Protein AF-A0A966JBK0-F1 (afdb_monomer_lite)

Structure (mmCIF, N/CA/C/O backbone):
data_AF-A0A966JBK0-F1
#
_entry.id   AF-A0A966JBK0-F1
#
loop_
_atom_site.group_PDB
_atom_site.id
_atom_site.type_symbol
_atom_site.label_atom_id
_atom_site.label_alt_id
_atom_site.label_comp_id
_atom_site.label_asym_id
_atom_site.label_entity_id
_atom_site.label_seq_id
_atom_site.pdbx_PDB_ins_code
_atom_site.Cartn_x
_atom_site.Cartn_y
_atom_site.Cartn_z
_atom_site.occupancy
_atom_site.B_iso_or_equiv
_atom_site.auth_seq_id
_atom_site.auth_comp_id
_atom_site.auth_asym_id
_atom_site.auth_atom_id
_atom_site.pdbx_PDB_model_num
ATOM 1 N N . MET A 1 1 ? 17.526 33.186 35.230 1.00 41.75 1 MET A N 1
ATOM 2 C CA . MET A 1 1 ? 16.270 32.432 35.445 1.00 41.75 1 MET A CA 1
ATOM 3 C C . MET A 1 1 ? 15.416 32.559 34.194 1.00 41.75 1 MET A C 1
ATOM 5 O O . MET A 1 1 ? 14.744 33.561 34.007 1.00 41.75 1 MET A O 1
ATOM 9 N N . SER A 1 2 ? 15.544 31.599 33.281 1.00 44.72 2 SER A N 1
ATOM 10 C CA . SER A 1 2 ? 14.798 31.521 32.021 1.00 44.72 2 SER A CA 1
ATOM 11 C C . SER A 1 2 ? 13.400 30.956 32.285 1.00 44.72 2 SER A C 1
ATOM 13 O O . SER A 1 2 ? 13.255 29.952 32.981 1.00 44.72 2 SER A O 1
ATOM 15 N N . ALA A 1 3 ? 12.374 31.630 31.765 1.00 48.06 3 ALA A N 1
ATOM 16 C CA . ALA A 1 3 ? 10.970 31.287 31.968 1.00 48.06 3 ALA A CA 1
ATOM 17 C C . ALA A 1 3 ? 10.647 29.835 31.550 1.00 48.06 3 ALA A C 1
ATOM 19 O O . ALA A 1 3 ? 11.239 29.323 30.592 1.00 48.06 3 ALA A O 1
ATOM 20 N N . PRO A 1 4 ? 9.687 29.165 32.214 1.00 51.56 4 PRO A N 1
ATOM 21 C CA . PRO A 1 4 ? 9.292 27.812 31.851 1.00 51.56 4 PRO A CA 1
ATOM 22 C C . PRO A 1 4 ? 8.707 27.794 30.430 1.00 51.56 4 PRO A C 1
ATOM 24 O O . PRO A 1 4 ? 7.609 28.282 30.179 1.00 51.56 4 PRO A O 1
ATOM 27 N N . MET A 1 5 ? 9.428 27.165 29.494 1.00 55.84 5 MET A N 1
ATOM 28 C CA . MET A 1 5 ? 9.030 26.879 28.101 1.00 55.84 5 MET A CA 1
ATOM 29 C C . MET A 1 5 ? 7.824 25.916 27.978 1.00 55.84 5 MET A C 1
ATOM 31 O O . MET A 1 5 ? 7.614 25.294 26.933 1.00 55.84 5 MET A O 1
ATOM 35 N N . ALA A 1 6 ? 6.993 25.800 29.017 1.00 53.88 6 ALA A N 1
ATOM 36 C CA . ALA A 1 6 ? 5.854 24.887 29.110 1.00 53.88 6 ALA A CA 1
ATOM 37 C C . ALA A 1 6 ? 4.761 25.129 28.041 1.00 53.88 6 ALA A C 1
ATOM 39 O O . ALA A 1 6 ? 3.837 24.328 27.918 1.00 53.88 6 ALA A O 1
ATOM 40 N N . GLY A 1 7 ? 4.875 26.193 27.234 1.00 59.84 7 GLY A N 1
ATOM 41 C CA . GLY A 1 7 ? 3.938 26.550 26.163 1.00 59.84 7 GLY A CA 1
ATOM 42 C C . GLY A 1 7 ? 4.455 26.418 24.724 1.00 59.84 7 GLY A C 1
ATOM 43 O O . GLY A 1 7 ? 3.745 26.836 23.807 1.00 59.84 7 GLY A O 1
ATOM 44 N N . SER A 1 8 ? 5.661 25.884 24.479 1.00 81.06 8 SER A N 1
ATOM 45 C CA . SER A 1 8 ? 6.187 25.809 23.104 1.00 81.06 8 SER A CA 1
ATOM 46 C C . SER A 1 8 ? 5.339 24.879 22.214 1.00 81.06 8 SER A C 1
ATOM 48 O O . SER A 1 8 ? 4.824 23.848 22.661 1.00 81.06 8 SER A O 1
ATOM 50 N N . GLY A 1 9 ? 5.181 25.232 20.930 1.00 86.38 9 GLY A N 1
ATOM 51 C CA . GLY A 1 9 ? 4.441 24.409 19.960 1.00 86.38 9 GLY A CA 1
ATOM 52 C C . GLY A 1 9 ? 4.975 22.974 19.855 1.00 86.38 9 GLY A C 1
ATOM 53 O O . GLY A 1 9 ? 4.195 22.037 19.705 1.00 86.38 9 GLY A O 1
ATOM 54 N N . TRP A 1 10 ? 6.283 22.801 20.048 1.00 88.81 10 TRP A N 1
ATOM 55 C CA . TRP A 1 10 ? 6.975 21.514 20.051 1.00 88.81 10 TRP A CA 1
ATOM 56 C C . TRP A 1 10 ? 6.554 20.613 21.221 1.00 88.81 10 TRP A C 1
ATOM 58 O O . TRP A 1 10 ? 6.202 19.453 21.010 1.00 88.81 10 TRP A O 1
ATOM 68 N N . CYS A 1 11 ? 6.459 21.160 22.439 1.00 89.31 11 CYS A N 1
ATOM 69 C CA . CYS A 1 11 ? 5.956 20.419 23.602 1.00 89.31 11 CYS A CA 1
ATOM 70 C C . CYS A 1 11 ? 4.503 19.967 23.415 1.00 89.31 11 CYS A C 1
ATOM 72 O O . CYS A 1 11 ? 4.150 18.849 23.794 1.00 89.31 11 CYS A O 1
ATOM 74 N N . ARG A 1 12 ? 3.659 20.798 22.785 1.00 89.06 12 ARG A N 1
ATOM 75 C CA . ARG A 1 12 ? 2.277 20.414 22.447 1.00 89.06 12 ARG A CA 1
ATOM 76 C C . ARG A 1 12 ? 2.236 19.266 21.440 1.00 89.06 12 ARG A C 1
ATOM 78 O O . ARG A 1 12 ? 1.463 18.329 21.634 1.00 89.06 12 ARG A O 1
ATOM 85 N N . LEU A 1 13 ? 3.085 19.312 20.413 1.00 83.31 13 LEU A N 1
ATOM 86 C CA . LEU A 1 13 ? 3.185 18.259 19.403 1.00 83.31 13 LEU A CA 1
ATOM 87 C C . LEU A 1 13 ? 3.627 16.923 20.020 1.00 83.31 13 LEU A C 1
ATOM 89 O O . LEU A 1 13 ? 2.992 15.895 19.793 1.00 83.31 13 LEU A O 1
ATOM 93 N N . TYR A 1 14 ? 4.661 16.939 20.865 1.00 90.56 14 TYR A N 1
ATOM 94 C CA . TYR A 1 14 ? 5.128 15.736 21.554 1.00 90.56 14 TYR A CA 1
ATOM 95 C C . TYR A 1 14 ? 4.073 15.176 22.522 1.00 90.56 14 TYR A C 1
ATOM 97 O O . TYR A 1 14 ? 3.800 13.974 22.530 1.00 90.56 14 TYR A O 1
ATOM 105 N N . ARG A 1 15 ? 3.392 16.041 23.286 1.00 91.62 15 ARG A N 1
ATOM 106 C CA . ARG A 1 15 ? 2.301 15.626 24.183 1.00 91.62 15 ARG A CA 1
ATOM 107 C C . ARG A 1 15 ? 1.120 15.023 23.411 1.00 91.62 15 ARG A C 1
ATOM 109 O O . ARG A 1 15 ? 0.498 14.080 23.899 1.00 91.62 15 ARG A O 1
ATOM 116 N N . ALA A 1 16 ? 0.842 15.503 22.198 1.00 82.00 16 ALA A N 1
ATOM 117 C CA . ALA A 1 16 ? -0.124 14.871 21.304 1.00 82.00 16 ALA A CA 1
ATOM 118 C C . ALA A 1 16 ? 0.343 13.475 20.852 1.00 82.00 16 ALA A C 1
ATOM 120 O O . ALA A 1 16 ? -0.449 12.535 20.880 1.00 82.00 16 ALA A O 1
ATOM 121 N N . ALA A 1 17 ? 1.627 13.299 20.522 1.00 79.00 17 ALA A N 1
ATOM 122 C CA . ALA A 1 17 ? 2.184 11.990 20.169 1.00 79.00 17 ALA A CA 1
ATOM 123 C C . ALA A 1 17 ? 2.099 10.975 21.325 1.00 79.00 17 ALA A C 1
ATOM 125 O O . ALA A 1 17 ? 1.760 9.814 21.096 1.00 79.00 17 ALA A O 1
ATOM 126 N N . LEU A 1 18 ? 2.291 11.407 22.579 1.00 89.81 18 LEU A N 1
ATOM 127 C CA . LEU A 1 18 ? 2.096 10.557 23.765 1.00 89.81 18 LEU A CA 1
ATOM 128 C C . LEU A 1 18 ? 0.658 10.034 23.913 1.00 89.81 18 LEU A C 1
ATOM 130 O O . LEU A 1 18 ? 0.432 9.072 24.646 1.00 89.81 18 LEU A O 1
ATOM 134 N N . MET A 1 19 ? -0.330 10.603 23.212 1.00 87.25 19 MET A N 1
ATOM 135 C CA . MET A 1 19 ? -1.678 10.026 23.178 1.00 87.25 19 MET A CA 1
ATOM 136 C C . MET A 1 19 ? -1.756 8.689 22.432 1.00 87.25 19 MET A C 1
ATOM 138 O O . MET A 1 19 ? -2.756 7.988 22.579 1.00 87.25 19 MET A O 1
ATOM 142 N N . ALA A 1 20 ? -0.717 8.312 21.680 1.00 73.81 20 ALA A N 1
ATOM 143 C CA . ALA A 1 20 ? -0.597 6.980 21.094 1.00 73.81 20 ALA A CA 1
ATOM 144 C C . ALA A 1 20 ? -0.269 5.895 22.140 1.00 73.81 20 ALA A C 1
ATOM 146 O O . ALA A 1 20 ? -0.573 4.719 21.914 1.00 73.81 20 ALA A O 1
ATOM 147 N N . LEU A 1 21 ? 0.321 6.270 23.284 1.00 81.19 21 LEU A N 1
ATOM 148 C CA . LEU A 1 21 ? 0.644 5.333 24.360 1.00 81.19 21 LEU A CA 1
ATOM 149 C C . LEU A 1 21 ? -0.602 4.936 25.170 1.00 81.19 21 LEU A C 1
ATOM 151 O O . LEU A 1 21 ? -1.538 5.733 25.312 1.00 81.19 21 LEU A O 1
ATOM 155 N N . PRO A 1 22 ? -0.613 3.725 25.755 1.00 82.06 22 PRO A N 1
ATOM 156 C CA . PRO A 1 22 ? -1.660 3.309 26.679 1.00 82.06 22 PRO A CA 1
ATOM 157 C C . PRO A 1 22 ? -1.823 4.279 27.855 1.00 82.06 22 PRO A C 1
ATOM 159 O O . PRO A 1 22 ? -0.845 4.804 28.392 1.00 82.06 22 PRO A O 1
ATOM 162 N N . ARG A 1 23 ? -3.072 4.478 28.298 1.00 84.81 23 ARG A N 1
ATOM 163 C CA . ARG A 1 23 ? -3.417 5.444 29.355 1.00 84.81 23 ARG A CA 1
ATOM 164 C C . ARG A 1 23 ? -2.632 5.209 30.650 1.00 84.81 23 ARG A C 1
ATOM 166 O O . ARG A 1 23 ? -2.077 6.168 31.167 1.00 84.81 23 ARG A O 1
ATOM 173 N N . ALA A 1 24 ? -2.521 3.961 31.104 1.00 83.88 24 ALA A N 1
ATOM 174 C CA . ALA A 1 24 ? -1.789 3.610 32.324 1.00 83.88 24 ALA A CA 1
ATOM 175 C C . ALA A 1 24 ? -0.300 3.993 32.249 1.00 83.88 24 ALA A C 1
ATOM 177 O O . ALA A 1 24 ? 0.268 4.530 33.196 1.00 83.88 24 ALA A O 1
ATOM 178 N N . LEU A 1 25 ? 0.327 3.776 31.091 1.00 87.19 25 LEU A N 1
ATOM 179 C CA . LEU A 1 25 ? 1.738 4.089 30.877 1.00 87.19 25 LEU A CA 1
ATOM 180 C C . LEU A 1 25 ? 1.959 5.601 30.781 1.00 87.19 25 LEU A C 1
ATOM 182 O O . LEU A 1 25 ? 2.932 6.129 31.315 1.00 87.19 25 LEU A O 1
ATOM 186 N N . ARG A 1 26 ? 1.010 6.316 30.170 1.00 92.75 26 ARG A N 1
ATOM 187 C CA . ARG A 1 26 ? 0.996 7.780 30.148 1.00 92.75 26 ARG A CA 1
ATOM 188 C C . ARG A 1 26 ? 0.775 8.380 31.538 1.00 92.75 26 ARG A C 1
ATOM 190 O O . ARG A 1 26 ? 1.420 9.367 31.857 1.00 92.75 26 ARG A O 1
ATOM 197 N N . GLU A 1 27 ? -0.093 7.803 32.361 1.00 91.31 27 GLU A N 1
ATOM 198 C CA . GLU A 1 27 ? -0.310 8.254 33.743 1.00 91.31 27 GLU A CA 1
ATOM 199 C C . GLU A 1 27 ? 0.931 8.009 34.609 1.00 91.31 27 GLU A C 1
ATOM 201 O O . GLU A 1 27 ? 1.328 8.886 35.369 1.00 91.31 27 GLU A O 1
ATOM 206 N N . LYS A 1 28 ? 1.603 6.865 34.432 1.00 92.31 28 LYS A N 1
ATOM 207 C CA . LYS A 1 28 ? 2.795 6.509 35.210 1.00 92.31 28 LYS A CA 1
ATOM 208 C C . LYS A 1 28 ? 4.068 7.239 34.768 1.00 92.31 28 LYS A C 1
ATOM 210 O O . LYS A 1 28 ? 4.889 7.604 35.603 1.00 92.31 28 LYS A O 1
ATOM 215 N N . HIS A 1 29 ? 4.265 7.421 33.463 1.00 93.44 29 HIS A N 1
ATOM 216 C CA . HIS A 1 29 ? 5.544 7.870 32.896 1.00 93.44 29 HIS A CA 1
ATOM 217 C C . HIS A 1 29 ? 5.434 9.091 31.973 1.00 93.44 29 HIS A C 1
ATOM 219 O O . HIS A 1 29 ? 6.460 9.611 31.536 1.00 93.44 29 HIS A O 1
ATOM 225 N N . GLY A 1 30 ? 4.227 9.569 31.661 1.00 91.38 30 GLY A N 1
ATOM 226 C CA . GLY A 1 30 ? 4.008 10.650 30.695 1.00 91.38 30 GLY A CA 1
ATOM 227 C C . GLY A 1 30 ? 4.708 11.949 31.079 1.00 91.38 30 GLY A C 1
ATOM 228 O O . GLY A 1 30 ? 5.420 12.515 30.254 1.00 91.38 30 GLY A O 1
ATOM 229 N N . GLU A 1 31 ? 4.577 12.388 32.331 1.00 93.25 31 GLU A N 1
ATOM 230 C CA . GLU A 1 31 ? 5.224 13.622 32.800 1.00 93.25 31 GLU A CA 1
ATOM 231 C C . GLU A 1 31 ? 6.755 13.501 32.823 1.00 93.25 31 GLU A C 1
ATOM 233 O O . GLU A 1 31 ? 7.452 14.423 32.402 1.00 93.25 31 GLU A O 1
ATOM 238 N N . ALA A 1 32 ? 7.298 12.336 33.193 1.00 94.00 32 ALA A N 1
ATOM 239 C CA . ALA A 1 32 ? 8.740 12.091 33.135 1.00 94.00 32 ALA A CA 1
ATOM 240 C C . ALA A 1 32 ? 9.278 12.134 31.691 1.00 94.00 32 ALA A C 1
ATOM 242 O O . ALA A 1 32 ? 10.335 12.717 31.444 1.00 94.00 32 ALA A O 1
ATOM 243 N N . MET A 1 33 ? 8.538 11.567 30.730 1.00 94.44 33 MET A N 1
ATOM 244 C CA . MET A 1 33 ? 8.885 11.621 29.305 1.00 94.44 33 MET A CA 1
ATOM 245 C C . MET A 1 33 ? 8.832 13.051 28.754 1.00 94.44 33 MET A C 1
ATOM 247 O O . MET A 1 33 ? 9.753 13.469 28.056 1.00 94.44 33 MET A O 1
ATOM 251 N N . VAL A 1 34 ? 7.795 13.826 29.098 1.00 94.88 34 VAL A N 1
ATOM 252 C CA . VAL A 1 34 ? 7.688 15.240 28.697 1.00 94.88 34 VAL A CA 1
ATOM 253 C C . VAL A 1 34 ? 8.819 16.071 29.307 1.00 94.88 34 VAL A C 1
ATOM 255 O O . VAL A 1 34 ? 9.409 16.889 28.604 1.00 94.88 34 VAL A O 1
ATOM 258 N N . ALA A 1 35 ? 9.165 15.847 30.577 1.00 93.44 35 ALA A N 1
ATOM 259 C CA . ALA A 1 35 ? 10.262 16.547 31.241 1.00 93.44 35 ALA A CA 1
ATOM 260 C C . ALA A 1 35 ? 11.624 16.227 30.605 1.00 93.44 35 ALA A C 1
ATOM 262 O O . ALA A 1 35 ? 12.428 17.133 30.383 1.00 93.44 35 ALA A O 1
ATOM 263 N N . LEU A 1 36 ? 11.879 14.957 30.267 1.00 95.19 36 LEU A N 1
ATOM 264 C CA . LEU A 1 36 ? 13.091 14.552 29.553 1.00 95.19 36 LEU A CA 1
ATOM 265 C C . LEU A 1 36 ? 13.168 15.216 28.173 1.00 95.19 36 LEU A C 1
ATOM 267 O O . LEU A 1 36 ? 14.174 15.846 27.864 1.00 95.19 36 LEU A O 1
ATOM 271 N N . TYR A 1 37 ? 12.088 15.146 27.390 1.00 94.94 37 TYR A N 1
ATOM 272 C CA . TYR A 1 37 ? 12.007 15.799 26.084 1.00 94.94 37 TYR A CA 1
ATOM 273 C C . TYR A 1 37 ? 12.232 17.316 26.180 1.00 94.94 37 TYR A C 1
ATOM 275 O O . TYR A 1 37 ? 12.980 17.883 25.388 1.00 94.94 37 TYR A O 1
ATOM 283 N N . GLY A 1 38 ? 11.645 17.973 27.186 1.00 93.75 38 GLY A N 1
ATOM 284 C CA . GLY A 1 38 ? 11.856 19.396 27.441 1.00 93.75 38 GLY A CA 1
ATOM 285 C C . GLY A 1 38 ? 13.321 19.740 27.719 1.00 93.75 38 GLY A C 1
ATOM 286 O O . GLY A 1 38 ? 13.809 20.747 27.210 1.00 93.75 38 GLY A O 1
ATOM 287 N N . ARG A 1 39 ? 14.046 18.893 28.467 1.00 94.62 39 ARG A N 1
ATOM 288 C CA . ARG A 1 39 ? 15.490 19.069 28.698 1.00 94.62 39 ARG A CA 1
ATOM 289 C C . ARG A 1 39 ? 16.286 18.961 27.400 1.00 94.62 39 ARG A C 1
ATOM 291 O O . ARG A 1 39 ? 17.088 19.850 27.138 1.00 94.62 39 ARG A O 1
ATOM 298 N N . GLU A 1 40 ? 16.039 17.948 26.574 1.00 94.69 40 GLU A N 1
ATOM 299 C CA . GLU A 1 40 ? 16.723 17.789 25.276 1.00 94.69 40 GLU A CA 1
ATOM 300 C C . GLU A 1 40 ? 16.441 18.964 24.325 1.00 94.69 40 GLU A C 1
ATOM 302 O O . GLU A 1 40 ? 17.328 19.467 23.632 1.00 94.69 40 GLU A O 1
ATOM 307 N N . LEU A 1 41 ? 15.207 19.475 24.343 1.00 93.06 41 LEU A N 1
ATOM 308 C CA . LEU A 1 41 ? 14.812 20.610 23.515 1.00 93.06 41 LEU A CA 1
ATOM 309 C C . LEU A 1 41 ? 15.521 21.914 23.925 1.00 93.06 41 LEU A C 1
ATOM 311 O O . LEU A 1 41 ? 15.811 22.740 23.062 1.00 93.06 41 LEU A O 1
ATOM 315 N N . ILE A 1 42 ? 15.815 22.101 25.219 1.00 92.56 42 ILE A N 1
ATOM 316 C CA . ILE A 1 42 ? 16.568 23.261 25.732 1.00 92.56 42 ILE A CA 1
ATOM 317 C C . ILE A 1 42 ? 18.041 23.200 25.308 1.00 92.56 42 ILE A C 1
ATOM 319 O O . ILE A 1 42 ? 18.618 24.240 25.005 1.00 92.56 42 ILE A O 1
ATOM 323 N N . HIS A 1 43 ? 18.631 22.003 25.243 1.00 93.31 43 HIS A N 1
ATOM 324 C CA . HIS A 1 43 ? 20.015 21.818 24.789 1.00 93.31 43 HIS A CA 1
ATOM 325 C C . HIS A 1 43 ? 20.177 21.991 23.270 1.00 93.31 43 HIS A C 1
ATOM 327 O O . HIS A 1 43 ? 21.296 22.127 22.785 1.00 93.31 43 HIS A O 1
ATOM 333 N N . SER A 1 44 ? 19.074 22.023 22.518 1.00 90.44 44 SER A N 1
ATOM 334 C CA . SER A 1 44 ? 19.083 22.242 21.070 1.00 90.44 44 SER A CA 1
ATOM 335 C C . SER A 1 44 ? 19.205 23.738 20.744 1.00 90.44 44 SER A C 1
ATOM 337 O O . SER A 1 44 ? 18.277 24.528 20.985 1.00 90.44 44 SER A O 1
ATOM 339 N N . GLY A 1 45 ? 20.346 24.123 20.172 1.00 86.25 45 GLY A N 1
ATOM 340 C CA . GLY A 1 45 ? 20.708 25.510 19.882 1.00 86.25 45 GLY A CA 1
ATOM 341 C C . GLY A 1 45 ? 19.990 26.082 18.660 1.00 86.25 45 GLY A C 1
ATOM 342 O O . GLY A 1 45 ? 19.662 27.268 18.646 1.00 86.25 45 GLY A O 1
ATOM 343 N N . SER A 1 46 ? 19.677 25.246 17.663 1.00 91.69 46 SER A N 1
ATOM 344 C CA . SER A 1 46 ? 19.020 25.677 16.418 1.00 91.69 46 SER A CA 1
ATOM 345 C C . SER A 1 46 ? 17.598 25.128 16.232 1.00 91.69 46 SER A C 1
ATOM 347 O O . SER A 1 46 ? 17.198 24.114 16.808 1.00 91.69 46 SER A O 1
ATOM 349 N N . THR A 1 47 ? 16.807 25.780 15.371 1.00 86.25 47 THR A N 1
ATOM 350 C CA . THR A 1 47 ? 15.455 25.319 15.000 1.00 86.25 47 THR A CA 1
ATOM 351 C C . THR A 1 47 ? 15.476 23.938 14.332 1.00 86.25 47 THR A C 1
ATOM 353 O O . THR A 1 47 ? 14.580 23.129 14.571 1.00 86.25 47 THR A O 1
ATOM 356 N N . TRP A 1 48 ? 16.511 23.640 13.539 1.00 78.38 48 TRP A N 1
ATOM 357 C CA . TRP A 1 48 ? 16.679 22.345 12.870 1.00 78.38 48 TRP A CA 1
ATOM 358 C C . TRP A 1 48 ? 17.014 21.217 13.846 1.00 78.38 48 TRP A C 1
ATOM 360 O O . TRP A 1 48 ? 16.449 20.127 13.742 1.00 78.38 48 TRP A O 1
ATOM 370 N N . GLU A 1 49 ? 17.863 21.479 14.839 1.00 81.81 49 GLU A N 1
ATOM 371 C CA . GLU A 1 49 ? 18.135 20.524 15.919 1.00 81.81 49 GLU A CA 1
ATOM 372 C C . GLU A 1 49 ? 16.861 20.224 16.709 1.00 81.81 49 GLU A C 1
ATOM 374 O O . GLU A 1 49 ? 16.522 19.060 16.906 1.00 81.81 49 GLU A O 1
ATOM 379 N N . ARG A 1 50 ? 16.075 21.255 17.050 1.00 84.88 50 ARG A N 1
ATOM 380 C CA . ARG A 1 50 ? 14.779 21.085 17.732 1.00 84.88 50 ARG A CA 1
ATOM 381 C C . ARG A 1 50 ? 13.796 20.249 16.919 1.00 84.88 50 ARG A C 1
ATOM 383 O O . ARG A 1 50 ? 13.127 19.378 17.479 1.00 84.88 50 ARG A O 1
ATOM 390 N N . ALA A 1 51 ? 13.710 20.481 15.609 1.00 75.88 51 ALA A N 1
ATOM 391 C CA . ALA A 1 51 ? 12.875 19.680 14.718 1.00 75.88 51 ALA A CA 1
ATOM 392 C C . ALA A 1 51 ? 13.338 18.214 14.688 1.00 75.88 51 ALA A C 1
ATOM 394 O O . ALA A 1 51 ? 12.516 17.306 14.805 1.00 75.88 51 ALA A O 1
ATOM 395 N N . THR A 1 52 ? 14.651 17.982 14.617 1.00 76.81 52 THR A N 1
ATOM 396 C CA . THR A 1 52 ? 15.247 16.639 14.594 1.00 76.81 52 THR A CA 1
ATOM 397 C C . THR A 1 52 ? 14.997 15.895 15.905 1.00 76.81 52 THR A C 1
ATOM 399 O O . THR A 1 52 ? 14.479 14.780 15.882 1.00 76.81 52 THR A O 1
ATOM 402 N N . VAL A 1 53 ? 15.262 16.530 17.052 1.00 87.56 53 VAL A N 1
ATOM 403 C CA . VAL A 1 53 ? 14.977 15.979 18.389 1.00 87.56 53 VAL A CA 1
ATOM 404 C C . VAL A 1 53 ? 13.495 15.644 18.529 1.00 87.56 53 VAL A C 1
ATOM 406 O O . VAL A 1 53 ? 13.141 14.568 19.006 1.00 87.56 53 VAL A O 1
ATOM 409 N N . THR A 1 54 ? 12.611 16.519 18.044 1.00 84.62 54 THR A N 1
ATOM 410 C CA . THR A 1 54 ? 11.165 16.269 18.068 1.00 84.62 54 THR A CA 1
ATOM 411 C C . THR A 1 54 ? 10.769 15.081 17.203 1.00 84.62 54 THR A C 1
ATOM 413 O O . THR A 1 54 ? 10.015 14.224 17.660 1.00 84.62 54 THR A O 1
ATOM 416 N N . MET A 1 55 ? 11.293 14.986 15.983 1.00 75.88 55 MET A N 1
ATOM 417 C CA . MET A 1 55 ? 11.017 13.861 15.093 1.00 75.88 55 MET A CA 1
ATOM 418 C C . MET A 1 55 ? 11.514 12.539 15.677 1.00 75.88 55 MET A C 1
ATOM 420 O O . MET A 1 55 ? 10.774 11.556 15.656 1.00 75.88 55 MET A O 1
ATOM 424 N N . VAL A 1 56 ? 12.719 12.510 16.252 1.00 79.81 56 VAL A N 1
ATOM 425 C CA . VAL A 1 56 ? 13.272 11.319 16.915 1.00 79.81 56 VAL A CA 1
ATOM 426 C C . VAL A 1 56 ? 12.415 10.920 18.115 1.00 79.81 56 VAL A C 1
ATOM 428 O O . VAL A 1 56 ? 12.033 9.756 18.226 1.00 79.81 56 VAL A O 1
ATOM 431 N N . ALA A 1 57 ? 12.041 11.875 18.969 1.00 87.12 57 ALA A N 1
ATOM 432 C CA . ALA A 1 57 ? 11.225 11.614 20.151 1.00 87.12 57 ALA A CA 1
ATOM 433 C C . ALA A 1 57 ? 9.822 11.097 19.786 1.00 87.12 57 ALA A C 1
ATOM 435 O O . ALA A 1 57 ? 9.346 10.123 20.369 1.00 87.12 57 ALA A O 1
ATOM 436 N N . ILE A 1 58 ? 9.167 11.703 18.790 1.00 81.81 58 ILE A N 1
ATOM 437 C CA . ILE A 1 58 ? 7.875 11.227 18.276 1.00 81.81 58 ILE A CA 1
ATOM 438 C C . ILE A 1 58 ? 8.026 9.825 17.678 1.00 81.81 58 ILE A C 1
ATOM 440 O O . ILE A 1 58 ? 7.198 8.955 17.941 1.00 81.81 58 ILE A O 1
ATOM 444 N N . THR A 1 59 ? 9.090 9.579 16.913 1.00 72.25 59 THR A N 1
ATOM 445 C CA . THR A 1 59 ? 9.344 8.272 16.295 1.00 72.25 59 THR A CA 1
ATOM 446 C C . THR A 1 59 ? 9.577 7.185 17.345 1.00 72.25 59 THR A C 1
ATOM 448 O O . THR A 1 59 ? 9.039 6.091 17.193 1.00 72.25 59 THR A O 1
ATOM 451 N N . ASP A 1 60 ? 10.307 7.463 18.431 1.00 82.56 60 ASP A N 1
ATOM 452 C CA . ASP A 1 60 ? 10.490 6.515 19.542 1.00 82.56 60 ASP A CA 1
ATOM 453 C C . ASP A 1 60 ? 9.154 6.182 20.225 1.00 82.56 60 ASP A C 1
ATOM 455 O O . ASP A 1 60 ? 8.821 5.005 20.382 1.00 82.56 60 ASP A O 1
ATOM 459 N N . VAL A 1 61 ? 8.328 7.192 20.523 1.00 83.12 61 VAL A N 1
ATOM 460 C CA . VAL A 1 61 ? 6.981 6.993 21.090 1.00 83.12 61 VAL A CA 1
ATOM 461 C C . VAL A 1 61 ? 6.113 6.140 20.164 1.00 83.12 61 VAL A C 1
ATOM 463 O O . VAL A 1 61 ? 5.498 5.168 20.608 1.00 83.12 61 VAL A O 1
ATOM 466 N N . LEU A 1 62 ? 6.087 6.458 18.868 1.00 68.50 62 LEU A N 1
ATOM 467 C CA . LEU A 1 62 ? 5.315 5.711 17.874 1.00 68.50 62 LEU A CA 1
ATOM 468 C C . LEU A 1 62 ? 5.850 4.291 17.661 1.00 68.50 62 LEU A C 1
ATOM 470 O O . LEU A 1 62 ? 5.067 3.385 17.387 1.00 68.50 62 LEU A O 1
ATOM 474 N N . ARG A 1 63 ? 7.160 4.072 17.811 1.00 72.75 63 ARG A N 1
ATOM 475 C CA . ARG A 1 63 ? 7.783 2.748 17.716 1.00 72.75 63 ARG A CA 1
ATOM 476 C C . ARG A 1 63 ? 7.483 1.887 18.940 1.00 72.75 63 ARG A C 1
ATOM 478 O O . ARG A 1 63 ? 7.282 0.686 18.778 1.00 72.75 63 ARG A O 1
ATOM 485 N N . ARG A 1 64 ? 7.450 2.470 20.142 1.00 74.19 64 ARG A N 1
ATOM 486 C CA . ARG A 1 64 ? 7.178 1.753 21.401 1.00 74.19 64 ARG A CA 1
ATOM 487 C C . ARG A 1 64 ? 5.701 1.498 21.640 1.00 74.19 64 ARG A C 1
ATOM 489 O O . ARG A 1 64 ? 5.359 0.450 22.178 1.00 74.19 64 ARG A O 1
ATOM 496 N N . ALA A 1 65 ? 4.824 2.403 21.206 1.00 72.69 65 ALA A N 1
ATOM 497 C CA . ALA A 1 65 ? 3.388 2.266 21.427 1.00 72.69 65 ALA A CA 1
ATOM 498 C C . ALA A 1 65 ? 2.836 0.885 21.010 1.00 72.69 65 ALA A C 1
ATOM 500 O O . ALA A 1 65 ? 2.170 0.263 21.836 1.00 72.69 65 ALA A O 1
ATOM 501 N N . PRO A 1 66 ? 3.146 0.330 19.821 1.00 59.97 66 PRO A N 1
ATOM 502 C CA . PRO A 1 66 ? 2.709 -1.011 19.441 1.00 59.97 66 PRO A CA 1
ATOM 503 C C . PRO A 1 66 ? 3.183 -2.114 20.395 1.00 59.97 66 PRO A C 1
ATOM 505 O O . PRO A 1 66 ? 2.400 -3.008 20.702 1.00 59.97 66 PRO A O 1
ATOM 508 N N . TYR A 1 67 ? 4.434 -2.056 20.871 1.00 71.50 67 TYR A N 1
ATOM 509 C CA . TYR A 1 67 ? 4.991 -3.060 21.788 1.00 71.50 67 TYR A CA 1
ATOM 510 C C . TYR A 1 67 ? 4.257 -3.053 23.129 1.00 71.50 67 TYR A C 1
ATOM 512 O O . TYR A 1 67 ? 3.818 -4.102 23.596 1.00 71.50 67 TYR A O 1
ATOM 520 N N . GLU A 1 68 ? 4.046 -1.868 23.697 1.00 80.25 68 GLU A N 1
ATOM 521 C CA . GLU A 1 68 ? 3.345 -1.711 24.974 1.00 80.25 68 GLU A CA 1
ATOM 522 C C . GLU A 1 68 ? 1.875 -2.128 24.872 1.00 80.25 68 GLU A C 1
ATOM 524 O O . GLU A 1 68 ? 1.336 -2.795 25.755 1.00 80.25 68 GLU A O 1
ATOM 529 N N . TRP A 1 69 ? 1.222 -1.810 23.751 1.00 71.75 69 TRP A N 1
ATOM 530 C CA . TRP A 1 69 ? -0.137 -2.275 23.482 1.00 71.75 69 TRP A CA 1
ATOM 531 C C . TRP A 1 69 ? -0.225 -3.803 23.380 1.00 71.75 69 TRP A C 1
ATOM 533 O O . TRP A 1 69 ? -1.185 -4.390 23.879 1.00 71.75 69 TRP A O 1
ATOM 543 N N . VAL A 1 70 ? 0.764 -4.466 22.774 1.00 68.44 70 VAL A N 1
ATOM 544 C CA . VAL A 1 70 ? 0.815 -5.936 22.708 1.00 68.44 70 VAL A CA 1
ATOM 545 C C . VAL A 1 70 ? 1.021 -6.548 24.094 1.00 68.44 70 VAL A C 1
ATOM 547 O O . VAL A 1 70 ? 0.369 -7.547 24.407 1.00 68.44 70 VAL A O 1
ATOM 550 N N . HIS A 1 71 ? 1.866 -5.947 24.934 1.00 73.62 71 HIS A N 1
ATOM 551 C CA . HIS A 1 71 ? 2.116 -6.445 26.288 1.00 73.62 71 HIS A CA 1
ATOM 552 C C . HIS A 1 71 ? 0.865 -6.342 27.170 1.00 73.62 71 HIS A C 1
ATOM 554 O O . HIS A 1 71 ? 0.430 -7.338 27.742 1.00 73.62 71 HIS A O 1
ATOM 560 N N . LEU A 1 72 ? 0.194 -5.186 27.163 1.00 70.44 72 LEU A N 1
ATOM 561 C CA . LEU A 1 72 ? -1.064 -4.970 27.892 1.00 70.44 72 LEU A CA 1
ATOM 562 C C . LEU A 1 72 ? -2.182 -5.930 27.469 1.00 70.44 72 LEU A C 1
ATOM 564 O O . LEU A 1 72 ? -2.962 -6.385 28.305 1.00 70.44 72 LEU A O 1
ATOM 568 N N . VAL A 1 73 ? -2.270 -6.247 26.173 1.00 57.41 73 VAL A N 1
ATOM 569 C CA . VAL A 1 73 ? -3.239 -7.224 25.647 1.00 57.41 73 VAL A CA 1
ATOM 570 C C . VAL A 1 73 ? -2.885 -8.653 26.060 1.00 57.41 73 VAL A C 1
ATOM 572 O O . VAL A 1 73 ? -3.775 -9.495 26.157 1.00 57.41 73 VAL A O 1
ATOM 575 N N . SER A 1 74 ? -1.605 -8.948 26.277 1.00 62.41 74 SER A N 1
ATOM 576 C CA . SER A 1 74 ? -1.154 -10.268 26.725 1.00 62.41 74 SER A CA 1
ATOM 577 C C . SER A 1 74 ? -1.507 -10.489 28.196 1.00 62.41 74 SER A C 1
ATOM 579 O O . SER A 1 74 ? -2.054 -11.538 28.522 1.00 62.41 74 SER A O 1
ATOM 581 N N . ASP A 1 75 ? -1.354 -9.463 29.036 1.00 61.06 75 ASP A N 1
ATOM 582 C CA . ASP A 1 75 ? -1.771 -9.517 30.445 1.00 61.06 75 ASP A CA 1
ATOM 583 C C . ASP A 1 75 ? -3.294 -9.663 30.597 1.00 61.06 75 ASP A C 1
ATOM 585 O O . ASP A 1 75 ? -3.770 -10.386 31.468 1.00 61.06 75 ASP A O 1
ATOM 589 N N . THR A 1 76 ? -4.086 -9.067 29.695 1.00 56.53 76 THR A N 1
ATOM 590 C CA . THR A 1 76 ? -5.554 -9.247 29.696 1.00 56.53 76 THR A CA 1
ATOM 591 C C . THR A 1 76 ? -6.022 -10.595 29.143 1.00 56.53 76 THR A C 1
ATOM 593 O O . THR A 1 76 ? -7.189 -10.933 29.304 1.00 56.53 76 THR A O 1
ATOM 596 N N . ARG A 1 77 ? -5.165 -11.378 28.474 1.00 51.53 77 ARG A N 1
ATOM 597 C CA . ARG A 1 77 ? -5.525 -12.724 27.980 1.00 51.53 77 ARG A CA 1
ATOM 598 C C . ARG A 1 77 ? -5.407 -13.810 29.042 1.00 51.53 77 ARG A C 1
ATOM 600 O O . ARG A 1 77 ? -5.907 -14.899 28.811 1.00 51.53 77 ARG A O 1
ATOM 607 N N . LEU A 1 78 ? -4.754 -13.528 30.165 1.00 55.88 78 LEU A N 1
ATOM 608 C CA . LEU A 1 78 ? -4.598 -14.484 31.263 1.00 55.88 78 LEU A CA 1
ATOM 609 C C . LEU A 1 78 ? -5.805 -14.508 32.211 1.00 55.88 78 LEU A C 1
ATOM 611 O O . LEU A 1 78 ? -5.835 -15.311 33.138 1.00 55.88 78 LEU A O 1
ATOM 615 N N . THR A 1 79 ? -6.813 -13.658 31.992 1.00 57.78 79 THR A N 1
ATOM 616 C CA . THR A 1 79 ? -8.058 -13.717 32.759 1.00 57.78 79 THR A CA 1
ATOM 617 C C . THR A 1 79 ? -9.015 -14.725 32.110 1.00 57.78 79 THR A C 1
ATOM 619 O O . THR A 1 79 ? -9.368 -14.507 30.947 1.00 57.78 79 THR A O 1
ATOM 622 N N . PRO A 1 80 ? -9.482 -15.770 32.822 1.00 61.94 80 PRO A N 1
ATOM 623 C CA . PRO A 1 80 ? -10.394 -16.790 32.277 1.00 61.94 80 PRO A CA 1
ATOM 624 C C . PRO A 1 80 ? -11.677 -16.197 31.656 1.00 61.94 80 PRO A C 1
ATOM 626 O O . PRO A 1 80 ? -12.186 -16.697 30.659 1.00 61.94 80 PRO A O 1
ATOM 629 N N . ASP A 1 81 ? -12.104 -15.034 32.149 1.00 64.31 81 ASP A N 1
ATOM 630 C CA . ASP A 1 81 ? -13.254 -14.257 31.667 1.00 64.31 81 ASP A CA 1
ATOM 631 C C . ASP A 1 81 ? -13.116 -13.756 30.203 1.00 64.31 81 ASP A C 1
ATOM 633 O O . ASP A 1 81 ? -14.097 -13.424 29.534 1.00 64.31 81 ASP A O 1
ATOM 637 N N . ALA A 1 82 ? -11.889 -13.664 29.673 1.00 60.19 82 ALA A N 1
ATOM 638 C CA . ALA A 1 82 ? -11.635 -13.183 28.312 1.00 60.19 82 ALA A CA 1
ATOM 639 C C . ALA A 1 82 ? -11.889 -14.253 27.240 1.00 60.19 82 ALA A C 1
ATOM 641 O O . ALA A 1 82 ? -12.256 -13.896 26.114 1.00 60.19 82 ALA A O 1
ATOM 642 N N . ASP A 1 83 ? -11.691 -15.529 27.573 1.00 61.78 83 ASP A N 1
ATOM 643 C CA . ASP A 1 83 ? -11.927 -16.640 26.652 1.00 61.78 83 ASP A CA 1
ATOM 644 C C . ASP A 1 83 ? -13.423 -16.997 26.586 1.00 61.78 83 ASP A C 1
ATOM 646 O O . ASP A 1 83 ? -13.946 -17.137 25.481 1.00 61.78 83 ASP A O 1
ATOM 650 N N . GLU A 1 84 ? -14.168 -16.929 27.697 1.00 65.00 84 GLU A N 1
ATOM 651 C CA . GLU A 1 84 ? -15.644 -17.029 27.681 1.00 65.00 84 GLU A CA 1
ATOM 652 C C . GLU A 1 84 ? -16.294 -15.911 26.835 1.00 65.00 84 GLU A C 1
ATOM 654 O O . GLU A 1 84 ? -17.209 -16.130 26.030 1.00 65.00 84 GLU A O 1
ATOM 659 N N . ARG A 1 85 ? -15.765 -14.681 26.917 1.00 62.59 85 ARG A N 1
ATOM 660 C CA . ARG A 1 85 ? -16.202 -13.571 26.046 1.00 62.59 85 ARG A CA 1
ATOM 661 C C . ARG A 1 85 ? -15.799 -13.740 24.579 1.00 62.59 85 ARG A C 1
ATOM 663 O O . ARG A 1 85 ? -16.373 -13.067 23.723 1.00 62.59 85 ARG A O 1
ATOM 670 N N . ARG A 1 86 ? -14.798 -14.567 24.258 1.00 57.97 86 ARG A N 1
ATOM 671 C CA . ARG A 1 86 ? -14.460 -14.889 22.861 1.00 57.97 86 ARG A CA 1
ATOM 672 C C . ARG A 1 86 ? -15.411 -15.910 22.278 1.00 57.97 86 ARG A C 1
ATOM 674 O O . ARG A 1 86 ? -15.821 -15.720 21.137 1.00 57.97 86 ARG A O 1
ATOM 681 N N . GLU A 1 87 ? -15.747 -16.946 23.038 1.00 64.56 87 GLU A N 1
ATOM 682 C CA . GLU A 1 87 ? -16.647 -18.013 22.587 1.00 64.56 87 GLU A CA 1
ATOM 683 C C . GLU A 1 87 ? -18.061 -17.501 22.295 1.00 64.56 87 GLU A C 1
ATOM 685 O O . GLU A 1 87 ? -18.733 -18.006 21.399 1.00 64.56 87 GLU A O 1
ATOM 690 N N . SER A 1 88 ? -18.486 -16.431 22.968 1.00 71.62 88 SER A N 1
ATOM 691 C CA . SER A 1 88 ? -19.786 -15.794 22.719 1.00 71.62 88 SER A CA 1
ATOM 692 C C . SER A 1 88 ? -19.860 -14.937 21.445 1.00 71.62 88 SER A C 1
ATOM 694 O O . SER A 1 88 ? -20.961 -14.575 21.022 1.00 71.62 88 SER A O 1
ATOM 696 N N . LEU A 1 89 ? -18.735 -14.599 20.796 1.00 75.81 89 LEU A N 1
ATOM 697 C CA . LEU A 1 89 ? -18.745 -13.818 19.553 1.00 75.81 89 LEU A CA 1
ATOM 698 C C . LEU A 1 89 ? -18.780 -14.742 18.326 1.00 75.81 89 LEU A C 1
ATOM 700 O O . LEU A 1 89 ? -17.918 -15.611 18.192 1.00 75.81 89 LEU A O 1
ATOM 704 N N . PRO A 1 90 ? -19.697 -14.524 17.362 1.00 81.50 90 PRO A N 1
ATOM 705 C CA . PRO A 1 90 ? -19.754 -15.355 16.168 1.00 81.50 90 PRO A CA 1
ATOM 706 C C . PRO A 1 90 ? -18.448 -15.245 15.360 1.00 81.50 90 PRO A C 1
ATOM 708 O O . PRO A 1 90 ? -17.897 -14.143 15.215 1.00 81.50 90 PRO A O 1
ATOM 711 N N . PRO A 1 91 ? -17.945 -16.360 14.798 1.00 87.00 91 PRO A N 1
ATOM 712 C CA . PRO A 1 91 ? -16.702 -16.362 14.042 1.00 87.00 91 PRO A CA 1
ATOM 713 C C . PRO A 1 91 ? -16.836 -15.495 12.791 1.00 87.00 91 PRO A C 1
ATOM 715 O O . PRO A 1 91 ? -17.781 -15.628 12.010 1.00 87.00 91 PRO A O 1
ATOM 718 N N . VAL A 1 92 ? -15.859 -14.615 12.572 1.00 90.56 92 VAL A N 1
ATOM 719 C CA . VAL A 1 92 ? -15.868 -13.715 11.416 1.00 90.56 92 VAL A CA 1
ATOM 720 C C . VAL A 1 92 ? -15.313 -14.445 10.198 1.00 90.56 92 VAL A C 1
ATOM 722 O O . VAL A 1 92 ? -14.156 -14.871 10.195 1.00 90.56 92 VAL A O 1
ATOM 725 N N . ARG A 1 93 ? -16.116 -14.554 9.134 1.00 93.50 93 ARG A N 1
ATOM 726 C CA . ARG A 1 93 ? -15.696 -15.167 7.868 1.00 93.50 93 ARG A CA 1
ATOM 727 C C . ARG A 1 93 ? -15.090 -14.128 6.924 1.00 93.50 93 ARG A C 1
ATOM 729 O O . ARG A 1 93 ? -15.419 -12.941 6.963 1.00 93.50 93 ARG A O 1
ATOM 736 N N . ALA A 1 94 ? -14.241 -14.588 6.006 1.00 91.19 94 ALA A N 1
ATOM 737 C CA . ALA A 1 94 ? -13.611 -13.731 4.997 1.00 91.19 94 ALA A CA 1
ATOM 738 C C . ALA A 1 94 ? -14.622 -12.995 4.106 1.00 91.19 94 ALA A C 1
ATOM 740 O O . ALA A 1 94 ? -14.410 -11.834 3.770 1.00 91.19 94 ALA A O 1
ATOM 741 N N . VAL A 1 95 ? -15.749 -13.633 3.783 1.00 92.38 95 VAL A N 1
ATOM 742 C CA . VAL A 1 95 ? -16.828 -13.029 2.984 1.00 92.38 95 VAL A CA 1
ATOM 743 C C . VAL A 1 95 ? -17.462 -11.832 3.703 1.00 92.38 95 VAL A C 1
ATOM 745 O O . VAL A 1 95 ? -17.838 -10.849 3.064 1.00 92.38 95 VAL A O 1
ATOM 748 N N . ASP A 1 96 ? -17.547 -11.868 5.032 1.00 92.19 96 ASP A N 1
ATOM 749 C CA . ASP A 1 96 ? -18.120 -10.770 5.816 1.00 92.19 96 ASP A CA 1
ATOM 750 C C . ASP A 1 96 ? -17.158 -9.590 5.890 1.00 92.19 96 ASP A C 1
ATOM 752 O O . ASP A 1 96 ? -17.573 -8.437 5.759 1.00 92.19 96 ASP A O 1
ATOM 756 N N . VAL A 1 97 ? -15.860 -9.877 6.028 1.00 92.69 97 VAL A N 1
ATOM 757 C CA . VAL A 1 97 ? -14.809 -8.863 5.908 1.00 92.69 97 VAL A CA 1
ATOM 758 C C . VAL A 1 97 ? -14.843 -8.246 4.514 1.00 92.69 97 VAL A C 1
ATOM 760 O O . VAL A 1 97 ? -14.952 -7.030 4.408 1.00 92.69 97 VAL A O 1
ATOM 763 N N . MET A 1 98 ? -14.857 -9.055 3.452 1.00 93.56 98 MET A N 1
ATOM 764 C CA . MET A 1 98 ? -14.916 -8.576 2.069 1.00 93.56 98 MET A CA 1
ATOM 765 C C . MET A 1 98 ? -16.094 -7.618 1.850 1.00 93.56 98 MET A C 1
ATOM 767 O O . MET A 1 98 ? -15.895 -6.486 1.413 1.00 93.56 98 MET A O 1
ATOM 771 N N . ARG A 1 99 ? -17.313 -8.019 2.242 1.00 94.44 99 ARG A N 1
ATOM 772 C CA . ARG A 1 99 ? -18.519 -7.181 2.113 1.00 94.44 99 ARG A CA 1
ATOM 773 C C . ARG A 1 99 ? -18.396 -5.852 2.860 1.00 94.44 99 ARG A C 1
ATOM 775 O O . ARG A 1 99 ? -18.807 -4.817 2.338 1.00 94.44 99 ARG A O 1
ATOM 782 N N . ARG A 1 100 ? -17.795 -5.855 4.054 1.00 94.06 100 ARG A N 1
ATOM 783 C CA . ARG A 1 100 ? -17.549 -4.632 4.840 1.00 94.06 100 ARG A CA 1
ATOM 784 C C . ARG A 1 100 ? -16.488 -3.726 4.212 1.00 94.06 100 ARG A C 1
ATOM 786 O O . ARG A 1 100 ? -16.560 -2.514 4.397 1.00 94.06 100 ARG A O 1
ATOM 793 N N . LEU A 1 101 ? -15.529 -4.289 3.476 1.00 93.81 101 LEU A N 1
ATOM 794 C CA . LEU A 1 101 ? -14.455 -3.536 2.827 1.00 93.81 101 LEU A CA 1
ATOM 795 C C . LEU A 1 101 ? -14.887 -2.877 1.516 1.00 93.81 101 LEU A C 1
ATOM 797 O O . LEU A 1 101 ? -14.365 -1.814 1.200 1.00 93.81 101 LEU A O 1
ATOM 801 N N . MET A 1 102 ? -15.841 -3.453 0.776 1.00 92.62 102 MET A N 1
ATOM 802 C CA . MET A 1 102 ? -16.194 -2.985 -0.574 1.00 92.62 102 MET A CA 1
ATOM 803 C C . MET A 1 102 ? -16.530 -1.491 -0.642 1.00 92.62 102 MET A C 1
ATOM 805 O O . MET A 1 102 ? -15.958 -0.771 -1.455 1.00 92.62 102 MET A O 1
ATOM 809 N N . ARG A 1 103 ? -17.433 -1.009 0.225 1.00 92.94 103 ARG A N 1
ATOM 810 C CA . ARG A 1 103 ? -17.851 0.404 0.234 1.00 92.94 103 ARG A CA 1
ATOM 811 C C . ARG A 1 103 ? -16.698 1.364 0.561 1.00 92.94 103 ARG A C 1
ATOM 813 O O . ARG A 1 103 ? -16.430 2.240 -0.258 1.00 92.94 103 ARG A O 1
ATOM 820 N N . PRO A 1 104 ? -15.996 1.238 1.707 1.00 91.75 104 PRO A N 1
ATOM 821 C CA . PRO A 1 104 ? -14.912 2.163 2.024 1.00 91.75 104 PRO A CA 1
ATOM 822 C C . PRO A 1 104 ? -13.724 2.029 1.062 1.00 91.75 104 PRO A C 1
ATOM 824 O O . PRO A 1 104 ? -13.073 3.032 0.787 1.00 91.75 104 PRO A O 1
ATOM 827 N N . PHE A 1 105 ? -13.474 0.839 0.503 1.00 95.56 105 PHE A N 1
ATOM 828 C CA . PHE A 1 105 ? -12.464 0.648 -0.537 1.00 95.56 105 PHE A CA 1
ATOM 829 C C . PHE A 1 105 ? -12.812 1.417 -1.809 1.00 95.56 105 PHE A C 1
ATOM 831 O O . PHE A 1 105 ? -11.983 2.185 -2.279 1.00 95.56 105 PHE A O 1
ATOM 838 N N . ALA A 1 106 ? -14.032 1.265 -2.334 1.00 93.81 106 ALA A N 1
ATOM 839 C CA . ALA A 1 106 ? -14.457 1.952 -3.552 1.00 93.81 106 ALA A CA 1
ATOM 840 C C . ALA A 1 106 ? -14.372 3.477 -3.403 1.00 93.81 106 ALA A C 1
ATOM 842 O O . ALA A 1 106 ? -13.841 4.153 -4.284 1.00 93.81 106 ALA A O 1
ATOM 843 N N . VAL A 1 107 ? -14.820 4.013 -2.262 1.00 90.06 107 VAL A N 1
ATOM 844 C CA . VAL A 1 107 ? -14.725 5.450 -1.967 1.00 90.06 107 VAL A CA 1
ATOM 845 C C . VAL A 1 107 ? -13.265 5.898 -1.906 1.00 90.06 107 VAL A C 1
ATOM 847 O O . VAL A 1 107 ? -12.888 6.824 -2.620 1.00 90.06 107 VAL A O 1
ATOM 850 N N . ALA A 1 108 ? -12.425 5.233 -1.104 1.00 89.56 108 ALA A N 1
ATOM 851 C CA . ALA A 1 108 ? -11.020 5.610 -0.961 1.00 89.56 108 ALA A CA 1
ATOM 852 C C . ALA A 1 108 ? -10.259 5.498 -2.291 1.00 89.56 108 ALA A C 1
ATOM 854 O O . ALA A 1 108 ? -9.544 6.422 -2.671 1.00 89.56 108 ALA A O 1
ATOM 855 N N . PHE A 1 109 ? -10.449 4.400 -3.025 1.00 94.81 109 PHE A N 1
ATOM 856 C CA . PHE A 1 109 ? -9.824 4.172 -4.324 1.00 94.81 109 PHE A CA 1
ATOM 857 C C . PHE A 1 109 ? -10.211 5.255 -5.330 1.00 94.81 109 PHE A C 1
ATOM 859 O O . PHE A 1 109 ? -9.331 5.798 -5.993 1.00 94.81 109 PHE A O 1
ATOM 866 N N . THR A 1 110 ? -11.494 5.618 -5.398 1.00 93.75 110 THR A N 1
ATOM 867 C CA . THR A 1 110 ? -11.972 6.680 -6.292 1.00 93.75 110 THR A CA 1
ATOM 868 C C . THR A 1 110 ? -11.351 8.022 -5.919 1.00 93.75 110 THR A C 1
ATOM 870 O O . THR A 1 110 ? -10.760 8.674 -6.769 1.00 93.75 110 THR A O 1
ATOM 873 N N . VAL A 1 111 ? -11.400 8.407 -4.639 1.00 88.50 111 VAL A N 1
ATOM 874 C CA . VAL A 1 111 ? -10.850 9.689 -4.168 1.00 88.50 111 VAL A CA 1
ATOM 875 C C . VAL A 1 111 ? -9.354 9.803 -4.464 1.00 88.50 111 VAL A C 1
ATOM 877 O O . VAL A 1 111 ? -8.925 10.786 -5.065 1.00 88.50 111 VAL A O 1
ATOM 880 N N . PHE A 1 112 ? -8.553 8.799 -4.089 1.00 89.38 112 PHE A N 1
ATOM 881 C CA . PHE A 1 112 ? -7.106 8.848 -4.307 1.00 89.38 112 PHE A CA 1
ATOM 882 C C . PHE A 1 112 ? -6.735 8.788 -5.790 1.00 89.38 112 PHE A C 1
ATOM 884 O O . PHE A 1 112 ? -5.814 9.483 -6.214 1.00 89.38 112 PHE A O 1
ATOM 891 N N . THR A 1 113 ? -7.447 7.986 -6.585 1.00 91.88 113 THR A N 1
ATOM 892 C CA . THR A 1 113 ? -7.169 7.851 -8.023 1.00 91.88 113 THR A CA 1
ATOM 893 C C . THR A 1 113 ? -7.527 9.127 -8.769 1.00 91.88 113 THR A C 1
ATOM 895 O O . THR A 1 113 ? -6.704 9.618 -9.535 1.00 91.88 113 THR A O 1
ATOM 898 N N . THR A 1 114 ? -8.689 9.723 -8.491 1.00 88.75 114 THR A N 1
ATOM 899 C CA . THR A 1 114 ? -9.081 11.009 -9.081 1.00 88.75 114 THR A CA 1
ATOM 900 C C . THR A 1 114 ? -8.113 12.121 -8.687 1.00 88.75 114 THR A C 1
ATOM 902 O O . THR A 1 114 ? -7.684 12.875 -9.554 1.00 88.75 114 THR A O 1
ATOM 905 N N . ALA A 1 115 ? -7.700 12.198 -7.416 1.00 88.81 115 ALA A N 1
ATOM 906 C CA . ALA A 1 115 ? -6.734 13.202 -6.967 1.00 88.81 115 ALA A CA 1
ATOM 907 C C . ALA A 1 115 ? -5.371 13.064 -7.671 1.00 88.81 115 ALA A C 1
ATOM 909 O O . ALA A 1 115 ? -4.805 14.051 -8.137 1.00 88.81 115 ALA A O 1
ATOM 910 N N . MET A 1 116 ? -4.855 11.838 -7.797 1.00 89.00 116 MET A N 1
ATOM 911 C CA . MET A 1 116 ? -3.598 11.577 -8.505 1.00 89.00 116 MET A CA 1
ATOM 912 C C . MET A 1 116 ? -3.701 11.840 -10.013 1.00 89.00 116 MET A C 1
ATOM 914 O O . MET A 1 116 ? -2.757 12.369 -10.593 1.00 89.00 116 MET A O 1
ATOM 918 N N . LEU A 1 117 ? -4.825 11.502 -10.654 1.00 88.81 117 LEU A N 1
ATOM 919 C CA . LEU A 1 117 ? -5.051 11.787 -12.076 1.00 88.81 117 LEU A CA 1
ATOM 920 C C . LEU A 1 117 ? -5.190 13.287 -12.348 1.00 88.81 117 LEU A C 1
ATOM 922 O O . LEU A 1 117 ? -4.650 13.766 -13.339 1.00 88.81 117 LEU A O 1
ATOM 926 N N . ALA A 1 118 ? -5.852 14.032 -11.461 1.00 87.31 118 ALA A N 1
ATOM 927 C CA . ALA A 1 118 ? -5.927 15.487 -11.553 1.00 87.31 118 ALA A CA 1
ATOM 928 C C . ALA A 1 118 ? -4.529 16.117 -11.454 1.00 87.31 118 ALA A C 1
ATOM 930 O O . ALA A 1 118 ? -4.159 16.924 -12.300 1.00 87.31 118 ALA A O 1
ATOM 931 N N . ASN A 1 119 ? -3.715 15.672 -10.489 1.00 86.75 119 ASN A N 1
ATOM 932 C CA . ASN A 1 119 ? -2.324 16.112 -10.372 1.00 86.75 119 ASN A CA 1
ATOM 933 C C . ASN A 1 119 ? -1.484 15.733 -11.608 1.00 86.75 119 ASN A C 1
ATOM 935 O O . ASN A 1 119 ? -0.648 16.512 -12.052 1.00 86.75 119 ASN A O 1
ATOM 939 N N . TYR A 1 120 ? -1.705 14.549 -12.185 1.00 87.00 120 TYR A N 1
ATOM 940 C CA . TYR A 1 120 ? -1.039 14.141 -13.424 1.00 87.00 120 TYR A CA 1
ATOM 941 C C . TYR A 1 120 ? -1.425 15.034 -14.614 1.00 87.00 120 TYR A C 1
ATOM 943 O O . TYR A 1 120 ? -0.551 15.422 -15.388 1.00 87.00 120 TYR A O 1
ATOM 951 N N . ALA A 1 121 ? -2.713 15.366 -14.754 1.00 86.94 121 ALA A N 1
ATOM 952 C CA . ALA A 1 121 ? -3.210 16.243 -15.811 1.00 86.94 121 ALA A CA 1
ATOM 953 C C . ALA A 1 121 ? -2.595 17.646 -15.722 1.00 86.94 121 ALA A C 1
ATOM 955 O O . ALA A 1 121 ? -2.149 18.178 -16.737 1.00 86.94 121 ALA A O 1
ATOM 956 N N . ASP A 1 122 ? -2.542 18.201 -14.510 1.00 84.88 122 ASP A N 1
ATOM 957 C CA . ASP A 1 122 ? -2.001 19.533 -14.228 1.00 84.88 122 ASP A CA 1
ATOM 958 C C . ASP A 1 122 ? -0.506 19.624 -14.573 1.00 84.88 122 ASP A C 1
ATOM 960 O O . ASP A 1 122 ? -0.081 20.479 -15.347 1.00 84.88 122 ASP A O 1
ATOM 964 N N . GLN A 1 123 ? 0.290 18.653 -14.114 1.00 83.19 123 GLN A N 1
ATOM 965 C CA . GLN A 1 123 ? 1.738 18.622 -14.360 1.00 83.19 123 GLN A CA 1
ATOM 966 C C . GLN A 1 123 ? 2.123 18.466 -15.835 1.00 83.19 123 GLN A C 1
ATOM 968 O O . GLN A 1 123 ? 3.265 18.742 -16.203 1.00 83.19 123 GLN A O 1
ATOM 973 N N . ARG A 1 124 ? 1.217 17.956 -16.674 1.00 78.94 124 ARG A N 1
ATOM 974 C CA . ARG A 1 124 ? 1.513 17.632 -18.072 1.00 78.94 124 ARG A CA 1
ATOM 975 C C . ARG A 1 124 ? 1.000 18.655 -19.077 1.00 78.94 124 ARG A C 1
ATOM 977 O O . ARG A 1 124 ? 1.323 18.479 -20.247 1.00 78.94 124 ARG A O 1
ATOM 984 N N . ALA A 1 125 ? 0.269 19.690 -18.640 1.00 71.25 125 ALA A N 1
ATOM 985 C CA . ALA A 1 125 ? -0.247 20.774 -19.488 1.00 71.25 125 ALA A CA 1
ATOM 986 C C . ALA A 1 125 ? -0.787 20.264 -20.844 1.00 71.25 125 ALA A C 1
ATOM 988 O O . ALA A 1 125 ? -0.416 20.755 -21.907 1.00 71.25 125 ALA A O 1
ATOM 989 N N . LEU A 1 126 ? -1.583 19.190 -20.794 1.00 67.75 126 LEU A N 1
ATOM 990 C CA . LEU A 1 126 ? -1.960 18.406 -21.971 1.00 67.75 126 LEU A CA 1
ATOM 991 C C . LEU A 1 126 ? -2.905 19.179 -22.893 1.00 67.75 126 LEU A C 1
ATOM 993 O O . LEU A 1 126 ? -3.841 19.820 -22.416 1.00 67.75 126 LEU A O 1
ATOM 997 N N . ASP A 1 127 ? -2.720 19.016 -24.206 1.00 74.06 127 ASP A N 1
ATOM 998 C CA . ASP A 1 127 ? -3.711 19.444 -25.194 1.00 74.06 127 ASP A CA 1
ATOM 999 C C . ASP A 1 127 ? -5.070 18.778 -24.896 1.00 74.06 127 ASP A C 1
ATOM 1001 O O . ASP A 1 127 ? -5.114 17.553 -24.714 1.00 74.06 127 ASP A O 1
ATOM 1005 N N . PRO A 1 128 ? -6.194 19.526 -24.883 1.00 75.75 128 PRO A N 1
ATOM 1006 C CA . PRO A 1 128 ? -7.502 19.013 -24.453 1.00 75.75 128 PRO A CA 1
ATOM 1007 C C . PRO A 1 128 ? -7.984 17.770 -25.217 1.00 75.75 128 PRO A C 1
ATOM 1009 O O . PRO A 1 128 ? -8.713 16.944 -24.671 1.00 75.75 128 PRO A O 1
ATOM 1012 N N . SER A 1 129 ? -7.567 17.612 -26.477 1.00 72.25 129 SER A N 1
ATOM 1013 C CA . SER A 1 129 ? -7.917 16.474 -27.336 1.00 72.25 129 SER A CA 1
ATOM 1014 C C . SER A 1 129 ? -7.103 15.209 -27.031 1.00 72.25 129 SER A C 1
ATOM 1016 O O . SER A 1 129 ? -7.650 14.109 -27.072 1.00 72.25 129 SER A O 1
ATOM 1018 N N . ALA A 1 130 ? -5.823 15.345 -26.670 1.00 75.12 130 ALA A N 1
ATOM 1019 C CA . ALA A 1 130 ? -4.944 14.232 -26.291 1.00 75.12 130 ALA A CA 1
ATOM 1020 C C . ALA A 1 130 ? -5.063 13.863 -24.798 1.00 75.12 130 ALA A C 1
ATOM 1022 O O . ALA A 1 130 ? -4.644 12.781 -24.372 1.00 75.12 130 ALA A O 1
ATOM 1023 N N . GLN A 1 131 ? -5.657 14.754 -23.999 1.00 81.38 131 GLN A N 1
ATOM 1024 C CA . GLN A 1 131 ? -5.775 14.627 -22.551 1.00 81.38 131 GLN A CA 1
ATOM 1025 C C . GLN A 1 131 ? -6.533 13.362 -22.132 1.00 81.38 131 GLN A C 1
ATOM 1027 O O . GLN A 1 131 ? -6.103 12.669 -21.211 1.00 81.38 131 GLN A O 1
ATOM 1032 N N . PHE A 1 132 ? -7.626 13.018 -22.820 1.00 86.56 132 PHE A N 1
ATOM 1033 C CA . PHE A 1 132 ? -8.464 11.881 -22.435 1.00 86.56 132 PHE A CA 1
ATOM 1034 C C . PHE A 1 132 ? -7.770 10.526 -22.644 1.00 86.56 132 PHE A C 1
ATOM 1036 O O . PHE A 1 132 ? -7.762 9.695 -21.736 1.00 86.56 132 PHE A O 1
ATOM 1043 N N . GLU A 1 133 ? -7.140 10.308 -23.802 1.00 89.19 133 GLU A N 1
ATOM 1044 C CA . GLU A 1 133 ? -6.434 9.053 -24.094 1.00 89.19 133 GLU A CA 1
ATOM 1045 C C . GLU A 1 133 ? -5.250 8.847 -23.142 1.00 89.19 133 GLU A C 1
ATOM 1047 O O . GLU A 1 133 ? -5.102 7.779 -22.542 1.00 89.19 133 GLU A O 1
ATOM 1052 N N . GLN A 1 134 ? -4.437 9.887 -22.937 1.00 89.94 134 GLN A N 1
ATOM 1053 C CA . GLN A 1 134 ? -3.291 9.805 -22.035 1.00 89.94 134 GLN A CA 1
ATOM 1054 C C . GLN A 1 134 ? -3.713 9.619 -20.573 1.00 89.94 134 GLN A C 1
ATOM 1056 O O . GLN A 1 134 ? -3.058 8.872 -19.845 1.00 89.94 134 GLN A O 1
ATOM 1061 N N . LEU A 1 135 ? -4.819 10.237 -20.142 1.00 90.75 135 LEU A N 1
ATOM 1062 C CA . LEU A 1 135 ? -5.383 10.010 -18.810 1.00 90.75 135 LEU A CA 1
ATOM 1063 C C . LEU A 1 135 ? -5.841 8.565 -18.630 1.00 90.75 135 LEU A C 1
ATOM 1065 O O . LEU A 1 135 ? -5.483 7.945 -17.630 1.00 90.75 135 LEU A O 1
ATOM 1069 N N . LEU A 1 136 ? -6.575 8.005 -19.598 1.00 92.31 136 LEU A N 1
ATOM 1070 C CA . LEU A 1 136 ? -7.009 6.606 -19.554 1.00 92.31 136 LEU A CA 1
ATOM 1071 C C . LEU A 1 136 ? -5.822 5.638 -19.497 1.00 92.31 136 LEU A C 1
ATOM 1073 O O . LEU A 1 136 ? -5.850 4.666 -18.741 1.00 92.31 136 LEU A O 1
ATOM 1077 N N . LEU A 1 137 ? -4.759 5.919 -20.252 1.00 93.00 137 LEU A N 1
ATOM 1078 C CA . LEU A 1 137 ? -3.532 5.124 -20.242 1.00 93.00 137 LEU A CA 1
ATOM 1079 C C . LEU A 1 137 ? -2.724 5.278 -18.942 1.00 93.00 137 LEU A C 1
ATOM 1081 O O . LEU A 1 137 ? -2.001 4.352 -18.573 1.00 93.00 137 LEU A O 1
ATOM 1085 N N . ALA A 1 138 ? -2.868 6.392 -18.220 1.00 92.62 138 ALA A N 1
ATOM 1086 C CA . ALA A 1 138 ? -2.253 6.596 -16.909 1.00 92.62 138 ALA A CA 1
ATOM 1087 C C . ALA A 1 138 ? -2.999 5.871 -15.771 1.00 92.62 138 ALA A C 1
ATOM 1089 O O . ALA A 1 138 ? -2.382 5.551 -14.753 1.00 92.62 138 ALA A O 1
ATOM 1090 N N . VAL A 1 139 ? -4.292 5.544 -15.940 1.00 95.12 139 VAL A N 1
ATOM 1091 C CA . VAL A 1 139 ? -5.121 4.902 -14.897 1.00 95.12 139 VAL A CA 1
ATOM 1092 C C . VAL A 1 139 ? -4.459 3.667 -14.278 1.00 95.12 139 VAL A C 1
ATOM 1094 O O . VAL A 1 139 ? -4.431 3.590 -13.050 1.00 95.12 139 VAL A O 1
ATOM 1097 N N . PRO A 1 140 ? -3.894 2.701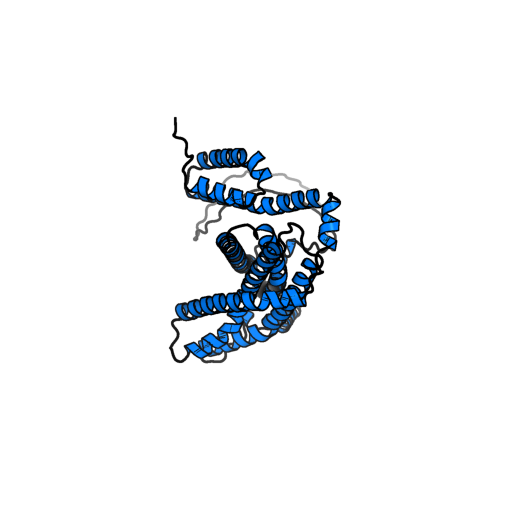 -15.033 1.00 95.81 140 PRO A N 1
ATOM 1098 C CA . PRO A 1 140 ? -3.288 1.521 -14.423 1.00 95.81 140 PRO A CA 1
ATOM 1099 C C . PRO A 1 140 ? -2.074 1.855 -13.556 1.00 95.81 140 PRO A C 1
ATOM 1101 O O . PRO A 1 140 ? -1.917 1.308 -12.464 1.00 95.81 140 PRO A O 1
ATOM 1104 N N . PHE A 1 141 ? -1.231 2.785 -14.001 1.00 92.31 141 PHE A N 1
ATOM 1105 C CA . PHE A 1 141 ? -0.103 3.249 -13.200 1.00 92.31 141 PHE A CA 1
ATOM 1106 C C . PHE A 1 141 ? -0.586 3.949 -11.923 1.00 92.31 141 PHE A C 1
ATOM 1108 O O . PHE A 1 141 ? -0.107 3.646 -10.833 1.00 92.31 141 PHE A O 1
ATOM 1115 N N . THR A 1 142 ? -1.601 4.805 -12.017 1.00 92.50 142 THR A N 1
ATOM 1116 C CA . THR A 1 142 ? -2.163 5.472 -10.840 1.00 92.50 142 THR A CA 1
ATOM 1117 C C . THR A 1 142 ? -2.810 4.481 -9.874 1.00 92.50 142 THR A C 1
ATOM 1119 O O . THR A 1 142 ? -2.533 4.515 -8.677 1.00 92.50 142 THR A O 1
ATOM 1122 N N . ALA A 1 143 ? -3.605 3.538 -10.386 1.00 94.44 143 ALA A N 1
ATOM 1123 C CA . ALA A 1 143 ? -4.248 2.491 -9.596 1.00 94.44 143 ALA A CA 1
ATOM 1124 C C . ALA A 1 143 ? -3.226 1.661 -8.805 1.00 94.44 143 ALA A C 1
ATOM 1126 O O . ALA A 1 143 ? -3.471 1.260 -7.670 1.00 94.44 143 ALA A O 1
ATOM 1127 N N . THR A 1 144 ? -2.043 1.457 -9.382 1.00 93.62 144 THR A N 1
ATOM 1128 C CA . THR A 1 144 ? -0.934 0.742 -8.746 1.00 93.62 144 THR A CA 1
ATOM 1129 C C . THR A 1 144 ? -0.504 1.399 -7.433 1.00 93.62 144 THR A C 1
ATOM 1131 O O . THR A 1 144 ? -0.269 0.707 -6.443 1.00 93.62 144 THR A O 1
ATOM 1134 N N . LEU A 1 145 ? -0.475 2.731 -7.389 1.00 90.94 145 LEU A N 1
ATOM 1135 C CA . LEU A 1 145 ? -0.114 3.494 -6.195 1.00 90.94 145 LEU A CA 1
ATOM 1136 C C . LEU A 1 145 ? -1.288 3.647 -5.218 1.00 90.94 145 LEU A C 1
ATOM 1138 O O . LEU A 1 145 ? -1.077 3.721 -4.007 1.00 90.94 145 LEU A O 1
ATOM 1142 N N . THR A 1 146 ? -2.527 3.676 -5.715 1.00 93.50 146 THR A N 1
ATOM 1143 C CA . THR A 1 146 ? -3.704 3.969 -4.886 1.00 93.50 146 THR A CA 1
ATOM 1144 C C . THR A 1 146 ? -4.356 2.733 -4.273 1.00 93.50 146 THR A C 1
ATOM 1146 O O . THR A 1 146 ? -4.928 2.848 -3.189 1.00 93.50 146 THR A O 1
ATOM 1149 N N . VAL A 1 147 ? -4.246 1.542 -4.878 1.00 95.75 147 VAL A N 1
ATOM 1150 C CA . VAL A 1 147 ? -4.848 0.304 -4.337 1.00 95.75 147 VAL A CA 1
ATOM 1151 C C . VAL A 1 147 ? -4.349 -0.042 -2.925 1.00 95.75 147 VAL A C 1
ATOM 1153 O O . VAL A 1 147 ? -5.200 -0.269 -2.060 1.00 95.75 147 VAL A O 1
ATOM 1156 N N . PRO A 1 148 ? -3.032 -0.064 -2.621 1.00 94.44 148 PRO A N 1
ATOM 1157 C CA . PRO A 1 148 ? -2.561 -0.408 -1.276 1.00 94.44 148 PRO A CA 1
ATOM 1158 C C . PRO A 1 148 ? -3.055 0.583 -0.211 1.00 94.44 148 PRO A C 1
ATOM 1160 O O . PRO A 1 148 ? -3.459 0.184 0.882 1.00 94.44 148 PRO A O 1
ATOM 1163 N N . VAL A 1 149 ? -3.091 1.872 -0.557 1.00 92.69 149 VAL A N 1
ATOM 1164 C CA . VAL A 1 149 ? -3.583 2.960 0.302 1.00 92.69 149 VAL A CA 1
ATOM 1165 C C . VAL A 1 149 ? -5.095 2.849 0.524 1.00 92.69 149 VAL A C 1
ATOM 1167 O O . VAL A 1 149 ? -5.571 2.932 1.657 1.00 92.69 149 VAL A O 1
ATOM 1170 N N . ALA A 1 150 ? -5.867 2.600 -0.534 1.00 94.38 150 ALA A N 1
ATOM 1171 C CA . ALA A 1 150 ? -7.309 2.406 -0.443 1.00 94.38 150 ALA A CA 1
ATOM 1172 C C . ALA A 1 150 ? -7.664 1.168 0.393 1.00 94.38 150 ALA A C 1
ATOM 1174 O O . ALA A 1 150 ? -8.563 1.230 1.233 1.00 94.38 150 ALA A O 1
ATOM 1175 N N . LEU A 1 151 ? -6.926 0.064 0.220 1.00 96.31 151 LEU A N 1
ATOM 1176 C CA . LEU A 1 151 ? -7.069 -1.142 1.037 1.00 96.31 151 LEU A CA 1
ATOM 1177 C C . LEU A 1 151 ? -6.771 -0.853 2.511 1.00 96.31 151 LEU A C 1
ATOM 1179 O O . LEU A 1 151 ? -7.548 -1.256 3.377 1.00 96.31 151 LEU A O 1
ATOM 1183 N N . PHE A 1 152 ? -5.690 -0.124 2.800 1.00 94.81 152 PHE A N 1
ATOM 1184 C CA . PHE A 1 152 ? -5.338 0.291 4.157 1.00 94.81 152 PHE A CA 1
ATOM 1185 C C . PHE A 1 152 ? -6.489 1.058 4.823 1.00 94.81 152 PHE A C 1
ATOM 1187 O O . PHE A 1 152 ? -6.954 0.683 5.901 1.00 94.81 152 PHE A O 1
ATOM 1194 N N . VAL A 1 153 ? -6.994 2.105 4.163 1.00 91.94 153 VAL A N 1
ATOM 1195 C CA . VAL A 1 153 ? -8.091 2.933 4.687 1.00 91.94 153 VAL A CA 1
ATOM 1196 C C . VAL A 1 153 ? -9.362 2.103 4.877 1.00 91.94 153 VAL A C 1
ATOM 1198 O O . VAL A 1 153 ? -10.004 2.190 5.926 1.00 91.94 153 VAL A O 1
ATOM 1201 N N . ALA A 1 154 ? -9.702 1.252 3.906 1.00 94.62 154 ALA A N 1
ATOM 1202 C CA . ALA A 1 154 ? -10.877 0.393 3.971 1.00 94.62 154 ALA A CA 1
ATOM 1203 C C . ALA A 1 154 ? -10.837 -0.556 5.171 1.00 94.62 154 ALA A C 1
ATOM 1205 O O . ALA A 1 154 ? -11.810 -0.636 5.926 1.00 94.62 154 ALA A O 1
ATOM 1206 N N . VAL A 1 155 ? -9.703 -1.229 5.384 1.00 95.88 155 VAL A N 1
ATOM 1207 C CA . VAL A 1 155 ? -9.510 -2.130 6.525 1.00 95.88 155 VAL A CA 1
ATOM 1208 C C . VAL A 1 155 ? -9.570 -1.348 7.831 1.00 95.88 155 VAL A C 1
ATOM 1210 O O . VAL A 1 155 ? -10.327 -1.725 8.724 1.00 95.88 155 VAL A O 1
ATOM 1213 N N . ALA A 1 156 ? -8.865 -0.224 7.945 1.00 92.94 156 ALA A N 1
ATOM 1214 C CA . ALA A 1 156 ? -8.855 0.568 9.171 1.00 92.94 156 ALA A CA 1
ATOM 1215 C C . ALA A 1 156 ? -10.270 1.022 9.578 1.00 92.94 156 ALA A C 1
ATOM 1217 O O . ALA A 1 156 ? -10.657 0.895 10.745 1.00 92.94 156 ALA A O 1
ATOM 1218 N N . LEU A 1 157 ? -11.072 1.498 8.618 1.00 91.44 157 LEU A N 1
ATOM 1219 C CA . LEU A 1 157 ? -12.450 1.931 8.856 1.00 91.44 157 LEU A CA 1
ATOM 1220 C C . LEU A 1 157 ? -13.389 0.761 9.177 1.00 91.44 157 LEU A C 1
ATOM 1222 O O . LEU A 1 157 ? -14.165 0.859 10.130 1.00 91.44 157 LEU A O 1
ATOM 1226 N N . ALA A 1 158 ? -13.309 -0.347 8.437 1.00 92.94 158 ALA A N 1
ATOM 1227 C CA . ALA A 1 158 ? -14.163 -1.514 8.659 1.00 92.94 158 ALA A CA 1
ATOM 1228 C C . ALA A 1 158 ? -13.916 -2.151 10.034 1.00 92.94 158 ALA A C 1
ATOM 1230 O O . ALA A 1 158 ? -14.862 -2.466 10.760 1.00 92.94 158 ALA A O 1
ATOM 1231 N N . ILE A 1 159 ? -12.649 -2.284 10.430 1.00 93.94 159 ILE A N 1
ATOM 1232 C CA . ILE A 1 159 ? -12.266 -2.845 11.730 1.00 93.94 159 ILE A CA 1
ATOM 1233 C C . ILE A 1 159 ? -12.681 -1.915 12.868 1.00 93.94 159 ILE A C 1
ATOM 1235 O O . ILE A 1 159 ? -13.196 -2.373 13.888 1.00 93.94 159 ILE A O 1
ATOM 1239 N N . ARG A 1 160 ? -12.534 -0.601 12.684 1.00 91.50 160 ARG A N 1
ATOM 1240 C CA . ARG A 1 160 ? -13.027 0.393 13.640 1.00 91.50 160 ARG A CA 1
ATOM 1241 C C . ARG A 1 160 ? -14.537 0.291 13.844 1.00 91.50 160 ARG A C 1
ATOM 1243 O O . ARG A 1 160 ? -14.995 0.338 14.984 1.00 91.50 160 ARG A O 1
ATOM 1250 N N . GLN A 1 161 ? -15.306 0.182 12.762 1.00 89.94 161 GLN A N 1
ATOM 1251 C CA . GLN A 1 161 ? -16.760 0.016 12.838 1.00 89.94 161 GLN A CA 1
ATOM 1252 C C . GLN A 1 161 ? -17.126 -1.289 13.547 1.00 89.94 161 GLN A C 1
ATOM 1254 O O . GLN A 1 161 ? -17.993 -1.280 14.417 1.00 89.94 161 GLN A O 1
ATOM 1259 N N . LEU A 1 162 ? -16.419 -2.382 13.243 1.00 91.31 162 LEU A N 1
ATOM 1260 C CA . LEU A 1 162 ? -16.617 -3.668 13.905 1.00 91.31 162 LEU A CA 1
ATOM 1261 C C . LEU A 1 162 ? -16.347 -3.577 15.413 1.00 91.31 162 LEU A C 1
ATOM 1263 O O . LEU A 1 162 ? -17.215 -3.945 16.195 1.00 91.31 162 LEU A O 1
ATOM 1267 N N . ARG A 1 163 ? -15.203 -3.017 15.831 1.00 91.06 163 ARG A N 1
ATOM 1268 C CA . ARG A 1 163 ? -14.852 -2.875 17.257 1.00 91.06 163 ARG A CA 1
ATOM 1269 C C . ARG A 1 163 ? -15.836 -1.983 18.018 1.00 91.06 163 ARG A C 1
ATOM 1271 O O . ARG A 1 163 ? -16.078 -2.207 19.201 1.00 91.06 163 ARG A O 1
ATOM 1278 N N . ARG A 1 164 ? -16.404 -0.970 17.357 1.00 88.56 164 ARG A N 1
ATOM 1279 C CA . ARG A 1 164 ? -17.462 -0.125 17.934 1.00 88.56 164 ARG A CA 1
ATOM 1280 C C . ARG A 1 164 ? -18.770 -0.884 18.103 1.00 88.56 164 ARG A C 1
ATOM 1282 O O . ARG A 1 164 ? -19.383 -0.758 19.152 1.00 88.56 164 ARG A O 1
ATOM 1289 N N . ALA A 1 165 ? -19.158 -1.668 17.101 1.00 88.44 165 ALA A N 1
ATOM 1290 C CA . ALA A 1 165 ? -20.379 -2.462 17.142 1.00 88.44 165 ALA A CA 1
ATOM 1291 C C . ALA A 1 165 ? -20.311 -3.568 18.205 1.00 88.44 165 ALA A C 1
ATOM 1293 O O . ALA A 1 165 ? -21.295 -3.811 18.890 1.00 88.44 165 ALA A O 1
ATOM 1294 N N . THR A 1 166 ? -19.154 -4.215 18.372 1.00 87.19 166 THR A N 1
ATOM 1295 C CA . THR A 1 166 ? -18.995 -5.285 19.366 1.00 87.19 166 THR A CA 1
ATOM 1296 C C . THR A 1 166 ? -18.813 -4.764 20.788 1.00 87.19 166 THR A C 1
ATOM 1298 O O . THR A 1 166 ? -19.041 -5.514 21.729 1.00 87.19 166 THR A O 1
ATOM 1301 N N . GLY A 1 167 ? -18.296 -3.543 20.979 1.00 85.00 167 GLY A N 1
ATOM 1302 C CA . GLY A 1 167 ? -17.953 -2.971 22.295 1.00 85.00 167 GLY A CA 1
ATOM 1303 C C . GLY A 1 167 ? -16.791 -3.666 23.032 1.00 85.00 167 GLY A C 1
ATOM 1304 O O . GLY A 1 167 ? -16.100 -3.042 23.843 1.00 85.00 167 GLY A O 1
ATOM 1305 N N . SER A 1 168 ? -16.521 -4.933 22.708 1.00 83.12 168 SER A N 1
ATOM 1306 C CA . SER A 1 168 ? -15.491 -5.771 23.312 1.00 83.12 168 SER A CA 1
ATOM 1307 C C . SER A 1 168 ? -14.068 -5.292 22.979 1.00 83.12 168 SER A C 1
ATOM 1309 O O . SER A 1 168 ? -13.770 -4.931 21.833 1.00 83.12 168 SER A O 1
ATOM 1311 N N . PRO A 1 169 ? -13.142 -5.301 23.959 1.00 82.38 169 PRO A N 1
ATOM 1312 C CA . PRO A 1 169 ? -11.722 -5.091 23.695 1.00 82.38 169 PRO A CA 1
ATOM 1313 C C . PRO A 1 169 ? -11.080 -6.293 22.985 1.00 82.38 169 PRO A C 1
ATOM 1315 O O . PRO A 1 169 ? -9.992 -6.149 22.419 1.00 82.38 169 PRO A O 1
ATOM 1318 N N . VAL A 1 170 ? -11.748 -7.451 22.997 1.00 86.00 170 VAL A N 1
ATOM 1319 C CA . VAL A 1 170 ? -11.230 -8.711 22.479 1.00 86.00 170 VAL A CA 1
ATOM 1320 C C . VAL A 1 170 ? -11.569 -8.877 21.003 1.00 86.00 170 VAL A C 1
ATOM 1322 O O . VAL A 1 170 ? -12.697 -8.649 20.572 1.00 86.00 170 VAL A O 1
ATOM 1325 N N . MET A 1 171 ? -10.562 -9.256 20.216 1.00 87.25 171 MET A N 1
ATOM 1326 C CA . MET A 1 171 ? -10.717 -9.406 18.775 1.00 87.25 171 MET A CA 1
ATOM 1327 C C . MET A 1 171 ? -11.462 -10.699 18.425 1.00 87.25 171 MET A C 1
ATOM 1329 O O . MET A 1 171 ? -11.039 -11.748 18.917 1.00 87.25 171 MET A O 1
ATOM 1333 N N . PRO A 1 172 ? -12.508 -10.646 17.571 1.00 90.25 172 PRO A N 1
ATOM 1334 C CA . PRO A 1 172 ? -13.252 -11.827 17.157 1.00 90.25 172 PRO A CA 1
ATOM 1335 C C . PRO A 1 172 ? -12.347 -12.900 16.559 1.00 90.25 172 PRO A C 1
ATOM 1337 O O . PRO A 1 172 ? -11.409 -12.600 15.802 1.00 90.25 172 PRO A O 1
ATOM 1340 N N . GLN A 1 173 ? -12.659 -14.157 16.862 1.00 89.94 173 GLN A N 1
ATOM 1341 C CA . GLN A 1 173 ? -11.991 -15.294 16.249 1.00 89.94 173 GLN A CA 1
ATOM 1342 C C . GLN A 1 173 ? -12.200 -15.264 14.727 1.00 89.94 173 GLN A C 1
ATOM 1344 O O . GLN A 1 173 ? -13.249 -14.864 14.219 1.00 89.94 173 GLN A O 1
ATOM 1349 N N . GLY A 1 174 ? -11.159 -15.629 13.978 1.00 91.25 174 GLY A N 1
ATOM 1350 C CA . GLY A 1 174 ? -11.187 -15.627 12.513 1.00 91.25 174 GLY A CA 1
ATOM 1351 C C . GLY A 1 174 ? -10.965 -14.261 11.854 1.00 91.25 174 GLY A C 1
ATOM 1352 O O . GLY A 1 174 ? -10.618 -14.217 10.680 1.00 91.25 174 GLY A O 1
ATOM 1353 N N . LEU A 1 175 ? -11.040 -13.134 12.578 1.00 93.69 175 LEU A N 1
ATOM 1354 C CA . LEU A 1 175 ? -10.870 -11.812 11.956 1.00 93.69 175 LEU A CA 1
ATOM 1355 C C . LEU A 1 175 ? -9.482 -11.625 11.319 1.00 93.69 175 LEU A C 1
ATOM 1357 O O . LEU A 1 175 ? -9.368 -11.087 10.220 1.00 93.69 175 LEU A O 1
ATOM 1361 N N . ARG A 1 176 ? -8.418 -12.096 11.987 1.00 95.06 176 ARG A N 1
ATOM 1362 C CA . ARG A 1 176 ? -7.039 -12.013 11.463 1.00 95.06 176 ARG A CA 1
ATOM 1363 C C . ARG A 1 176 ? -6.869 -12.826 10.183 1.00 95.06 176 ARG A C 1
ATOM 1365 O O . ARG A 1 176 ? -6.328 -12.311 9.210 1.00 95.06 176 ARG A O 1
ATOM 1372 N N . SER A 1 177 ? -7.331 -14.076 10.186 1.00 94.56 177 SER A N 1
ATOM 1373 C CA . SER A 1 177 ? -7.232 -14.964 9.026 1.00 94.56 177 SER A CA 1
ATOM 1374 C C . SER A 1 177 ? -8.113 -14.481 7.876 1.00 94.56 177 SER A C 1
ATOM 1376 O O . SER A 1 177 ? -7.676 -14.511 6.732 1.00 94.56 177 SER A O 1
ATOM 1378 N N . ALA A 1 178 ? -9.299 -13.947 8.168 1.00 95.69 178 ALA A N 1
ATOM 1379 C CA . ALA A 1 178 ? -10.172 -13.319 7.185 1.00 95.69 178 ALA A CA 1
ATOM 1380 C C . ALA A 1 178 ? -9.503 -12.116 6.499 1.00 95.69 178 ALA A C 1
ATOM 1382 O O . ALA A 1 178 ? -9.496 -12.043 5.271 1.00 95.69 178 ALA A O 1
ATOM 1383 N N . VAL A 1 179 ? -8.893 -11.204 7.267 1.00 96.56 179 VAL A N 1
ATOM 1384 C CA . VAL A 1 179 ? -8.155 -10.056 6.708 1.00 96.56 179 VAL A CA 1
ATOM 1385 C C . VAL A 1 179 ? -6.955 -10.515 5.882 1.00 96.56 179 VAL A C 1
ATOM 1387 O O . VAL A 1 179 ? -6.752 -9.989 4.793 1.00 96.56 179 VAL A O 1
ATOM 1390 N N . LEU A 1 180 ? -6.197 -11.508 6.360 1.00 97.06 180 LEU A N 1
ATOM 1391 C CA . LEU A 1 180 ? -5.076 -12.091 5.618 1.00 97.06 180 LEU A CA 1
ATOM 1392 C C . LEU A 1 180 ? -5.515 -12.727 4.300 1.00 97.06 180 LEU A C 1
ATOM 1394 O O . LEU A 1 180 ? -4.845 -12.543 3.289 1.00 97.06 180 LEU A O 1
ATOM 1398 N N . LEU A 1 181 ? -6.631 -13.457 4.288 1.00 96.62 181 LEU A N 1
ATOM 1399 C CA . LEU A 1 181 ? -7.138 -14.095 3.077 1.00 96.62 181 LEU A CA 1
ATOM 1400 C C . LEU A 1 181 ? -7.562 -13.045 2.044 1.00 96.62 181 LEU A C 1
ATOM 1402 O O . LEU A 1 181 ? -7.175 -13.133 0.880 1.00 96.62 181 LEU A O 1
ATOM 1406 N N . VAL A 1 182 ? -8.303 -12.020 2.478 1.00 96.94 182 VAL A N 1
ATOM 1407 C CA . VAL A 1 182 ? -8.731 -10.925 1.597 1.00 96.94 182 VAL A CA 1
ATOM 1408 C C . VAL A 1 182 ? -7.527 -10.146 1.064 1.00 96.94 182 VAL A C 1
ATOM 1410 O O . VAL A 1 182 ? -7.432 -9.926 -0.142 1.00 96.94 182 VAL A O 1
ATOM 1413 N N . SER A 1 183 ? -6.578 -9.761 1.925 1.00 97.06 183 SER A N 1
ATOM 1414 C CA . SER A 1 183 ? -5.399 -8.999 1.497 1.00 97.06 183 SER A CA 1
ATOM 1415 C C . SER A 1 183 ? -4.452 -9.818 0.622 1.00 97.06 183 SER A C 1
ATOM 1417 O O . SER A 1 183 ? -3.856 -9.259 -0.294 1.00 97.06 183 SER A O 1
ATOM 1419 N N . SER A 1 184 ? -4.366 -11.135 0.828 1.00 97.25 184 SER A N 1
ATOM 1420 C CA . SER A 1 184 ? -3.634 -12.042 -0.064 1.00 97.25 184 SER A CA 1
ATOM 1421 C C . SER A 1 184 ? -4.282 -12.114 -1.447 1.00 97.25 184 SER A C 1
ATOM 1423 O O . SER A 1 184 ? -3.573 -12.080 -2.449 1.00 97.25 184 SER A O 1
ATOM 1425 N N . GLY A 1 185 ? -5.618 -12.139 -1.520 1.00 97.19 185 GLY A N 1
ATOM 1426 C CA . GLY A 1 185 ? -6.349 -12.054 -2.788 1.00 97.19 185 GLY A CA 1
ATOM 1427 C C . GLY A 1 185 ? -6.069 -10.747 -3.537 1.00 97.19 185 GLY A C 1
ATOM 1428 O O . GLY A 1 185 ? -5.748 -10.772 -4.725 1.00 97.19 185 GLY A O 1
ATOM 1429 N N . VAL A 1 186 ? -6.098 -9.609 -2.833 1.00 97.38 186 VAL A N 1
ATOM 1430 C CA . VAL A 1 186 ? -5.746 -8.300 -3.417 1.00 97.38 186 VAL A CA 1
ATOM 1431 C C . VAL A 1 186 ? -4.276 -8.255 -3.843 1.00 97.38 186 VAL A C 1
ATOM 1433 O O . VAL A 1 186 ? -3.974 -7.755 -4.922 1.00 97.38 186 VAL A O 1
ATOM 1436 N N . ALA A 1 187 ? -3.355 -8.812 -3.053 1.00 96.94 187 ALA A N 1
ATOM 1437 C CA . ALA A 1 187 ? -1.936 -8.881 -3.397 1.00 96.94 187 ALA A CA 1
ATOM 1438 C C . ALA A 1 187 ? -1.681 -9.731 -4.651 1.00 96.94 187 ALA A C 1
ATOM 1440 O O . ALA A 1 187 ? -0.915 -9.322 -5.522 1.00 96.94 187 ALA A O 1
ATOM 1441 N N . ALA A 1 188 ? -2.346 -10.884 -4.776 1.00 96.62 188 ALA A N 1
ATOM 1442 C CA . ALA A 1 188 ? -2.265 -11.731 -5.963 1.00 96.62 188 ALA A CA 1
ATOM 1443 C C . ALA A 1 188 ? -2.800 -11.005 -7.206 1.00 96.62 188 ALA A C 1
ATOM 1445 O O . ALA A 1 188 ? -2.137 -10.992 -8.244 1.00 96.62 188 ALA A O 1
ATOM 1446 N N . PHE A 1 189 ? -3.948 -10.330 -7.080 1.00 96.25 189 PHE A N 1
ATOM 1447 C CA . PHE A 1 189 ? -4.479 -9.468 -8.136 1.00 96.25 189 PHE A CA 1
ATOM 1448 C C . PHE A 1 189 ? -3.476 -8.374 -8.526 1.00 96.25 189 PHE A C 1
ATOM 1450 O O . PHE A 1 189 ? -3.166 -8.222 -9.705 1.00 96.25 189 PHE A O 1
ATOM 1457 N N . MET A 1 190 ? -2.908 -7.662 -7.549 1.00 96.19 190 MET A N 1
ATOM 1458 C CA . MET A 1 190 ? -1.927 -6.599 -7.784 1.00 96.19 190 MET A CA 1
ATOM 1459 C C . MET A 1 190 ? -0.646 -7.102 -8.451 1.00 96.19 190 MET A C 1
ATOM 1461 O O . MET A 1 190 ? -0.067 -6.399 -9.280 1.00 96.19 190 MET A O 1
ATOM 1465 N N . LEU A 1 191 ? -0.206 -8.321 -8.145 1.00 94.94 191 LEU A N 1
ATOM 1466 C CA . LEU A 1 191 ? 0.944 -8.933 -8.805 1.00 94.94 191 LEU A CA 1
ATOM 1467 C C . LEU A 1 191 ? 0.655 -9.188 -10.288 1.00 94.94 191 LEU A C 1
ATOM 1469 O O . LEU A 1 191 ? 1.469 -8.836 -11.138 1.00 94.94 191 LEU A O 1
ATOM 1473 N N . VAL A 1 192 ? -0.517 -9.734 -10.621 1.00 95.25 192 VAL A N 1
ATOM 1474 C CA . VAL A 1 192 ? -0.927 -9.939 -12.022 1.00 95.25 192 VAL A CA 1
ATOM 1475 C C . VAL A 1 192 ? -1.099 -8.598 -12.738 1.00 95.25 192 VAL A C 1
ATOM 1477 O O . VAL A 1 192 ? -0.611 -8.415 -13.855 1.00 95.25 192 VAL A O 1
ATOM 1480 N N . PHE A 1 193 ? -1.741 -7.635 -12.076 1.00 95.38 193 PHE A N 1
ATOM 1481 C CA . PHE A 1 193 ? -1.989 -6.300 -12.606 1.00 95.38 193 PHE A CA 1
ATOM 1482 C C . PHE A 1 193 ? -0.683 -5.578 -12.966 1.00 95.38 193 PHE A C 1
ATOM 1484 O O . PHE A 1 193 ? -0.528 -5.093 -14.089 1.00 95.38 193 PHE A O 1
ATOM 1491 N N . THR A 1 194 ? 0.300 -5.586 -12.061 1.00 94.00 194 THR A N 1
ATOM 1492 C CA . THR A 1 194 ? 1.615 -4.961 -12.287 1.00 94.00 194 THR A CA 1
ATOM 1493 C C . THR A 1 194 ? 2.510 -5.743 -13.243 1.00 94.00 194 THR A C 1
ATOM 1495 O O . THR A 1 194 ? 3.345 -5.146 -13.921 1.00 94.00 194 THR A O 1
ATOM 1498 N N . ALA A 1 195 ? 2.343 -7.063 -13.341 1.00 92.69 195 ALA A N 1
ATOM 1499 C CA . ALA A 1 195 ? 3.116 -7.887 -14.262 1.00 92.69 195 ALA A CA 1
ATOM 1500 C C . ALA A 1 195 ? 2.629 -7.794 -15.714 1.00 92.69 195 ALA A C 1
ATOM 1502 O O . ALA A 1 195 ? 3.435 -7.997 -16.621 1.00 92.69 195 ALA A O 1
ATOM 1503 N N . VAL A 1 196 ? 1.337 -7.520 -15.940 1.00 93.00 196 VAL A N 1
ATOM 1504 C CA . VAL A 1 196 ? 0.703 -7.656 -17.263 1.00 93.00 196 VAL A CA 1
ATOM 1505 C C . VAL A 1 196 ? 0.074 -6.361 -17.767 1.00 93.00 196 VAL A C 1
ATOM 1507 O O . VAL A 1 196 ? 0.306 -5.978 -18.913 1.00 93.00 196 VAL A O 1
ATOM 1510 N N . ILE A 1 197 ? -0.739 -5.695 -16.947 1.00 94.81 197 ILE A N 1
ATOM 1511 C CA . ILE A 1 197 ? -1.565 -4.565 -17.396 1.00 94.81 197 ILE A CA 1
ATOM 1512 C C . ILE A 1 197 ? -0.737 -3.281 -17.410 1.00 94.81 197 ILE A C 1
ATOM 1514 O O . ILE A 1 197 ? -0.681 -2.598 -18.433 1.00 94.81 197 ILE A O 1
ATOM 1518 N N . VAL A 1 198 ? -0.040 -2.993 -16.310 1.00 94.56 198 VAL A N 1
ATOM 1519 C CA . VAL A 1 198 ? 0.770 -1.773 -16.160 1.00 94.56 198 VAL A CA 1
ATOM 1520 C C . VAL A 1 198 ? 1.843 -1.631 -17.250 1.00 94.56 198 VAL A C 1
ATOM 1522 O O . VAL A 1 198 ? 1.906 -0.566 -17.860 1.00 94.56 198 VAL A O 1
ATOM 1525 N N . PRO A 1 199 ? 2.642 -2.664 -17.591 1.00 94.12 199 PRO A N 1
ATOM 1526 C CA . PRO A 1 199 ? 3.703 -2.507 -18.587 1.00 94.12 199 PRO A CA 1
ATOM 1527 C C . PRO A 1 199 ? 3.155 -2.197 -19.989 1.00 94.12 199 PRO A C 1
ATOM 1529 O O . PRO A 1 199 ? 3.707 -1.366 -20.710 1.00 94.12 199 PRO A O 1
ATOM 1532 N N . ARG A 1 200 ? 2.012 -2.797 -20.354 1.00 92.81 200 ARG A N 1
ATOM 1533 C CA . ARG A 1 200 ? 1.335 -2.541 -21.636 1.00 92.81 200 ARG A CA 1
ATOM 1534 C C . ARG A 1 200 ? 0.756 -1.132 -21.708 1.00 92.81 200 ARG A C 1
ATOM 1536 O O . ARG A 1 200 ? 0.873 -0.484 -22.745 1.00 92.81 200 ARG A O 1
ATOM 1543 N N . ALA A 1 201 ? 0.149 -0.665 -20.618 1.00 93.56 201 ALA A N 1
ATOM 1544 C CA . ALA A 1 201 ? -0.362 0.698 -20.519 1.00 93.56 201 ALA A CA 1
ATOM 1545 C C . ALA A 1 201 ? 0.778 1.721 -20.629 1.00 93.56 201 ALA A C 1
ATOM 1547 O O . ALA A 1 201 ? 0.683 2.652 -21.422 1.00 93.56 201 ALA A O 1
ATOM 1548 N N . ASN A 1 202 ? 1.898 1.475 -19.941 1.00 92.25 202 ASN A N 1
ATOM 1549 C CA . ASN A 1 202 ? 3.089 2.320 -20.008 1.00 92.25 202 ASN A CA 1
ATOM 1550 C C . ASN A 1 202 ? 3.683 2.390 -21.420 1.00 92.25 202 ASN A C 1
ATOM 1552 O O . ASN A 1 202 ? 4.059 3.472 -21.860 1.00 92.25 202 ASN A O 1
ATOM 1556 N N . GLN A 1 203 ? 3.749 1.264 -22.142 1.00 91.81 203 GLN A N 1
ATOM 1557 C CA . GLN A 1 203 ? 4.237 1.256 -23.525 1.00 91.81 203 GLN A CA 1
ATOM 1558 C C . GLN A 1 203 ? 3.359 2.135 -24.429 1.00 91.81 203 GLN A C 1
ATOM 1560 O O . GLN A 1 203 ? 3.876 2.950 -25.188 1.00 91.81 203 GLN A O 1
ATOM 1565 N N . ARG A 1 204 ? 2.031 1.993 -24.318 1.00 91.12 204 ARG A N 1
ATOM 1566 C CA . ARG A 1 204 ? 1.067 2.781 -25.102 1.00 91.12 204 ARG A CA 1
ATOM 1567 C C . ARG A 1 204 ? 1.105 4.261 -24.742 1.00 91.12 204 ARG A C 1
ATOM 1569 O O . ARG A 1 204 ? 1.065 5.100 -25.636 1.00 91.12 204 ARG A O 1
ATOM 1576 N N . LEU A 1 205 ? 1.231 4.572 -23.452 1.00 89.50 205 LEU A N 1
ATOM 1577 C CA . LEU A 1 205 ? 1.343 5.943 -22.966 1.00 89.50 205 LEU A CA 1
ATOM 1578 C C . LEU A 1 205 ? 2.589 6.627 -23.534 1.00 89.50 205 LEU A C 1
ATOM 1580 O O . LEU A 1 205 ? 2.497 7.751 -24.010 1.00 89.50 205 LEU A O 1
ATOM 1584 N N . GLN A 1 206 ? 3.733 5.938 -23.549 1.00 88.94 206 GLN A N 1
ATOM 1585 C CA . GLN A 1 206 ? 4.964 6.471 -24.138 1.00 88.94 206 GLN A CA 1
ATOM 1586 C C . GLN A 1 206 ? 4.806 6.722 -25.640 1.00 88.94 206 GLN A C 1
ATOM 1588 O O . GLN A 1 206 ? 5.144 7.803 -26.110 1.00 88.94 206 GLN A O 1
ATOM 1593 N N . SER A 1 207 ? 4.235 5.777 -26.395 1.00 88.25 207 SER A N 1
ATOM 1594 C CA . SER A 1 207 ? 3.987 6.005 -27.825 1.00 88.25 207 SER A CA 1
ATOM 1595 C C . SER A 1 207 ? 3.010 7.156 -28.085 1.00 88.25 207 SER A C 1
ATOM 1597 O O . SER A 1 207 ? 3.225 7.928 -29.013 1.00 88.25 207 SER A O 1
ATOM 1599 N N . ALA A 1 208 ? 1.981 7.315 -27.245 1.00 86.75 208 ALA A N 1
ATOM 1600 C CA . ALA A 1 208 ? 1.019 8.411 -27.352 1.00 86.75 208 ALA A CA 1
ATOM 1601 C C . ALA A 1 208 ? 1.641 9.775 -27.005 1.00 86.75 208 ALA A C 1
ATOM 1603 O O . ALA A 1 208 ? 1.241 10.792 -27.559 1.00 86.75 208 ALA A O 1
ATOM 1604 N N . GLN A 1 209 ? 2.632 9.806 -26.110 1.00 85.25 209 GLN A N 1
ATOM 1605 C CA . GLN A 1 209 ? 3.331 11.034 -25.722 1.00 85.25 209 GLN A CA 1
ATOM 1606 C C . GLN A 1 209 ? 4.334 11.514 -26.773 1.00 85.25 209 GLN A C 1
ATOM 1608 O O . GLN A 1 209 ? 4.483 12.716 -26.958 1.00 85.25 209 GLN A O 1
ATOM 1613 N N . VAL A 1 210 ? 5.043 10.597 -27.439 1.00 85.50 210 VAL A N 1
ATOM 1614 C CA . VAL A 1 210 ? 6.093 10.953 -28.414 1.00 85.50 210 VAL A CA 1
ATOM 1615 C C . VAL A 1 210 ? 5.562 10.954 -29.863 1.00 85.50 210 VAL A C 1
ATOM 1617 O O . VAL A 1 210 ? 6.237 11.409 -30.784 1.00 85.50 210 VAL A O 1
ATOM 1620 N N . GLY A 1 211 ? 4.346 10.450 -30.096 1.00 81.88 211 GLY A N 1
ATOM 1621 C CA . GLY A 1 211 ? 3.706 10.423 -31.418 1.00 81.88 211 GLY A CA 1
ATOM 1622 C C . GLY A 1 211 ? 4.277 9.378 -32.386 1.00 81.88 211 GLY A C 1
ATOM 1623 O O . GLY A 1 211 ? 3.912 9.361 -33.558 1.00 81.88 211 GLY A O 1
ATOM 1624 N N . HIS A 1 212 ? 5.170 8.499 -31.923 1.00 81.31 212 HIS A N 1
ATOM 1625 C CA . HIS A 1 212 ? 5.742 7.403 -32.707 1.00 81.31 212 HIS A CA 1
ATOM 1626 C C . HIS A 1 212 ? 6.123 6.211 -31.818 1.00 81.31 212 HIS A C 1
ATOM 1628 O O . HIS A 1 212 ? 6.015 6.260 -30.590 1.00 81.31 212 HIS A O 1
ATOM 1634 N N . HIS A 1 213 ? 6.542 5.100 -32.433 1.00 80.75 213 HIS A N 1
ATOM 1635 C CA . HIS A 1 213 ? 6.885 3.888 -31.693 1.00 80.75 213 HIS A CA 1
ATOM 1636 C C . HIS A 1 213 ? 8.191 4.067 -30.909 1.00 80.75 213 HIS A C 1
ATOM 1638 O O . HIS A 1 213 ? 9.268 4.164 -31.494 1.00 80.75 213 HIS A O 1
ATOM 1644 N N . VAL A 1 214 ? 8.089 4.087 -29.578 1.00 83.56 214 VAL A N 1
ATOM 1645 C CA . VAL A 1 214 ? 9.242 4.176 -28.674 1.00 83.56 214 VAL A CA 1
ATOM 1646 C C . VAL A 1 214 ? 9.743 2.761 -28.350 1.00 83.56 214 VAL A C 1
ATOM 1648 O O . VAL A 1 214 ? 8.927 1.899 -27.996 1.00 83.56 214 VAL A O 1
ATOM 1651 N N . PRO A 1 215 ? 11.060 2.488 -28.448 1.00 83.44 215 PRO A N 1
ATOM 1652 C CA . PRO A 1 215 ? 11.636 1.216 -28.025 1.00 83.44 215 PRO A CA 1
ATOM 1653 C C . PRO A 1 215 ? 11.272 0.890 -26.573 1.00 83.44 215 PRO A C 1
ATOM 1655 O O . PRO A 1 215 ? 11.226 1.773 -25.717 1.00 83.44 215 PRO A O 1
ATOM 1658 N N . ARG A 1 216 ? 11.033 -0.390 -26.274 1.00 83.00 216 ARG A N 1
ATOM 1659 C CA . ARG A 1 216 ? 10.652 -0.811 -24.920 1.00 83.00 216 ARG A CA 1
ATOM 1660 C C . ARG A 1 216 ? 11.738 -0.474 -23.901 1.00 83.00 216 ARG A C 1
ATOM 1662 O O . ARG A 1 216 ? 12.866 -0.947 -24.015 1.00 83.00 216 ARG A O 1
ATOM 1669 N N . ASN A 1 217 ? 11.348 0.256 -22.860 1.00 86.00 217 ASN A N 1
ATOM 1670 C CA . ASN A 1 217 ? 12.140 0.432 -21.647 1.00 86.00 217 ASN A CA 1
ATOM 1671 C C . ASN A 1 217 ? 11.790 -0.619 -20.580 1.00 86.00 217 ASN A C 1
ATOM 1673 O O . ASN A 1 217 ? 10.769 -1.306 -20.665 1.00 86.00 217 ASN A O 1
ATOM 1677 N N . ASP A 1 218 ? 12.626 -0.713 -19.554 1.00 83.19 218 ASP A N 1
ATOM 1678 C CA . ASP A 1 218 ? 12.443 -1.537 -18.351 1.00 83.19 218 ASP A CA 1
ATOM 1679 C C . ASP A 1 218 ? 11.040 -1.411 -17.714 1.00 83.19 218 ASP A C 1
ATOM 1681 O O . ASP A 1 218 ? 10.417 -2.417 -17.356 1.00 83.19 218 ASP A O 1
ATOM 1685 N N . ARG A 1 219 ? 10.485 -0.193 -17.664 1.00 83.94 219 ARG A N 1
ATOM 1686 C CA . ARG A 1 219 ? 9.143 0.110 -17.124 1.00 83.94 219 ARG A CA 1
ATOM 1687 C C . ARG A 1 219 ? 7.987 -0.446 -17.965 1.00 83.94 219 ARG A C 1
ATOM 1689 O O . ARG A 1 219 ? 6.876 -0.614 -17.454 1.00 83.94 219 ARG A O 1
ATOM 1696 N N . SER A 1 220 ? 8.230 -0.728 -19.243 1.00 88.56 220 SER A N 1
ATOM 1697 C CA . SER A 1 220 ? 7.264 -1.314 -20.185 1.00 88.56 220 SER A CA 1
ATOM 1698 C C . SER A 1 220 ? 7.376 -2.838 -20.317 1.00 88.56 220 SER A C 1
ATOM 1700 O O . SER A 1 220 ? 6.520 -3.469 -20.937 1.00 88.56 220 SER A O 1
ATOM 1702 N N . MET A 1 221 ? 8.396 -3.445 -19.702 1.00 88.75 221 MET A N 1
ATOM 1703 C CA . MET A 1 221 ? 8.606 -4.892 -19.721 1.00 88.75 221 MET A CA 1
ATOM 1704 C C . MET A 1 221 ? 7.830 -5.607 -18.607 1.00 88.75 221 MET A C 1
ATOM 1706 O O . MET A 1 221 ? 7.670 -5.118 -17.484 1.00 88.75 221 MET A O 1
ATOM 1710 N N . THR A 1 222 ? 7.365 -6.816 -18.902 1.00 92.25 222 THR A N 1
ATOM 1711 C CA . THR A 1 222 ? 6.797 -7.741 -17.911 1.00 92.25 222 THR A CA 1
ATOM 1712 C C . THR A 1 222 ? 7.889 -8.325 -17.006 1.00 92.25 222 THR A C 1
ATOM 1714 O O . THR A 1 222 ? 9.077 -8.273 -17.320 1.00 92.25 222 THR A O 1
ATOM 1717 N N . ILE A 1 223 ? 7.506 -8.936 -15.878 1.00 89.56 223 ILE A N 1
ATOM 1718 C CA . ILE A 1 223 ? 8.468 -9.585 -14.962 1.00 89.56 223 ILE A CA 1
ATOM 1719 C C . ILE A 1 223 ? 9.272 -10.677 -15.684 1.00 89.56 223 ILE A C 1
ATOM 1721 O O . ILE A 1 223 ? 10.482 -10.779 -15.501 1.00 89.56 223 ILE A O 1
ATOM 1725 N N . VAL A 1 224 ? 8.609 -11.473 -16.527 1.00 91.62 224 VAL A N 1
ATOM 1726 C CA . VAL A 1 224 ? 9.255 -12.556 -17.282 1.00 91.62 224 VAL A CA 1
ATOM 1727 C C . VAL A 1 224 ? 10.225 -11.995 -18.323 1.00 91.62 224 VAL A C 1
ATOM 1729 O O . VAL A 1 224 ? 11.327 -12.516 -18.474 1.00 91.62 224 VAL A O 1
ATOM 1732 N N . GLU A 1 225 ? 9.853 -10.918 -19.016 1.00 91.56 225 GLU A N 1
ATOM 1733 C CA . GLU A 1 225 ? 10.744 -10.241 -19.966 1.00 91.56 225 GLU A CA 1
ATOM 1734 C C . GLU A 1 225 ? 11.974 -9.656 -19.262 1.00 91.56 225 GLU A C 1
ATOM 1736 O O . GLU A 1 225 ? 13.087 -9.884 -19.724 1.00 91.56 225 GLU A O 1
ATOM 1741 N N . LEU A 1 226 ? 11.804 -9.009 -18.103 1.00 90.81 226 LEU A N 1
ATOM 1742 C CA . LEU A 1 226 ? 12.918 -8.499 -17.292 1.00 90.81 226 LEU A CA 1
ATOM 1743 C C . LEU A 1 226 ? 13.854 -9.620 -16.826 1.00 90.81 226 LEU A C 1
ATOM 1745 O O . LEU A 1 226 ? 15.074 -9.472 -16.858 1.00 90.81 226 LEU A O 1
ATOM 1749 N N . GLN A 1 227 ? 13.303 -10.766 -16.417 1.00 92.06 227 GLN A N 1
ATOM 1750 C CA . GLN A 1 227 ? 14.100 -11.930 -16.025 1.00 92.06 227 GLN A CA 1
ATOM 1751 C C . GLN A 1 227 ? 14.894 -12.502 -17.201 1.00 92.06 227 GLN A C 1
ATOM 1753 O O . GLN A 1 227 ? 16.069 -12.827 -17.037 1.00 92.06 227 GLN A O 1
ATOM 1758 N N . ARG A 1 228 ? 14.277 -12.597 -18.385 1.00 91.19 228 ARG A N 1
ATOM 1759 C CA . ARG A 1 228 ? 14.954 -13.042 -19.610 1.00 91.19 228 ARG A CA 1
ATOM 1760 C C . ARG A 1 228 ? 16.039 -12.059 -20.037 1.00 91.19 228 ARG A C 1
ATOM 1762 O O . ARG A 1 228 ? 17.139 -12.503 -20.335 1.00 91.19 228 ARG A O 1
ATOM 1769 N N . ALA A 1 229 ? 15.764 -10.756 -19.990 1.00 88.50 229 ALA A N 1
ATOM 1770 C CA . ALA A 1 229 ? 16.733 -9.711 -20.312 1.00 88.50 229 ALA A CA 1
ATOM 1771 C C . ALA A 1 229 ? 17.928 -9.723 -19.342 1.00 88.50 229 ALA A C 1
ATOM 1773 O O . ALA A 1 229 ? 19.080 -9.631 -19.756 1.00 88.50 229 ALA A O 1
ATOM 1774 N N . ALA A 1 230 ? 17.684 -9.917 -18.043 1.00 88.12 230 ALA A N 1
ATOM 1775 C CA . ALA A 1 230 ? 18.758 -10.088 -17.067 1.00 88.12 230 ALA A CA 1
ATOM 1776 C C . ALA A 1 230 ? 19.555 -11.385 -17.302 1.00 88.12 230 ALA A C 1
ATOM 1778 O O . ALA A 1 230 ? 20.775 -11.393 -17.156 1.00 88.12 230 ALA A O 1
ATOM 1779 N N . ALA A 1 231 ? 18.890 -12.482 -17.677 1.00 88.19 231 ALA A N 1
ATOM 1780 C CA . ALA A 1 231 ? 19.555 -13.746 -17.986 1.00 88.19 231 ALA A CA 1
ATOM 1781 C C . ALA A 1 231 ? 20.411 -13.655 -19.260 1.00 88.19 231 ALA A C 1
ATOM 1783 O O . ALA A 1 231 ? 21.534 -14.154 -19.259 1.00 88.19 231 ALA A O 1
ATOM 1784 N N . SER A 1 232 ? 19.936 -12.973 -20.308 1.00 87.62 232 SER A N 1
ATOM 1785 C CA . SER A 1 232 ? 20.706 -12.764 -21.538 1.00 87.62 232 SER A CA 1
ATOM 1786 C C . SER A 1 232 ? 21.937 -11.893 -21.302 1.00 87.62 232 SER A C 1
ATOM 1788 O O . SER A 1 232 ? 22.984 -12.188 -21.862 1.00 87.62 232 SER A O 1
ATOM 1790 N N . LEU A 1 233 ? 21.856 -10.882 -20.428 1.00 86.62 233 LEU A N 1
ATOM 1791 C CA . LEU A 1 233 ? 23.024 -10.080 -20.038 1.00 86.62 233 LEU A CA 1
ATOM 1792 C C . LEU A 1 233 ? 24.074 -10.895 -19.270 1.00 86.62 233 LEU A C 1
ATOM 1794 O O . LEU A 1 233 ? 25.261 -10.628 -19.401 1.00 86.62 233 LEU A O 1
ATOM 1798 N N . ARG A 1 234 ? 23.656 -11.899 -18.487 1.00 83.75 234 ARG A N 1
ATOM 1799 C CA . ARG A 1 234 ? 24.589 -12.815 -17.804 1.00 83.75 234 ARG A CA 1
ATOM 1800 C C . ARG A 1 234 ? 25.200 -13.850 -18.741 1.00 83.75 234 ARG A C 1
ATOM 1802 O O . ARG A 1 234 ? 26.339 -14.250 -18.531 1.00 83.75 234 ARG A O 1
ATOM 1809 N N . ALA A 1 235 ? 24.420 -14.326 -19.711 1.00 82.69 235 ALA A N 1
ATOM 1810 C CA . ALA A 1 235 ? 24.858 -15.306 -20.702 1.00 82.69 235 ALA A CA 1
ATOM 1811 C C . ALA A 1 235 ? 25.740 -14.672 -21.789 1.00 82.69 235 ALA A C 1
ATOM 1813 O O . ALA A 1 235 ? 26.607 -15.344 -22.343 1.00 82.69 235 ALA A O 1
ATOM 1814 N N . GLY A 1 236 ? 25.537 -13.381 -22.069 1.00 72.69 236 GLY A N 1
ATOM 1815 C CA . GLY A 1 236 ? 26.424 -12.555 -22.874 1.00 72.69 236 GLY A CA 1
ATOM 1816 C C . GLY A 1 236 ? 27.778 -12.431 -22.187 1.00 72.69 236 GLY A C 1
ATOM 1817 O O . GLY A 1 236 ? 27.969 -11.607 -21.298 1.00 72.69 236 GLY A O 1
ATOM 1818 N N . VAL A 1 237 ? 28.701 -13.302 -22.583 1.00 60.38 237 VAL A N 1
ATOM 1819 C CA . VAL A 1 237 ? 30.101 -13.328 -22.161 1.00 60.38 237 VAL A CA 1
ATOM 1820 C C . VAL A 1 237 ? 30.680 -11.911 -22.193 1.00 60.38 237 VAL A C 1
ATOM 1822 O O . VAL A 1 237 ? 30.621 -11.225 -23.212 1.00 60.38 237 VAL A O 1
ATOM 1825 N N . ILE A 1 238 ? 31.232 -11.473 -21.058 1.00 58.41 238 ILE A N 1
ATOM 1826 C CA . ILE A 1 238 ? 31.907 -10.180 -20.911 1.00 58.41 238 ILE A CA 1
ATOM 1827 C C . ILE A 1 238 ? 33.012 -10.107 -21.977 1.00 58.41 238 ILE A C 1
ATOM 1829 O O . ILE A 1 238 ? 33.885 -10.978 -21.963 1.00 58.41 238 ILE A O 1
ATOM 1833 N N . PRO A 1 239 ? 33.026 -9.107 -22.878 1.00 57.50 239 PRO A N 1
ATOM 1834 C CA . PRO A 1 239 ? 34.135 -8.949 -23.807 1.00 57.50 239 PRO A CA 1
ATOM 1835 C C . PRO A 1 239 ? 35.427 -8.766 -23.001 1.00 57.50 239 PRO A C 1
ATOM 1837 O O . PRO A 1 239 ? 35.590 -7.789 -22.263 1.00 57.50 239 PRO A O 1
ATOM 1840 N N . VAL A 1 240 ? 36.323 -9.752 -23.101 1.00 60.22 240 VAL A N 1
ATOM 1841 C CA . VAL A 1 240 ? 37.635 -9.753 -22.446 1.00 60.22 240 VAL A CA 1
ATOM 1842 C C . VAL A 1 240 ? 38.433 -8.592 -23.040 1.00 60.22 240 VAL A C 1
ATOM 1844 O O . VAL A 1 240 ? 38.928 -8.690 -24.156 1.00 60.22 240 VAL A O 1
ATOM 1847 N N . GLY A 1 241 ? 38.492 -7.462 -22.329 1.00 63.34 241 GLY A N 1
ATOM 1848 C CA . GLY A 1 241 ? 39.302 -6.306 -22.733 1.00 63.34 241 GLY A CA 1
ATOM 1849 C C . GLY A 1 241 ? 38.745 -4.919 -22.400 1.00 63.34 241 GLY A C 1
ATOM 1850 O O . GLY A 1 241 ? 39.521 -3.972 -22.373 1.00 63.34 241 GLY A O 1
ATOM 1851 N N . SER A 1 242 ? 37.450 -4.758 -22.092 1.00 71.25 242 SER A N 1
ATOM 1852 C CA . SER A 1 242 ? 36.882 -3.438 -21.749 1.00 71.25 242 SER A CA 1
ATOM 1853 C C . SER A 1 242 ? 36.177 -3.439 -20.388 1.00 71.25 242 SER A C 1
ATOM 1855 O O . SER A 1 242 ? 35.015 -3.821 -20.238 1.00 71.25 242 SER A O 1
ATOM 1857 N N . THR A 1 243 ? 36.884 -2.956 -19.363 1.00 74.88 243 THR A N 1
ATOM 1858 C CA . THR A 1 243 ? 36.360 -2.774 -17.993 1.00 74.88 243 THR A CA 1
ATOM 1859 C C . THR A 1 243 ? 35.076 -1.935 -17.965 1.00 74.88 243 THR A C 1
ATOM 1861 O O . THR A 1 243 ? 34.183 -2.186 -17.156 1.00 74.88 243 THR A O 1
ATOM 1864 N N . GLN A 1 244 ? 34.936 -0.995 -18.902 1.00 79.50 244 GLN A N 1
ATOM 1865 C CA . GLN A 1 244 ? 33.773 -0.119 -19.035 1.00 79.50 244 GLN A CA 1
ATOM 1866 C C . GLN A 1 244 ? 32.533 -0.826 -19.616 1.00 79.50 244 GLN A C 1
ATOM 1868 O O . GLN A 1 244 ? 31.416 -0.579 -19.154 1.00 79.50 244 GLN A O 1
ATOM 1873 N N . ALA A 1 245 ? 32.703 -1.768 -20.553 1.00 76.38 245 ALA A N 1
ATOM 1874 C CA . ALA A 1 245 ? 31.594 -2.585 -21.059 1.00 76.38 245 ALA A CA 1
ATOM 1875 C C . ALA A 1 245 ? 31.102 -3.569 -19.986 1.00 76.38 245 ALA A C 1
ATOM 1877 O O . ALA A 1 245 ? 29.905 -3.723 -19.764 1.00 76.38 245 ALA A O 1
ATOM 1878 N N . ALA A 1 246 ? 32.026 -4.168 -19.230 1.00 78.56 246 ALA A N 1
ATOM 1879 C CA . ALA A 1 246 ? 31.669 -5.024 -18.101 1.00 78.56 246 ALA A CA 1
ATOM 1880 C C . ALA A 1 246 ? 30.878 -4.262 -17.018 1.00 78.56 246 ALA A C 1
ATOM 1882 O O . ALA A 1 246 ? 29.941 -4.802 -16.429 1.00 78.56 246 ALA A O 1
ATOM 1883 N N . HIS A 1 247 ? 31.242 -3.004 -16.752 1.00 82.00 247 HIS A N 1
ATOM 1884 C CA . HIS A 1 247 ? 30.564 -2.164 -15.766 1.00 82.00 247 HIS A CA 1
ATOM 1885 C C . HIS A 1 247 ? 29.142 -1.772 -16.200 1.00 82.00 247 HIS A C 1
ATOM 1887 O O . HIS A 1 247 ? 28.205 -1.887 -15.411 1.00 82.00 247 HIS A O 1
ATOM 1893 N N . THR A 1 248 ? 28.955 -1.371 -17.459 1.00 84.19 248 THR A N 1
ATOM 1894 C CA . THR A 1 248 ? 27.635 -0.986 -17.995 1.00 84.19 248 THR A CA 1
ATOM 1895 C C . THR A 1 248 ? 26.649 -2.155 -18.018 1.00 84.19 248 THR A C 1
ATOM 1897 O O . THR A 1 248 ? 25.509 -1.992 -17.585 1.00 84.19 248 THR A O 1
ATOM 1900 N N . LEU A 1 249 ? 27.096 -3.359 -18.394 1.00 83.69 249 LEU A N 1
ATOM 1901 C CA . LEU A 1 249 ? 26.269 -4.573 -18.338 1.00 83.69 249 LEU A CA 1
ATOM 1902 C C . LEU A 1 249 ? 25.804 -4.894 -16.909 1.00 83.69 249 LEU A C 1
ATOM 1904 O O . LEU A 1 249 ? 24.645 -5.250 -16.694 1.00 83.69 249 LEU A O 1
ATOM 1908 N N . ARG A 1 250 ? 26.686 -4.722 -15.912 1.00 82.88 250 ARG A N 1
ATOM 1909 C CA . ARG A 1 250 ? 26.341 -4.917 -14.493 1.00 82.88 250 ARG A CA 1
ATOM 1910 C C . ARG A 1 250 ? 25.327 -3.891 -13.996 1.00 82.88 250 ARG A C 1
ATOM 1912 O O . ARG A 1 250 ? 24.406 -4.273 -13.277 1.00 82.88 250 ARG A O 1
ATOM 1919 N N . ILE A 1 251 ? 25.471 -2.620 -14.382 1.00 84.75 251 ILE A N 1
ATOM 1920 C CA . ILE A 1 251 ? 24.487 -1.574 -14.058 1.00 84.75 251 ILE A CA 1
ATOM 1921 C C . ILE A 1 251 ? 23.122 -1.934 -14.651 1.00 84.75 251 ILE A C 1
ATOM 1923 O O . ILE A 1 251 ? 22.111 -1.874 -13.953 1.00 84.75 251 ILE A O 1
ATOM 1927 N N . GLN A 1 252 ? 23.088 -2.362 -15.913 1.00 86.44 252 GLN A N 1
ATOM 1928 C CA . GLN A 1 252 ? 21.840 -2.707 -16.590 1.00 86.44 252 GLN A CA 1
ATOM 1929 C C . GLN A 1 252 ? 21.164 -3.935 -15.962 1.00 86.44 252 GLN A C 1
ATOM 1931 O O . GLN A 1 252 ? 19.955 -3.937 -15.730 1.00 86.44 252 GLN A O 1
ATOM 1936 N N . GLU A 1 253 ? 21.940 -4.958 -15.595 1.00 87.12 253 GLU A N 1
ATOM 1937 C CA . GLU A 1 253 ? 21.412 -6.110 -14.863 1.00 87.12 253 GLU A CA 1
ATOM 1938 C C . GLU A 1 253 ? 20.852 -5.709 -13.486 1.00 87.12 253 GLU A C 1
ATOM 1940 O O . GLU A 1 253 ? 19.795 -6.197 -13.069 1.00 87.12 253 GLU A O 1
ATOM 1945 N N . ALA A 1 254 ? 21.547 -4.818 -12.771 1.00 84.75 254 ALA A N 1
ATOM 1946 C CA . ALA A 1 254 ? 21.098 -4.307 -11.481 1.00 84.75 254 ALA A CA 1
ATOM 1947 C C . ALA A 1 254 ? 19.778 -3.532 -11.613 1.00 84.75 254 ALA A C 1
ATOM 1949 O O . ALA A 1 254 ? 18.858 -3.787 -10.833 1.00 84.75 254 ALA A O 1
ATOM 1950 N N . SER A 1 255 ? 19.647 -2.682 -12.635 1.00 86.06 255 SER A N 1
ATOM 1951 C CA . SER A 1 255 ? 18.411 -1.956 -12.952 1.00 86.06 255 SER A CA 1
ATOM 1952 C C . SER A 1 255 ? 17.228 -2.914 -13.164 1.00 86.06 255 SER A C 1
ATOM 1954 O O . SER A 1 255 ? 16.199 -2.777 -12.497 1.00 86.06 255 SER A O 1
ATOM 1956 N N . TYR A 1 256 ? 17.394 -3.985 -13.953 1.00 88.81 256 TYR A N 1
ATOM 1957 C CA . TYR A 1 256 ? 16.330 -4.983 -14.139 1.00 88.81 256 TYR A CA 1
ATOM 1958 C C . TYR A 1 256 ? 15.934 -5.695 -12.842 1.00 88.81 256 TYR A C 1
ATOM 1960 O O . TYR A 1 256 ? 14.752 -5.962 -12.610 1.00 88.81 256 TYR A O 1
ATOM 1968 N N . ARG A 1 257 ? 16.896 -6.000 -11.962 1.00 87.38 257 ARG A N 1
ATOM 1969 C CA . ARG A 1 257 ? 16.593 -6.611 -10.658 1.00 87.38 257 ARG A CA 1
ATOM 1970 C C . ARG A 1 257 ? 15.815 -5.663 -9.747 1.00 87.38 257 ARG A C 1
ATOM 1972 O O . ARG A 1 257 ? 14.901 -6.123 -9.063 1.00 87.38 257 ARG A O 1
ATOM 1979 N N . VAL A 1 258 ? 16.171 -4.379 -9.733 1.00 87.00 258 VAL A N 1
ATOM 1980 C CA . VAL A 1 258 ? 15.460 -3.344 -8.970 1.00 87.00 258 VAL A CA 1
ATOM 1981 C C . VAL A 1 258 ? 14.024 -3.218 -9.474 1.00 87.00 258 VAL A C 1
ATOM 1983 O O . VAL A 1 258 ? 13.093 -3.253 -8.671 1.00 87.00 258 VAL A O 1
ATOM 1986 N N . GLU A 1 259 ? 13.820 -3.190 -10.790 1.00 88.31 259 GLU A N 1
ATOM 1987 C CA . GLU A 1 259 ? 12.487 -3.093 -11.391 1.00 88.31 259 GLU A CA 1
ATOM 1988 C C . GLU A 1 259 ? 11.600 -4.310 -11.066 1.00 88.31 259 GLU A C 1
ATOM 1990 O O . GLU A 1 259 ? 10.430 -4.162 -10.701 1.00 88.31 259 GLU A O 1
ATOM 1995 N N . ILE A 1 260 ? 12.156 -5.529 -11.099 1.00 90.25 260 ILE A N 1
ATOM 1996 C CA . ILE A 1 260 ? 11.441 -6.737 -10.646 1.00 90.25 260 ILE A CA 1
ATOM 1997 C C . ILE A 1 260 ? 11.043 -6.608 -9.169 1.00 90.25 260 ILE A C 1
ATOM 1999 O O . ILE A 1 260 ? 9.919 -6.948 -8.792 1.00 90.25 260 ILE A O 1
ATOM 2003 N N . GLN A 1 261 ? 11.952 -6.127 -8.318 1.00 88.62 261 GLN A N 1
ATOM 2004 C CA . GLN A 1 261 ? 11.680 -5.971 -6.891 1.00 88.62 261 GLN A CA 1
ATOM 2005 C C . GLN A 1 261 ? 10.599 -4.928 -6.619 1.00 88.62 261 GLN A C 1
ATOM 2007 O O . GLN A 1 261 ? 9.722 -5.207 -5.806 1.00 88.62 261 GLN A O 1
ATOM 2012 N N . LYS A 1 262 ? 10.592 -3.791 -7.324 1.00 86.81 262 LYS A N 1
ATOM 2013 C CA . LYS A 1 262 ? 9.534 -2.771 -7.209 1.00 86.81 262 LYS A CA 1
ATOM 2014 C C . LYS A 1 262 ? 8.147 -3.378 -7.437 1.00 86.81 262 LYS A C 1
ATOM 2016 O O . LYS A 1 262 ? 7.251 -3.208 -6.608 1.00 86.81 262 LYS A O 1
ATOM 2021 N N . LYS A 1 263 ? 7.994 -4.167 -8.507 1.00 90.50 263 LYS A N 1
ATOM 2022 C CA . LYS A 1 263 ? 6.722 -4.828 -8.856 1.00 90.50 263 LYS A CA 1
ATOM 2023 C C . LYS A 1 263 ? 6.263 -5.813 -7.772 1.00 90.50 263 LYS A C 1
ATOM 2025 O O . LYS A 1 263 ? 5.081 -5.864 -7.443 1.00 90.50 263 LYS A O 1
ATOM 2030 N N . LEU A 1 264 ? 7.193 -6.549 -7.155 1.00 91.38 264 LEU A N 1
ATOM 2031 C CA . LEU A 1 264 ? 6.883 -7.489 -6.069 1.00 91.38 264 LEU A CA 1
AT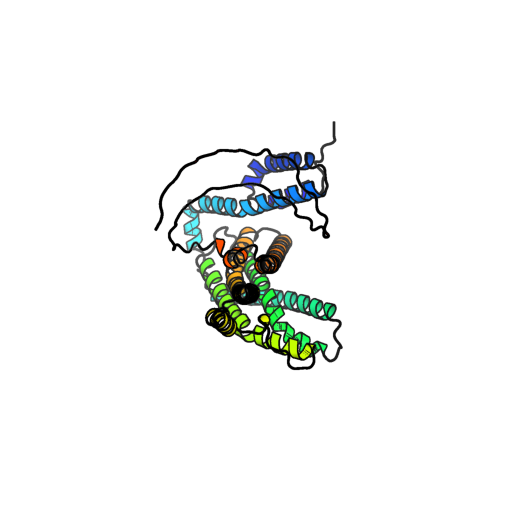OM 2032 C C . LEU A 1 264 ? 6.581 -6.798 -4.731 1.00 91.38 264 LEU A C 1
ATOM 2034 O O . LEU A 1 264 ? 5.650 -7.201 -4.033 1.00 91.38 264 LEU A O 1
ATOM 2038 N N . VAL A 1 265 ? 7.348 -5.767 -4.368 1.00 90.00 265 VAL A N 1
ATOM 2039 C CA . VAL A 1 265 ? 7.175 -5.010 -3.114 1.00 90.00 265 VAL A CA 1
ATOM 2040 C C . VAL A 1 265 ? 5.776 -4.420 -3.036 1.00 90.00 265 VAL A C 1
ATOM 2042 O O . VAL A 1 265 ? 5.150 -4.461 -1.979 1.00 90.00 265 VAL A O 1
ATOM 2045 N N . LEU A 1 266 ? 5.246 -3.942 -4.158 1.00 89.88 266 LEU A N 1
ATOM 2046 C CA . LEU A 1 266 ? 3.904 -3.390 -4.204 1.00 89.88 266 LEU A CA 1
ATOM 2047 C C . LEU A 1 266 ? 2.815 -4.430 -3.867 1.00 89.88 266 LEU A C 1
ATOM 2049 O O . LEU A 1 266 ? 1.919 -4.146 -3.073 1.00 89.88 266 LEU A O 1
ATOM 2053 N N . ALA A 1 267 ? 2.912 -5.656 -4.387 1.00 93.25 267 ALA A N 1
ATOM 2054 C CA . ALA A 1 267 ? 1.991 -6.735 -4.021 1.00 93.25 267 ALA A CA 1
ATOM 2055 C C . ALA A 1 267 ? 2.111 -7.091 -2.527 1.00 93.25 267 ALA A C 1
ATOM 2057 O O . ALA A 1 267 ? 1.109 -7.152 -1.814 1.00 93.25 267 ALA A O 1
ATOM 2058 N N . VAL A 1 268 ? 3.342 -7.243 -2.021 1.00 92.56 268 VAL A N 1
ATOM 2059 C CA . VAL A 1 268 ? 3.607 -7.552 -0.601 1.00 92.56 268 VAL A CA 1
ATOM 2060 C C . VAL A 1 268 ? 3.083 -6.449 0.322 1.00 92.56 268 VAL A C 1
ATOM 2062 O O . VAL A 1 268 ? 2.545 -6.735 1.396 1.00 92.56 268 VAL A O 1
ATOM 2065 N N . SER A 1 269 ? 3.175 -5.191 -0.109 1.00 92.69 269 SER A N 1
ATOM 2066 C CA . SER A 1 269 ? 2.691 -4.051 0.659 1.00 92.69 269 SER A CA 1
ATOM 2067 C C . SER A 1 269 ? 1.196 -4.114 0.949 1.00 92.69 269 SER A C 1
ATOM 2069 O O . SER A 1 269 ? 0.787 -3.687 2.022 1.00 92.69 269 SER A O 1
ATOM 2071 N N . CYS A 1 270 ? 0.383 -4.714 0.071 1.00 95.44 270 CYS A N 1
ATOM 2072 C CA . CYS A 1 270 ? -1.056 -4.851 0.302 1.00 95.44 270 CYS A CA 1
ATOM 2073 C C . CYS A 1 270 ? -1.339 -5.676 1.566 1.00 95.44 270 CYS A C 1
ATOM 2075 O O . CYS A 1 270 ? -2.208 -5.323 2.362 1.00 95.44 270 CYS A O 1
ATOM 2077 N N . ILE A 1 271 ? -0.563 -6.740 1.792 1.00 96.50 271 ILE A N 1
ATOM 2078 C CA . ILE A 1 271 ? -0.674 -7.583 2.988 1.00 96.50 271 ILE A CA 1
ATOM 2079 C C . ILE A 1 271 ? -0.164 -6.821 4.214 1.00 96.50 271 ILE A C 1
ATOM 2081 O O . ILE A 1 271 ? -0.858 -6.755 5.230 1.00 96.50 271 ILE A O 1
ATOM 2085 N N . ALA A 1 272 ? 1.024 -6.215 4.116 1.00 93.00 272 ALA A N 1
ATOM 2086 C CA . ALA A 1 272 ? 1.639 -5.484 5.224 1.00 93.00 272 ALA A CA 1
ATOM 2087 C C . ALA A 1 272 ? 0.764 -4.310 5.697 1.00 93.00 272 ALA A C 1
ATOM 2089 O O . ALA A 1 272 ? 0.497 -4.167 6.892 1.00 93.00 272 ALA A O 1
ATOM 2090 N N . LEU A 1 273 ? 0.256 -3.512 4.756 1.00 93.44 273 LEU A N 1
ATOM 2091 C CA . LEU A 1 273 ? -0.637 -2.393 5.024 1.00 93.44 273 LEU A CA 1
ATOM 2092 C C . LEU A 1 273 ? -1.991 -2.864 5.559 1.00 93.44 273 LEU A C 1
ATOM 2094 O O . LEU A 1 273 ? -2.481 -2.276 6.517 1.00 93.44 273 LEU A O 1
ATOM 2098 N N . ALA A 1 274 ? -2.576 -3.947 5.040 1.00 96.06 274 ALA A N 1
ATOM 2099 C CA . ALA A 1 274 ? -3.820 -4.486 5.596 1.00 96.06 274 ALA A CA 1
ATOM 2100 C C . ALA A 1 274 ? -3.659 -4.944 7.058 1.00 96.06 274 ALA A C 1
ATOM 2102 O O . ALA A 1 274 ? -4.543 -4.709 7.882 1.00 96.06 274 ALA A O 1
ATOM 2103 N N . LEU A 1 275 ? -2.526 -5.555 7.414 1.00 94.94 275 LEU A N 1
ATOM 2104 C CA . LEU A 1 275 ? -2.236 -5.946 8.797 1.00 94.94 275 LEU A CA 1
ATOM 2105 C C . LEU A 1 275 ? -1.990 -4.739 9.707 1.00 94.94 275 LEU A C 1
ATOM 2107 O O . LEU A 1 275 ? -2.500 -4.701 10.829 1.00 94.94 275 LEU A O 1
ATOM 2111 N N . ALA A 1 276 ? -1.257 -3.736 9.221 1.00 91.38 276 ALA A N 1
ATOM 2112 C CA . ALA A 1 276 ? -1.075 -2.480 9.937 1.00 91.38 276 ALA A CA 1
ATOM 2113 C C . ALA A 1 276 ? -2.422 -1.771 10.155 1.00 91.38 276 ALA A C 1
ATOM 2115 O O . ALA A 1 276 ? -2.723 -1.344 11.267 1.00 91.38 276 ALA A O 1
ATOM 2116 N N . ALA A 1 277 ? -3.279 -1.729 9.136 1.00 93.31 277 ALA A N 1
ATOM 2117 C CA . ALA A 1 277 ? -4.627 -1.180 9.213 1.00 93.31 277 ALA A CA 1
ATOM 2118 C C . ALA A 1 277 ? -5.530 -1.963 10.172 1.00 93.31 277 ALA A C 1
ATOM 2120 O O . ALA A 1 277 ? -6.303 -1.355 10.908 1.00 93.31 277 ALA A O 1
ATOM 2121 N N . LEU A 1 278 ? -5.419 -3.294 10.217 1.00 94.94 278 LEU A N 1
ATOM 2122 C CA . LEU A 1 278 ? -6.112 -4.123 11.204 1.00 94.94 278 LEU A CA 1
ATOM 2123 C C . LEU A 1 278 ? -5.685 -3.739 12.622 1.00 94.94 278 LEU A C 1
ATOM 2125 O O . LEU A 1 278 ? -6.539 -3.528 13.482 1.00 94.94 278 LEU A O 1
ATOM 2129 N N . ALA A 1 279 ? -4.379 -3.601 12.859 1.00 91.44 279 ALA A N 1
ATOM 2130 C CA . ALA A 1 279 ? -3.865 -3.168 14.149 1.00 91.44 279 ALA A CA 1
ATOM 2131 C C . ALA A 1 279 ? -4.356 -1.754 14.496 1.00 91.44 279 ALA A C 1
ATOM 2133 O O . ALA A 1 279 ? -4.940 -1.569 15.561 1.00 91.44 279 ALA A O 1
ATOM 2134 N N . LEU A 1 280 ? -4.191 -0.767 13.613 1.00 89.88 280 LEU A N 1
ATOM 2135 C CA . LEU A 1 280 ? -4.610 0.613 13.875 1.00 89.88 280 LEU A CA 1
ATOM 2136 C C . LEU A 1 280 ? -6.128 0.736 14.044 1.00 89.88 280 LEU A C 1
ATOM 2138 O O . LEU A 1 280 ? -6.596 1.328 15.015 1.00 89.88 280 LEU A O 1
ATOM 2142 N N . GLY A 1 281 ? -6.905 0.159 13.129 1.00 90.25 281 GLY A N 1
ATOM 2143 C CA . GLY A 1 281 ? -8.365 0.169 13.169 1.00 90.25 281 GLY A CA 1
ATOM 2144 C C . GLY A 1 281 ? -8.901 -0.479 14.439 1.00 90.25 281 GLY A C 1
ATOM 2145 O O . GLY A 1 281 ? -9.852 0.038 15.028 1.00 90.25 281 GLY A O 1
ATOM 2146 N N . TRP A 1 282 ? -8.241 -1.547 14.911 1.00 92.12 282 TRP A N 1
ATOM 2147 C CA . TRP A 1 282 ? -8.522 -2.111 16.222 1.00 92.12 282 TRP A CA 1
ATOM 2148 C C . TRP A 1 282 ? -8.179 -1.080 17.291 1.00 92.12 282 TRP A C 1
ATOM 2150 O O . TRP A 1 282 ? -9.098 -0.516 17.864 1.00 92.12 282 TRP A O 1
ATOM 2160 N N . HIS A 1 283 ? -6.910 -0.738 17.523 1.00 87.06 283 HIS A N 1
ATOM 2161 C CA . HIS A 1 283 ? -6.470 0.094 18.657 1.00 87.06 283 HIS A CA 1
ATOM 2162 C C . HIS A 1 283 ? -7.177 1.454 18.755 1.00 87.06 283 HIS A C 1
ATOM 2164 O O . HIS A 1 283 ? -7.640 1.831 19.835 1.00 87.06 283 HIS A O 1
ATOM 2170 N N . PHE A 1 284 ? -7.358 2.142 17.631 1.00 84.94 284 PHE A N 1
ATOM 2171 C CA . PHE A 1 284 ? -7.915 3.492 17.575 1.00 84.94 284 PHE A CA 1
ATOM 2172 C C . PHE A 1 284 ? -9.437 3.535 17.398 1.00 84.94 284 PHE A C 1
ATOM 2174 O O . PHE A 1 284 ? -9.989 4.614 17.177 1.00 84.94 284 PHE A O 1
ATOM 2181 N N . ALA A 1 285 ? -10.163 2.417 17.525 1.00 84.62 285 ALA A N 1
ATOM 2182 C CA . ALA A 1 285 ? -11.616 2.435 17.325 1.00 84.62 285 ALA A CA 1
ATOM 2183 C C . ALA A 1 285 ? -12.371 3.388 18.270 1.00 84.62 285 ALA A C 1
ATOM 2185 O O . ALA A 1 285 ? -13.427 3.914 17.909 1.00 84.62 285 ALA A O 1
ATOM 2186 N N . ARG A 1 286 ? -11.821 3.633 19.466 1.00 81.00 286 ARG A N 1
ATOM 2187 C CA . ARG A 1 286 ? -12.395 4.543 20.470 1.00 81.00 286 ARG A CA 1
ATOM 2188 C C . ARG A 1 286 ? -12.017 6.012 20.253 1.00 81.00 286 ARG A C 1
ATOM 2190 O O . ARG A 1 286 ? -12.686 6.886 20.783 1.00 81.00 286 ARG A O 1
ATOM 2197 N N . VAL A 1 287 ? -10.980 6.291 19.464 1.00 79.88 287 VAL A N 1
ATOM 2198 C CA . VAL A 1 287 ? -10.470 7.653 19.227 1.00 79.88 287 VAL A CA 1
ATOM 2199 C C . VAL A 1 287 ? -11.304 8.355 18.147 1.00 79.88 287 VAL A C 1
ATOM 2201 O O . VAL A 1 287 ? -12.026 7.700 17.394 1.00 79.88 287 VAL A O 1
ATOM 2204 N N . ASN A 1 288 ? -11.233 9.682 18.036 1.00 81.44 288 ASN A N 1
ATOM 2205 C CA . ASN A 1 288 ? -11.884 10.448 16.967 1.00 81.44 288 ASN A CA 1
ATOM 2206 C C . ASN A 1 288 ? -11.489 9.940 15.571 1.00 81.44 288 ASN A C 1
ATOM 2208 O O . ASN A 1 288 ? -10.347 9.548 15.339 1.00 81.44 288 ASN A O 1
ATOM 2212 N N . ALA A 1 289 ? -12.445 9.933 14.634 1.00 77.44 289 ALA A N 1
ATOM 2213 C CA . ALA A 1 289 ? -12.223 9.390 13.287 1.00 77.44 289 ALA A CA 1
ATOM 2214 C C . ALA A 1 289 ? -11.142 10.176 12.539 1.00 77.44 289 ALA A C 1
ATOM 2216 O O . ALA A 1 289 ? -10.317 9.576 11.858 1.00 77.44 289 ALA A O 1
ATOM 2217 N N . ALA A 1 290 ? -11.094 11.492 12.762 1.00 76.56 290 ALA A N 1
ATOM 2218 C CA . ALA A 1 290 ? -10.082 12.380 12.206 1.00 76.56 290 ALA A CA 1
ATOM 2219 C C . ALA A 1 290 ? -8.649 11.952 12.564 1.00 76.56 290 ALA A C 1
ATOM 2221 O O . ALA A 1 290 ? -7.780 11.968 11.702 1.00 76.56 290 ALA A O 1
ATOM 2222 N N . VAL A 1 291 ? -8.405 11.494 13.799 1.00 77.94 291 VAL A N 1
ATOM 2223 C CA . VAL A 1 291 ? -7.068 11.043 14.230 1.00 77.94 291 VAL A CA 1
ATOM 2224 C C . VAL A 1 291 ? -6.658 9.775 13.490 1.00 77.94 291 VAL A C 1
ATOM 2226 O O . VAL A 1 291 ? -5.519 9.664 13.047 1.00 77.94 291 VAL A O 1
ATOM 2229 N N . LEU A 1 292 ? -7.590 8.831 13.313 1.00 80.38 292 LEU A N 1
ATOM 2230 C CA . LEU A 1 292 ? -7.317 7.624 12.538 1.00 80.38 292 LEU A CA 1
ATOM 2231 C C . LEU A 1 292 ? -7.020 7.973 11.078 1.00 80.38 292 LEU A C 1
ATOM 2233 O O . LEU A 1 292 ? -6.061 7.446 10.529 1.00 80.38 292 LEU A O 1
ATOM 2237 N N . VAL A 1 293 ? -7.808 8.859 10.463 1.00 77.25 293 VAL A N 1
ATOM 2238 C CA . VAL A 1 293 ? -7.589 9.299 9.076 1.00 77.25 293 VAL A CA 1
ATOM 2239 C C . VAL A 1 293 ? -6.231 9.985 8.933 1.00 77.25 293 VAL A C 1
ATOM 2241 O O . VAL A 1 293 ? -5.477 9.626 8.035 1.00 77.25 293 VAL A O 1
ATOM 2244 N N . ALA A 1 294 ? -5.873 10.892 9.845 1.00 77.00 294 ALA A N 1
ATOM 2245 C CA . ALA A 1 294 ? -4.576 11.564 9.833 1.00 77.00 294 ALA A CA 1
ATOM 2246 C C . ALA A 1 294 ? -3.414 10.570 9.989 1.00 77.00 294 ALA A C 1
ATOM 2248 O O . ALA A 1 294 ? -2.499 10.568 9.175 1.00 77.00 294 ALA A O 1
ATOM 2249 N N . ALA A 1 295 ? -3.479 9.663 10.970 1.00 77.25 295 ALA A N 1
ATOM 2250 C CA . ALA A 1 295 ? -2.461 8.627 11.157 1.00 77.25 295 ALA A CA 1
ATOM 2251 C C . ALA A 1 295 ? -2.348 7.696 9.937 1.00 77.25 295 ALA A C 1
ATOM 2253 O O . ALA A 1 295 ? -1.246 7.318 9.540 1.00 77.25 295 ALA A O 1
ATOM 2254 N N . SER A 1 296 ? -3.487 7.362 9.323 1.00 79.19 296 SER A N 1
ATOM 2255 C CA . SER A 1 296 ? -3.556 6.563 8.097 1.00 79.19 296 SER A CA 1
ATOM 2256 C C . SER A 1 296 ? -2.861 7.270 6.941 1.00 79.19 296 SER A C 1
ATOM 2258 O O . SER A 1 296 ? -2.037 6.665 6.262 1.00 79.19 296 SER A O 1
ATOM 2260 N N . LEU A 1 297 ? -3.153 8.558 6.750 1.00 79.12 297 LEU A N 1
ATOM 2261 C CA . LEU A 1 297 ? -2.552 9.373 5.703 1.00 79.12 297 LEU A CA 1
ATOM 2262 C C . LEU A 1 297 ? -1.041 9.511 5.912 1.00 79.12 297 LEU A C 1
ATOM 2264 O O . LEU A 1 297 ? -0.288 9.288 4.972 1.00 79.12 297 LEU A O 1
ATOM 2268 N N . THR A 1 298 ? -0.588 9.779 7.140 1.00 79.56 298 THR A N 1
ATOM 2269 C CA . THR A 1 298 ? 0.843 9.854 7.470 1.00 79.56 298 THR A CA 1
ATOM 2270 C C . THR A 1 298 ? 1.563 8.546 7.154 1.00 79.56 298 THR A C 1
ATOM 2272 O O . THR A 1 298 ? 2.615 8.568 6.521 1.00 79.56 298 THR A O 1
ATOM 2275 N N . LEU A 1 299 ? 0.999 7.397 7.541 1.00 82.69 299 LEU A N 1
ATOM 2276 C CA . LEU A 1 299 ? 1.578 6.091 7.212 1.00 82.69 299 LEU A CA 1
ATOM 2277 C C . LEU A 1 299 ? 1.598 5.832 5.704 1.00 82.69 299 LEU A C 1
ATOM 2279 O O . LEU A 1 299 ? 2.586 5.304 5.202 1.00 82.69 299 LEU A O 1
ATOM 2283 N N . CYS A 1 300 ? 0.549 6.223 4.980 1.00 77.94 300 CYS A N 1
ATOM 2284 C CA . CYS A 1 300 ? 0.492 6.073 3.527 1.00 77.94 300 CYS A CA 1
ATOM 2285 C C . CYS A 1 300 ? 1.532 6.953 2.825 1.00 77.94 300 CYS A C 1
ATOM 2287 O O . CYS A 1 300 ? 2.227 6.472 1.935 1.00 77.94 300 CYS A O 1
ATOM 2289 N N . VAL A 1 301 ? 1.701 8.205 3.258 1.00 80.56 301 VAL A N 1
ATOM 2290 C CA . VAL A 1 301 ? 2.751 9.098 2.748 1.00 80.56 301 VAL A CA 1
ATOM 2291 C C . VAL A 1 301 ? 4.129 8.522 3.054 1.00 80.56 301 VAL A C 1
ATOM 2293 O O . VAL A 1 301 ? 4.942 8.398 2.144 1.00 80.56 301 VAL A O 1
ATOM 2296 N N . MET A 1 302 ? 4.386 8.093 4.295 1.00 81.00 302 MET A N 1
ATOM 2297 C CA . MET A 1 302 ? 5.658 7.452 4.647 1.00 81.00 302 MET A CA 1
ATOM 2298 C C . MET A 1 302 ? 5.918 6.199 3.813 1.00 81.00 302 MET A C 1
ATOM 2300 O O . MET A 1 302 ? 7.051 5.970 3.400 1.00 81.00 302 MET A O 1
ATOM 2304 N N . PHE A 1 303 ? 4.888 5.404 3.535 1.00 83.38 303 PHE A N 1
ATOM 2305 C CA . PHE A 1 303 ? 4.983 4.223 2.687 1.00 83.38 303 PHE A CA 1
ATOM 2306 C C . PHE A 1 303 ? 5.355 4.580 1.240 1.00 83.38 303 PHE A C 1
ATOM 2308 O O . PHE A 1 303 ? 6.319 4.027 0.712 1.00 83.38 303 PHE A O 1
ATOM 2315 N N . VAL A 1 304 ? 4.654 5.536 0.621 1.00 77.56 304 VAL A N 1
ATOM 2316 C CA . VAL A 1 304 ? 4.952 5.988 -0.749 1.00 77.56 304 VAL A CA 1
ATOM 2317 C C . VAL A 1 304 ? 6.355 6.591 -0.828 1.00 77.56 304 VAL A C 1
ATOM 2319 O O . VAL A 1 304 ? 7.127 6.229 -1.712 1.00 77.56 304 VAL A O 1
ATOM 2322 N N . VAL A 1 305 ? 6.728 7.441 0.131 1.00 78.94 305 VAL A N 1
ATOM 2323 C CA . VAL A 1 305 ? 8.074 8.027 0.212 1.00 78.94 305 VAL A CA 1
ATOM 2324 C C . VAL A 1 305 ? 9.133 6.944 0.401 1.00 78.94 305 VAL A C 1
ATOM 2326 O O . VAL A 1 305 ? 10.175 7.012 -0.237 1.00 78.94 305 VAL A O 1
ATOM 2329 N N . SER A 1 306 ? 8.875 5.917 1.214 1.00 76.56 306 SER A N 1
ATOM 2330 C CA . SER A 1 306 ? 9.817 4.807 1.406 1.00 76.56 306 SER A CA 1
ATOM 2331 C C . SER A 1 306 ? 10.033 4.005 0.123 1.00 76.56 306 SER A C 1
ATOM 2333 O O . SER A 1 306 ? 11.158 3.590 -0.145 1.00 76.56 306 SER A O 1
ATOM 2335 N N . ILE A 1 307 ? 8.990 3.818 -0.696 1.00 77.62 307 ILE A N 1
ATOM 2336 C CA 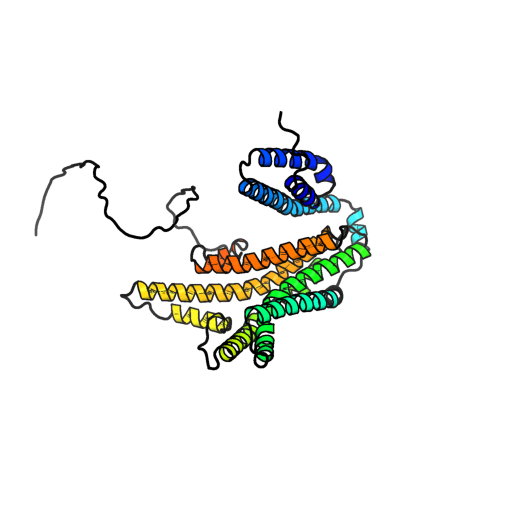. ILE A 1 307 ? 9.127 3.183 -2.015 1.00 77.62 307 ILE A CA 1
ATOM 2337 C C . ILE A 1 307 ? 9.992 4.044 -2.940 1.00 77.62 307 ILE A C 1
ATOM 2339 O O . ILE A 1 307 ? 10.947 3.531 -3.521 1.00 77.62 307 ILE A O 1
ATOM 2343 N N . MET A 1 308 ? 9.704 5.345 -3.032 1.00 75.06 308 MET A N 1
ATOM 2344 C CA . MET A 1 308 ? 10.451 6.267 -3.900 1.00 75.06 308 MET A CA 1
ATOM 2345 C C . MET A 1 308 ? 11.911 6.439 -3.449 1.00 75.06 308 MET A C 1
ATOM 2347 O O . MET A 1 308 ? 12.830 6.433 -4.263 1.00 75.06 308 MET A O 1
ATOM 2351 N N . ALA A 1 309 ? 12.154 6.541 -2.142 1.00 71.19 309 ALA A N 1
ATOM 2352 C CA . ALA A 1 309 ? 13.501 6.629 -1.583 1.00 71.19 309 ALA A CA 1
ATOM 2353 C C . ALA A 1 309 ? 14.285 5.320 -1.779 1.00 71.19 309 ALA A C 1
ATOM 2355 O O . ALA A 1 309 ? 15.484 5.351 -2.053 1.00 71.19 309 ALA A O 1
ATOM 2356 N N . GLY A 1 310 ? 13.613 4.167 -1.682 1.00 66.50 310 GLY A N 1
ATOM 2357 C CA . GLY A 1 310 ? 14.218 2.861 -1.938 1.00 66.50 310 GLY A CA 1
ATOM 2358 C C . GLY A 1 310 ? 14.729 2.701 -3.374 1.00 66.50 310 GLY A C 1
ATOM 2359 O O . GLY A 1 310 ? 15.757 2.055 -3.578 1.00 66.50 310 GLY A O 1
ATOM 2360 N N . GLU A 1 311 ? 14.057 3.319 -4.350 1.00 68.94 311 GLU A N 1
ATOM 2361 C CA . GLU A 1 311 ? 14.490 3.391 -5.752 1.00 68.94 311 GLU A CA 1
ATOM 2362 C C . GLU A 1 311 ? 15.780 4.200 -5.900 1.00 68.94 311 GLU A C 1
ATOM 2364 O O . GLU A 1 311 ? 16.780 3.665 -6.378 1.00 68.94 311 GLU A O 1
ATOM 2369 N N . ALA A 1 312 ? 15.797 5.431 -5.384 1.00 63.38 312 ALA A N 1
ATOM 2370 C CA . ALA A 1 312 ? 16.961 6.313 -5.474 1.00 63.38 312 ALA A CA 1
ATOM 2371 C C . ALA A 1 312 ? 18.219 5.710 -4.815 1.00 63.38 312 ALA A C 1
ATOM 2373 O O . ALA A 1 312 ? 19.324 5.816 -5.344 1.00 63.38 312 ALA A O 1
ATOM 2374 N N . VAL A 1 313 ? 18.060 5.027 -3.674 1.00 60.62 313 VAL A N 1
ATOM 2375 C CA . VAL A 1 313 ? 19.178 4.377 -2.965 1.00 60.62 313 VAL A CA 1
ATOM 2376 C C . VAL A 1 313 ? 19.673 3.119 -3.691 1.00 60.62 313 VAL A C 1
ATOM 2378 O O . VAL A 1 313 ? 20.869 2.824 -3.658 1.00 60.62 313 VAL A O 1
ATOM 2381 N N . ALA A 1 314 ? 18.780 2.371 -4.348 1.00 59.19 314 ALA A N 1
ATOM 2382 C CA . ALA A 1 314 ? 19.154 1.177 -5.105 1.00 59.19 314 ALA A CA 1
ATOM 2383 C C . ALA A 1 314 ? 19.880 1.522 -6.414 1.00 59.19 314 ALA A C 1
ATOM 2385 O O . ALA A 1 314 ? 20.840 0.842 -6.779 1.00 59.19 314 ALA A O 1
ATOM 2386 N N . GLU A 1 315 ? 19.450 2.584 -7.096 1.00 58.38 315 GLU A N 1
ATOM 2387 C CA . GLU A 1 315 ? 20.071 3.070 -8.335 1.00 58.38 315 GLU A CA 1
ATOM 2388 C C . GLU A 1 315 ? 21.476 3.633 -8.100 1.00 58.38 315 GLU A C 1
ATOM 2390 O O . GLU A 1 315 ? 22.358 3.461 -8.938 1.00 58.38 315 GLU A O 1
ATOM 2395 N N . ALA A 1 316 ? 21.731 4.197 -6.918 1.00 58.78 316 ALA A N 1
ATOM 2396 C CA . ALA A 1 316 ? 23.053 4.673 -6.526 1.00 58.78 316 ALA A CA 1
ATOM 2397 C C . ALA A 1 316 ? 24.065 3.546 -6.203 1.00 58.78 316 ALA A C 1
ATOM 2399 O O . ALA A 1 316 ? 25.201 3.847 -5.841 1.00 58.78 316 ALA A O 1
ATOM 2400 N N . LEU A 1 317 ? 23.680 2.258 -6.289 1.00 56.59 317 LEU A N 1
ATOM 2401 C CA . LEU A 1 317 ? 24.512 1.085 -5.939 1.00 56.59 317 LEU A CA 1
ATOM 2402 C C . LEU A 1 317 ? 25.053 1.082 -4.492 1.00 56.59 317 LEU A C 1
ATOM 2404 O O . LEU A 1 317 ? 25.889 0.249 -4.143 1.00 56.59 317 LEU A O 1
ATOM 2408 N N . VAL A 1 318 ? 24.548 1.966 -3.626 1.00 56.56 318 VAL A N 1
ATOM 2409 C CA . VAL A 1 318 ? 25.006 2.112 -2.233 1.00 56.56 318 VAL A CA 1
ATOM 2410 C C . VAL A 1 318 ? 24.594 0.907 -1.382 1.00 56.56 318 VAL A C 1
ATOM 2412 O O . VAL A 1 318 ? 25.280 0.548 -0.426 1.00 56.56 318 VAL A O 1
ATOM 2415 N N . VAL A 1 319 ? 23.481 0.251 -1.725 1.00 50.81 319 VAL A N 1
ATOM 2416 C CA . VAL A 1 319 ? 22.919 -0.873 -0.968 1.00 50.81 319 VAL A CA 1
ATOM 2417 C C . VAL A 1 319 ? 22.455 -1.972 -1.933 1.00 50.81 319 VAL A C 1
ATOM 2419 O O . VAL A 1 319 ? 21.814 -1.661 -2.938 1.00 50.81 319 VAL A O 1
ATOM 2422 N N . PRO A 1 320 ? 22.707 -3.267 -1.646 1.00 47.16 320 PRO A N 1
ATOM 2423 C CA . PRO A 1 320 ? 22.139 -4.360 -2.425 1.00 47.16 320 PRO A CA 1
ATOM 2424 C C . PRO A 1 320 ? 20.613 -4.206 -2.543 1.00 47.16 320 PRO A C 1
ATOM 2426 O O . PRO A 1 320 ? 19.961 -4.006 -1.515 1.00 47.16 320 PRO A O 1
ATOM 2429 N N . PRO A 1 321 ? 20.011 -4.383 -3.734 1.00 49.00 321 PRO A N 1
ATOM 2430 C CA . PRO A 1 321 ? 18.577 -4.162 -3.952 1.00 49.00 321 PRO A CA 1
ATOM 2431 C C . PRO A 1 321 ? 17.674 -4.911 -2.957 1.00 49.00 321 PRO A C 1
ATOM 2433 O O . PRO A 1 321 ? 16.638 -4.419 -2.523 1.00 49.00 321 PRO A O 1
ATOM 2436 N N . ALA A 1 322 ? 18.103 -6.095 -2.504 1.00 52.34 322 ALA A N 1
ATOM 2437 C CA . ALA A 1 322 ? 17.396 -6.871 -1.485 1.00 52.34 322 ALA A CA 1
ATOM 2438 C C . ALA A 1 322 ? 17.302 -6.171 -0.111 1.00 52.34 322 ALA A C 1
ATOM 2440 O O . ALA A 1 322 ? 16.340 -6.388 0.618 1.00 52.34 322 ALA A O 1
ATOM 2441 N N . ILE A 1 323 ? 18.278 -5.349 0.267 1.00 52.81 323 ILE A N 1
ATOM 2442 C CA . ILE A 1 323 ? 18.281 -4.638 1.551 1.00 52.81 323 ILE A CA 1
ATOM 2443 C C . ILE A 1 323 ? 17.489 -3.327 1.433 1.00 52.81 323 ILE A C 1
ATOM 2445 O O . ILE A 1 323 ? 16.718 -3.025 2.342 1.00 52.81 323 ILE A O 1
ATOM 2449 N N . SER A 1 324 ? 17.582 -2.605 0.307 1.00 47.53 324 SER A N 1
ATOM 2450 C CA . SER A 1 324 ? 16.818 -1.360 0.098 1.00 47.53 324 SER A CA 1
ATOM 2451 C C . SER A 1 324 ? 15.308 -1.599 -0.044 1.00 47.53 324 SER A C 1
ATOM 2453 O O . SER A 1 324 ? 14.510 -0.792 0.420 1.00 47.53 324 SER A O 1
ATOM 2455 N N . SER A 1 325 ? 14.9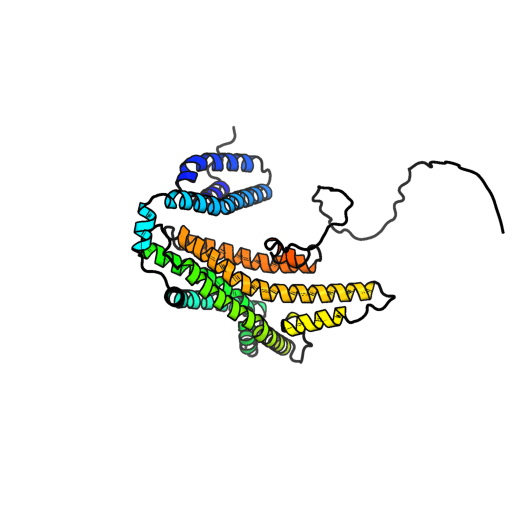02 -2.746 -0.598 1.00 50.62 325 SER A N 1
ATOM 2456 C CA . SER A 1 325 ? 13.495 -3.151 -0.755 1.00 50.62 325 SER A CA 1
ATOM 2457 C C . SER A 1 325 ? 12.872 -3.813 0.490 1.00 50.62 325 SER A C 1
ATOM 2459 O O . SER A 1 325 ? 11.778 -4.372 0.415 1.00 50.62 325 SER A O 1
ATOM 2461 N N . GLY A 1 326 ? 13.543 -3.774 1.650 1.00 44.97 326 GLY A N 1
ATOM 2462 C CA . GLY A 1 326 ? 12.999 -4.275 2.922 1.00 44.97 326 GLY A CA 1
ATOM 2463 C C . GLY A 1 326 ? 13.127 -5.788 3.147 1.00 44.97 326 GLY A C 1
ATOM 2464 O O . GLY A 1 326 ? 12.600 -6.321 4.125 1.00 44.97 326 GLY A O 1
ATOM 2465 N N . ARG A 1 327 ? 13.880 -6.509 2.306 1.00 42.50 327 ARG A N 1
ATOM 2466 C CA . ARG A 1 327 ? 14.122 -7.955 2.470 1.00 42.50 327 ARG A CA 1
ATOM 2467 C C . ARG A 1 327 ? 15.136 -8.293 3.572 1.00 42.50 327 ARG A C 1
ATOM 2469 O O . ARG A 1 327 ? 15.321 -9.469 3.876 1.00 42.50 327 ARG A O 1
ATOM 2476 N N . GLY A 1 328 ? 15.716 -7.290 4.238 1.00 42.97 328 GLY A N 1
ATOM 2477 C CA . GLY A 1 328 ? 16.530 -7.463 5.450 1.00 42.97 328 GLY A CA 1
ATOM 2478 C C . GLY A 1 328 ? 15.800 -8.146 6.622 1.00 42.97 328 GLY A C 1
ATOM 2479 O O . GLY A 1 328 ? 16.447 -8.557 7.580 1.00 42.97 328 GLY A O 1
ATOM 2480 N N . LEU A 1 329 ? 14.474 -8.318 6.537 1.00 39.91 329 LEU A N 1
ATOM 2481 C CA . LEU A 1 329 ? 13.652 -9.014 7.535 1.00 39.91 329 LEU A CA 1
ATOM 2482 C C . LEU A 1 329 ? 13.449 -10.518 7.263 1.00 39.91 329 LEU A C 1
ATOM 2484 O O . LEU A 1 329 ? 12.919 -11.220 8.120 1.00 39.91 329 LEU A O 1
ATOM 2488 N N . LEU A 1 330 ? 13.880 -11.045 6.110 1.00 34.25 330 LEU A N 1
ATOM 2489 C CA . LEU A 1 330 ? 13.775 -12.471 5.777 1.00 34.25 330 LEU A CA 1
ATOM 2490 C C . LEU A 1 330 ? 15.173 -13.076 5.646 1.00 34.25 330 LEU A C 1
ATOM 2492 O O . LEU A 1 330 ? 15.794 -13.099 4.584 1.00 34.25 330 LEU A O 1
ATOM 2496 N N . LYS A 1 331 ? 15.663 -13.565 6.784 1.00 34.94 331 LYS A N 1
ATOM 2497 C CA . LYS A 1 331 ? 16.939 -14.259 6.955 1.00 34.94 331 LYS A CA 1
ATOM 2498 C C . LYS A 1 331 ? 16.919 -15.586 6.183 1.00 34.94 331 LYS A C 1
ATOM 2500 O O . LYS A 1 331 ? 16.501 -16.612 6.707 1.00 34.94 331 LYS A O 1
ATOM 2505 N N . SER A 1 332 ? 17.383 -15.576 4.934 1.00 31.20 332 SER A N 1
ATOM 2506 C CA . SER A 1 332 ? 17.718 -16.805 4.209 1.00 31.20 332 SER A CA 1
ATOM 2507 C C . SER A 1 332 ? 19.080 -17.301 4.685 1.00 31.20 332 SER A C 1
ATOM 2509 O O . SER A 1 332 ? 20.128 -16.844 4.234 1.00 31.20 332 SER A O 1
ATOM 2511 N N . SER A 1 333 ? 19.049 -18.239 5.627 1.00 42.31 333 SER A N 1
ATOM 2512 C CA . SER A 1 333 ? 20.172 -19.113 5.953 1.00 42.31 333 SER A CA 1
ATOM 2513 C C . SER A 1 333 ? 20.601 -19.882 4.701 1.00 42.31 333 SER A C 1
ATOM 2515 O O . SER A 1 333 ? 19.854 -20.735 4.228 1.00 42.31 333 SER A O 1
ATOM 2517 N N . ARG A 1 334 ? 21.774 -19.532 4.157 1.00 38.12 334 ARG A N 1
ATOM 2518 C CA . ARG A 1 334 ? 22.779 -20.409 3.517 1.00 38.12 334 ARG A CA 1
ATOM 2519 C C . ARG A 1 334 ? 23.771 -19.546 2.733 1.00 38.12 334 ARG A C 1
ATOM 2521 O O . ARG A 1 334 ? 23.486 -19.189 1.602 1.00 38.12 334 ARG A O 1
ATOM 2528 N N . THR A 1 335 ? 24.918 -19.240 3.342 1.00 28.02 335 THR A N 1
ATOM 2529 C CA . THR A 1 335 ? 26.243 -19.672 2.852 1.00 28.02 335 THR A CA 1
ATOM 2530 C C . THR A 1 335 ? 27.348 -19.281 3.835 1.00 28.02 335 THR A C 1
ATOM 2532 O O . THR A 1 335 ? 27.284 -18.269 4.526 1.00 28.02 335 THR A O 1
ATOM 2535 N N . ARG A 1 336 ? 28.317 -20.188 3.903 1.00 28.17 336 ARG A N 1
ATOM 2536 C CA . ARG A 1 336 ? 29.421 -20.381 4.845 1.00 28.17 336 ARG A CA 1
ATOM 2537 C C . ARG A 1 336 ? 30.465 -19.244 4.807 1.00 28.17 336 ARG A C 1
ATOM 2539 O O . ARG A 1 336 ? 30.729 -18.729 3.725 1.00 28.17 336 ARG A O 1
ATOM 2546 N N . PRO A 1 337 ? 31.095 -18.892 5.944 1.00 31.28 337 PRO A N 1
ATOM 2547 C CA . PRO A 1 337 ? 32.114 -17.852 6.013 1.00 31.28 337 PRO A CA 1
ATOM 2548 C C . PRO A 1 337 ? 33.498 -18.414 5.651 1.00 31.28 337 PRO A C 1
ATOM 2550 O O . PRO A 1 337 ? 33.902 -19.457 6.164 1.00 31.28 337 PRO A O 1
ATOM 2553 N N . SER A 1 338 ? 34.258 -17.694 4.830 1.00 29.70 338 SER A N 1
ATOM 2554 C CA . SER A 1 338 ? 35.724 -17.766 4.820 1.00 29.70 338 SER A CA 1
ATOM 2555 C C . SER A 1 338 ? 36.249 -16.405 5.259 1.00 29.70 338 SER A C 1
ATOM 2557 O O . SER A 1 338 ? 35.893 -15.380 4.684 1.00 29.70 338 SER A O 1
ATOM 2559 N N . GLY A 1 339 ? 36.980 -16.415 6.370 1.00 30.94 339 GLY A N 1
ATOM 2560 C CA . GLY A 1 339 ? 37.226 -15.243 7.194 1.00 30.94 339 GLY A CA 1
ATOM 2561 C C . GLY A 1 339 ? 38.381 -14.331 6.783 1.00 30.94 339 GLY A C 1
ATOM 2562 O O . GLY A 1 339 ? 39.060 -14.545 5.783 1.00 30.94 339 GLY A O 1
ATOM 2563 N N . ARG A 1 340 ? 38.613 -13.389 7.716 1.00 27.22 340 ARG A N 1
ATOM 2564 C CA . ARG A 1 340 ? 39.610 -12.299 7.797 1.00 27.22 340 ARG A CA 1
ATOM 2565 C C . ARG A 1 340 ? 39.171 -11.009 7.082 1.00 27.22 340 ARG A C 1
ATOM 2567 O O . ARG A 1 340 ? 38.986 -11.029 5.882 1.00 27.22 340 ARG A O 1
ATOM 2574 N N . ARG A 1 341 ? 39.025 -9.840 7.720 1.00 28.94 341 ARG A N 1
ATOM 2575 C CA . ARG A 1 341 ? 39.248 -9.362 9.100 1.00 28.94 341 ARG A CA 1
ATOM 2576 C C . ARG A 1 341 ? 38.494 -8.024 9.297 1.00 28.94 341 ARG A C 1
ATOM 2578 O O . ARG A 1 341 ? 38.407 -7.246 8.360 1.00 28.94 341 ARG A O 1
ATOM 2585 N N . LEU A 1 342 ? 38.050 -7.805 10.541 1.00 30.44 342 LEU A N 1
ATOM 2586 C CA . LEU A 1 342 ? 37.987 -6.556 11.327 1.00 30.44 342 LEU A CA 1
ATOM 2587 C C . LEU A 1 342 ? 37.328 -5.290 10.742 1.00 30.44 342 LEU A C 1
ATOM 2589 O O . LEU A 1 342 ? 37.929 -4.512 10.016 1.00 30.44 342 LEU A O 1
ATOM 2593 N N . THR A 1 343 ? 36.109 -5.054 11.232 1.00 30.78 343 THR A N 1
ATOM 2594 C CA . THR A 1 343 ? 35.735 -3.908 12.080 1.00 30.78 343 THR A CA 1
ATOM 2595 C C . THR A 1 343 ? 36.544 -2.615 11.916 1.00 30.78 343 THR A C 1
ATOM 2597 O O . THR A 1 343 ? 37.608 -2.482 12.512 1.00 30.78 343 THR A O 1
ATOM 2600 N N . VAL A 1 344 ? 35.945 -1.607 11.276 1.00 30.77 344 VAL A N 1
ATOM 2601 C CA . VAL A 1 344 ? 36.048 -0.213 11.734 1.00 30.77 344 VAL A CA 1
ATOM 2602 C C . VAL A 1 344 ? 34.656 0.406 11.669 1.00 30.77 344 VAL A C 1
ATOM 2604 O O . VAL A 1 344 ? 34.075 0.602 10.605 1.00 30.77 344 VAL A O 1
ATOM 2607 N N . ALA A 1 345 ? 34.119 0.651 12.857 1.00 27.45 345 ALA A N 1
ATOM 2608 C CA . ALA A 1 345 ? 33.033 1.573 13.099 1.00 27.45 345 ALA A CA 1
ATOM 2609 C C . ALA A 1 345 ? 33.568 3.007 12.977 1.00 27.45 345 ALA A C 1
ATOM 2611 O O . ALA A 1 345 ? 34.645 3.292 13.495 1.00 27.45 345 ALA A O 1
ATOM 2612 N N . GLY A 1 346 ? 32.794 3.907 12.373 1.00 25.12 346 GLY A N 1
ATOM 2613 C CA . GLY A 1 346 ? 32.983 5.343 12.567 1.00 25.12 346 GLY A CA 1
ATOM 2614 C C . GLY A 1 346 ? 32.720 6.209 11.339 1.00 25.12 346 GLY A C 1
ATOM 2615 O O . GLY A 1 346 ? 33.422 6.094 10.346 1.00 25.12 346 GLY A O 1
ATOM 2616 N N . MET A 1 347 ? 31.774 7.138 11.518 1.00 23.86 347 MET A N 1
ATOM 2617 C CA . MET A 1 347 ? 31.688 8.467 10.886 1.00 23.86 347 MET A CA 1
ATOM 2618 C C . MET A 1 347 ? 31.245 8.481 9.412 1.00 23.86 347 MET A C 1
ATOM 2620 O O . MET A 1 347 ? 31.983 8.124 8.508 1.00 23.86 347 MET A O 1
ATOM 2624 N N . LEU A 1 348 ? 29.991 8.836 9.096 1.00 29.19 348 LEU A N 1
ATOM 2625 C CA . LEU A 1 348 ? 29.500 10.226 9.101 1.00 29.19 348 LEU A CA 1
ATOM 2626 C C . LEU A 1 348 ? 30.606 11.221 8.737 1.00 29.19 348 LEU A C 1
ATOM 2628 O O . LEU A 1 348 ? 31.180 11.854 9.615 1.00 29.19 348 LEU A O 1
ATOM 2632 N N . LEU A 1 349 ? 30.853 11.402 7.440 1.00 29.64 349 LEU A N 1
ATOM 2633 C CA . LEU A 1 349 ? 31.317 12.693 6.960 1.00 29.64 349 LEU A CA 1
ATOM 2634 C C . LEU A 1 349 ? 30.879 12.938 5.517 1.00 29.64 349 LEU A C 1
ATOM 2636 O O . LEU A 1 349 ? 31.174 12.173 4.603 1.00 29.64 349 LEU A O 1
ATOM 2640 N N . PHE A 1 350 ? 30.123 14.025 5.388 1.00 27.39 350 PHE A N 1
ATOM 2641 C CA . PHE A 1 350 ? 30.000 14.884 4.222 1.00 27.39 350 PHE A CA 1
ATOM 2642 C C . PHE A 1 350 ? 31.179 14.752 3.248 1.00 27.39 350 PHE A C 1
ATOM 2644 O O . PHE A 1 350 ? 32.306 15.105 3.585 1.00 27.39 350 PHE A O 1
ATOM 2651 N N . VAL A 1 351 ? 30.894 14.356 2.010 1.00 25.44 351 VAL A N 1
ATOM 2652 C CA . VAL A 1 351 ? 31.732 14.720 0.866 1.00 25.44 351 VAL A CA 1
ATOM 2653 C C . VAL A 1 351 ? 30.894 15.635 -0.008 1.00 25.44 351 VAL A C 1
ATOM 2655 O O . VAL A 1 351 ? 30.083 15.200 -0.823 1.00 25.44 351 VAL A O 1
ATOM 2658 N N . SER A 1 352 ? 31.071 16.932 0.229 1.00 28.56 352 SER A N 1
ATOM 2659 C CA . SER A 1 352 ? 30.803 17.969 -0.752 1.00 28.56 352 SER A CA 1
ATOM 2660 C C . SER A 1 352 ? 31.779 17.788 -1.909 1.00 28.56 352 SER A C 1
ATOM 2662 O O . SER A 1 352 ? 32.996 17.831 -1.730 1.00 28.56 352 SER A O 1
ATOM 2664 N N . THR A 1 353 ? 31.238 17.596 -3.099 1.00 29.66 353 THR A N 1
ATOM 2665 C CA . THR A 1 353 ? 31.959 17.743 -4.357 1.00 29.66 353 THR A CA 1
ATOM 2666 C C . THR A 1 353 ? 32.499 19.168 -4.483 1.00 29.66 353 THR A C 1
ATOM 2668 O O . THR A 1 353 ? 31.712 20.111 -4.467 1.00 29.66 353 THR A O 1
ATOM 2671 N N . HIS A 1 354 ? 33.807 19.326 -4.686 1.00 29.69 354 HIS A N 1
ATOM 2672 C CA . HIS A 1 354 ? 34.339 20.469 -5.425 1.00 29.69 354 HIS A CA 1
ATOM 2673 C C . HIS A 1 354 ? 35.260 19.981 -6.555 1.00 29.69 354 HIS A C 1
ATOM 2675 O O . HIS A 1 354 ? 35.976 18.995 -6.365 1.00 29.69 354 HIS A O 1
ATOM 2681 N N . PRO A 1 355 ? 35.201 20.620 -7.738 1.00 37.91 355 PRO A N 1
ATOM 2682 C CA . PRO A 1 355 ? 35.937 20.218 -8.925 1.00 37.91 355 PRO A CA 1
ATOM 2683 C C . PRO A 1 355 ? 37.275 20.966 -9.056 1.00 37.91 355 PRO A C 1
ATOM 2685 O O . PRO A 1 355 ? 37.497 21.984 -8.407 1.00 37.91 355 PRO A O 1
ATOM 2688 N N . ALA A 1 356 ? 38.066 20.503 -10.026 1.00 32.09 356 ALA A N 1
ATOM 2689 C CA . ALA A 1 356 ? 39.221 21.157 -10.647 1.00 32.09 356 ALA A CA 1
ATOM 2690 C C . ALA A 1 356 ? 40.568 21.051 -9.910 1.00 32.09 356 ALA A C 1
ATOM 2692 O O . ALA A 1 356 ? 40.675 21.120 -8.691 1.00 32.09 356 ALA A O 1
ATOM 2693 N N . GLY A 1 357 ? 41.596 20.792 -10.718 1.00 30.55 357 GLY A N 1
ATOM 2694 C CA . GLY A 1 357 ? 42.908 20.340 -10.296 1.00 30.55 357 GLY A CA 1
ATOM 2695 C C . GLY A 1 357 ? 43.779 21.401 -9.639 1.00 30.55 357 GLY A C 1
ATOM 2696 O O . GLY A 1 357 ? 43.642 22.590 -9.888 1.00 30.55 357 GLY A O 1
ATOM 2697 N N . SER A 1 358 ? 44.742 20.930 -8.857 1.00 28.58 358 SER A N 1
ATOM 2698 C CA . SER A 1 358 ? 46.132 21.380 -8.896 1.00 28.58 358 SER A CA 1
ATOM 2699 C C . SER A 1 358 ? 46.939 20.512 -7.935 1.00 28.58 358 SER A C 1
ATOM 2701 O O . SER A 1 358 ? 46.505 20.193 -6.830 1.00 28.58 358 SER A O 1
ATOM 2703 N N . THR A 1 359 ? 48.107 20.102 -8.402 1.00 38.50 359 THR A N 1
ATOM 2704 C CA . THR A 1 359 ? 49.184 19.445 -7.667 1.00 38.50 359 THR A CA 1
ATOM 2705 C C . THR A 1 359 ? 49.522 20.139 -6.351 1.00 38.50 359 THR A C 1
ATOM 2707 O O . THR A 1 359 ? 49.878 21.314 -6.356 1.00 38.50 359 THR A O 1
ATOM 2710 N N . THR A 1 360 ? 49.596 19.376 -5.261 1.00 33.66 360 THR A N 1
ATOM 2711 C CA . THR A 1 360 ? 50.549 19.654 -4.181 1.00 33.66 360 THR A CA 1
ATOM 2712 C C . THR A 1 360 ? 51.233 18.364 -3.744 1.00 33.66 360 THR A C 1
ATOM 2714 O O . THR A 1 360 ? 50.623 17.402 -3.279 1.00 33.66 360 THR A O 1
ATOM 2717 N N . ALA A 1 361 ? 52.544 18.353 -3.965 1.00 35.00 361 ALA A N 1
ATOM 2718 C CA . ALA A 1 361 ? 53.479 17.382 -3.442 1.00 35.00 361 ALA A CA 1
ATOM 2719 C C . ALA A 1 361 ? 53.487 17.455 -1.910 1.00 35.00 361 ALA A C 1
ATOM 2721 O O . ALA A 1 361 ? 53.731 18.519 -1.343 1.00 35.00 361 ALA A O 1
ATOM 2722 N N . PHE A 1 362 ? 53.277 16.322 -1.242 1.00 34.19 362 PHE A N 1
ATOM 2723 C CA . PHE A 1 362 ? 53.590 16.203 0.176 1.00 34.19 362 PHE A CA 1
ATOM 2724 C C . PHE A 1 362 ? 55.039 15.755 0.337 1.00 34.19 362 PHE A C 1
ATOM 2726 O O . PHE A 1 362 ? 55.389 14.582 0.210 1.00 34.19 362 PHE A O 1
ATOM 2733 N N . ALA A 1 363 ? 55.876 16.755 0.596 1.00 33.72 363 ALA A N 1
ATOM 2734 C CA . ALA A 1 363 ? 57.206 16.615 1.145 1.00 33.72 363 ALA A CA 1
ATOM 2735 C C . ALA A 1 363 ? 57.141 16.011 2.558 1.00 33.72 363 ALA A C 1
ATOM 2737 O O . ALA A 1 363 ? 56.290 16.378 3.367 1.00 33.72 363 ALA A O 1
ATOM 2738 N N . GLY A 1 364 ? 58.098 15.135 2.861 1.00 39.84 364 GLY A N 1
ATOM 2739 C CA . GLY A 1 364 ? 58.466 14.814 4.237 1.00 39.84 364 GLY A CA 1
ATOM 2740 C C . GLY A 1 364 ? 57.937 13.491 4.779 1.00 39.84 364 GLY A C 1
ATOM 2741 O O . GLY A 1 364 ? 57.126 13.482 5.699 1.00 39.84 364 GLY A O 1
ATOM 2742 N N . ARG A 1 365 ? 58.514 12.368 4.331 1.00 34.12 365 ARG A N 1
ATOM 2743 C CA . ARG A 1 365 ? 58.852 11.275 5.258 1.00 34.12 365 ARG A CA 1
ATOM 2744 C C . ARG A 1 365 ? 60.199 10.626 4.909 1.00 34.12 365 ARG A C 1
ATOM 2746 O O . ARG A 1 365 ? 60.508 10.477 3.729 1.00 34.12 365 ARG A O 1
ATOM 2753 N N . PRO A 1 366 ? 61.009 10.286 5.928 1.00 37.72 366 PRO A N 1
ATOM 2754 C CA . PRO A 1 366 ? 62.403 9.896 5.770 1.00 37.72 366 PRO A CA 1
ATOM 2755 C C . PRO A 1 366 ? 62.579 8.452 5.285 1.00 37.72 366 PRO A C 1
ATOM 2757 O O . PRO A 1 366 ? 61.846 7.543 5.674 1.00 37.72 366 PRO A O 1
ATOM 2760 N N . ASN A 1 367 ? 63.615 8.281 4.463 1.00 37.28 367 ASN A N 1
ATOM 2761 C CA . ASN A 1 367 ? 64.178 7.017 3.998 1.00 37.28 367 ASN A CA 1
ATOM 2762 C C . ASN A 1 367 ? 64.554 6.090 5.163 1.00 37.28 367 ASN A C 1
ATOM 2764 O O . ASN A 1 367 ? 65.419 6.433 5.968 1.00 37.28 367 ASN A O 1
ATOM 2768 N N . ALA A 1 368 ? 64.007 4.874 5.168 1.00 35.19 368 ALA A N 1
ATOM 2769 C CA . ALA A 1 368 ? 64.585 3.748 5.890 1.00 35.19 368 ALA A CA 1
ATOM 2770 C C . ALA A 1 368 ? 65.370 2.876 4.897 1.00 35.19 368 ALA A C 1
ATOM 2772 O O . ALA A 1 368 ? 64.802 2.121 4.111 1.00 35.19 368 ALA A O 1
ATOM 2773 N N . ARG A 1 369 ? 66.698 3.030 4.930 1.00 37.28 369 ARG A N 1
ATOM 2774 C CA . ARG A 1 369 ? 67.673 2.076 4.390 1.00 37.28 369 ARG A CA 1
ATOM 2775 C C . ARG A 1 369 ? 67.738 0.851 5.306 1.00 37.28 369 ARG A C 1
ATOM 2777 O O . ARG A 1 369 ? 68.033 0.996 6.486 1.00 37.28 369 ARG A O 1
ATOM 2784 N N . SER A 1 370 ? 67.632 -0.330 4.718 1.00 36.66 370 SER A N 1
ATOM 2785 C CA . SER A 1 370 ? 68.328 -1.557 5.134 1.00 36.66 370 SER A CA 1
ATOM 2786 C C . SER A 1 370 ? 68.459 -2.410 3.867 1.00 36.66 370 SER A C 1
ATOM 2788 O O . SER A 1 370 ? 67.477 -2.885 3.316 1.00 36.66 370 SER A O 1
ATOM 2790 N N . GLN A 1 371 ? 69.582 -2.358 3.149 1.00 33.75 371 GLN A N 1
ATOM 2791 C CA . GLN A 1 371 ? 70.733 -3.246 3.346 1.00 33.75 371 GLN A CA 1
ATOM 2792 C C . GLN A 1 371 ? 70.360 -4.638 3.872 1.00 33.75 371 GLN A C 1
ATOM 2794 O O . GLN A 1 371 ? 70.293 -4.842 5.077 1.00 33.75 371 GLN A O 1
ATOM 2799 N N . MET A 1 372 ? 70.209 -5.589 2.948 1.00 29.83 372 MET A N 1
ATOM 2800 C CA . MET A 1 372 ? 70.808 -6.918 3.070 1.00 29.83 372 MET A CA 1
ATOM 2801 C C . MET A 1 372 ? 71.354 -7.327 1.696 1.00 29.83 372 MET A C 1
ATOM 2803 O O . MET A 1 372 ? 70.612 -7.563 0.748 1.00 29.83 372 MET A O 1
ATOM 2807 N N . SER A 1 373 ? 72.680 -7.331 1.608 1.00 32.62 373 SER A N 1
ATOM 2808 C CA . SER A 1 373 ? 73.493 -8.115 0.682 1.00 32.62 373 SER A CA 1
ATOM 2809 C C . SER A 1 373 ? 73.278 -9.608 0.983 1.00 32.62 373 SER A C 1
ATOM 2811 O O . SER A 1 373 ? 73.121 -9.998 2.136 1.00 32.62 373 SER A O 1
ATOM 2813 N N . SER A 1 374 ? 73.209 -10.500 -0.005 1.00 35.56 374 SER A N 1
ATOM 2814 C CA . SER A 1 374 ? 74.347 -11.201 -0.637 1.00 35.56 374 SER A CA 1
ATOM 2815 C C . SER A 1 374 ? 73.793 -12.504 -1.310 1.00 35.56 374 SER A C 1
ATOM 2817 O O . SER A 1 374 ? 72.573 -12.656 -1.338 1.00 35.56 374 SER A O 1
ATOM 2819 N N . PRO A 1 375 ? 74.595 -13.412 -1.909 1.00 47.53 375 PRO A N 1
ATOM 2820 C CA . PRO A 1 375 ? 74.758 -13.560 -3.364 1.00 47.53 375 PRO A CA 1
ATOM 2821 C C . PRO A 1 375 ? 74.436 -14.990 -3.890 1.00 47.53 375 PRO A C 1
ATOM 2823 O O . PRO A 1 375 ? 74.001 -15.841 -3.122 1.00 47.53 375 PRO A O 1
ATOM 2826 N N . PHE A 1 376 ? 74.759 -15.244 -5.174 1.00 35.66 376 PHE A N 1
ATOM 2827 C CA . PHE A 1 376 ? 74.897 -16.556 -5.863 1.00 35.66 376 PHE A CA 1
ATOM 2828 C C . PHE A 1 376 ? 73.602 -17.262 -6.334 1.00 35.66 376 PHE A C 1
ATOM 2830 O O . PHE A 1 376 ? 72.584 -17.179 -5.667 1.00 35.66 376 PHE A O 1
ATOM 2837 N N . PHE A 1 377 ? 73.525 -17.991 -7.459 1.00 39.72 377 PHE A N 1
ATOM 2838 C CA . PHE A 1 377 ? 74.465 -18.404 -8.518 1.00 39.72 377 PHE A CA 1
ATOM 2839 C C . PHE A 1 377 ? 73.658 -18.633 -9.825 1.00 39.72 377 PHE A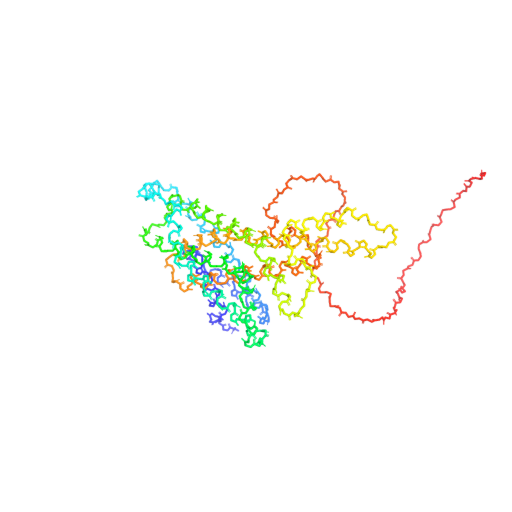 C 1
ATOM 2841 O O . PHE A 1 377 ? 72.470 -18.948 -9.786 1.00 39.72 377 PHE A O 1
ATOM 2848 N N . THR A 1 378 ? 74.348 -18.474 -10.950 1.00 45.69 378 THR A N 1
ATOM 2849 C CA . THR A 1 378 ? 74.053 -18.819 -12.356 1.00 45.69 378 THR A CA 1
ATOM 2850 C C . THR A 1 378 ? 73.680 -20.290 -12.599 1.00 45.69 378 THR A C 1
ATOM 2852 O O . THR A 1 378 ? 74.191 -21.158 -11.897 1.00 45.69 378 THR A O 1
ATOM 2855 N N . VAL A 1 379 ? 72.872 -20.574 -13.635 1.00 48.84 379 VAL A N 1
ATOM 2856 C CA . VAL A 1 379 ? 73.302 -20.956 -15.008 1.00 48.84 379 VAL A CA 1
ATOM 2857 C C . VAL A 1 379 ? 72.281 -20.412 -16.000 1.00 4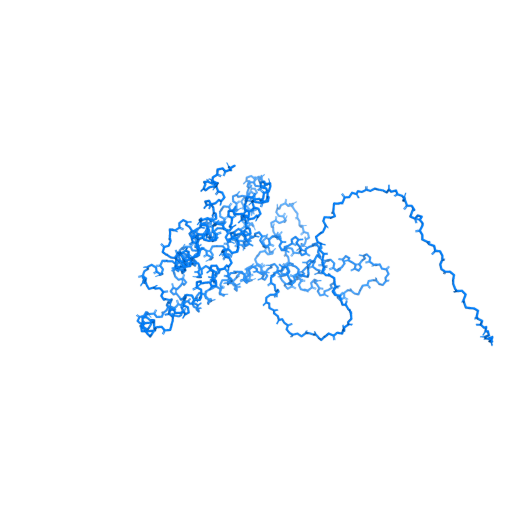8.84 379 VAL A C 1
ATOM 2859 O O . VAL A 1 379 ? 71.071 -20.558 -15.717 1.00 48.84 379 VAL A O 1
#

Radius of gyration: 28.47 Å; chains: 1; bounding box: 95×53×68 Å

Sequence (379 aa):
MSAPMAGSGWCRLYRAALMALPRALREKHGEAMVALYGRELIHSGSTWERATVTMVAITDVLRRAPYEWVHLVSDTRLTPDADERRESLPPVRAVDVMRRLMRPFAVAFTVFTTAMLANYADQRALDPSAQFEQLLLAVPFTATLTVPVALFVAVALAIRQLRRATGSPVMPQGLRSAVLLVSSGVAAFMLVFTAVIVPRANQRLQSAQVGHHVPRNDRSMTIVELQRAAASLRAGVIPVGSTQAAHTLRIQEASYRVEIQKKLVLAVSCIALALAALALGWHFARVNAAVLVAASLTLCVMFVVSIMAGEAVAEALVVPPAISSGRGLLKSSRTRPSGRRLTVAGMLLFVSTHPAGSTTAFAGRPNARSQMSSPFFTV

Secondary structure (DSSP, 8-state):
-----TT-HHHHHHHHHGGGS-HHHHHHHHHHHHHHHHHHHHH--SHHHHHHHHHHHHHHHHHHHHHHHHHHHHHGGGSTHHHHHHHTSPPPPHHHHHHHHHHHHHHHHHHHHHHHHHHHHHHHT--HHHHHHHHHHHHHHHHHHHHHHHHHHHHHHHHHHHHHHH--SSPPTTHHHHHHHHHHHHHHHHHHIIIIIHHHHHHHHHHHHHSS-PPPPGGGS-HHHHHHHHHHHHHS---TT-HHHHHHHHHHHHHHHHHHHHHHHHHHHHHHHHHHHHHHHHHGGGS-HHHHHHHHHHHHHHHHHHHHHHHHHHHTTSS-HHHHTTGGGS-------------------------------------------------

pLDDT: mean 76.24, std 20.83, range [23.86, 97.38]

Foldseek 3Di:
DDDPPCPDPLLVLLLVLLVLADPVCCVVCVVVLSVVLSVLCVVQPDPVSNVVSSVVSSVVSVVCSVVNVVVVVVVVVPDPVQVVLQVPDDADALVNLVVQLPVQLVVQLVVQLVVVLVVVLVVVVDDPVLSVLLSVLCSLVSSLLRNLLSLLRSLLQSLLVVCVVSVDLDDHHNPLVSLLVVLLVVLVVLLCSQQPVQLCSVQVSVCSVVVHRDPRDLRNHGLVRLVVLLVVLVVPPQPPPDPPSVVVSVLSSLVSVLSNLLSNLSSVSSNVSSVVSNVNSSVCSVPDPVVSVVVSVVVSVVVVVLSVVLSVCSSVVVDRNCVSSPVVVPDDDDDDDDDDDDDDDDDDDDDDDDDDDDDDDDDDDDDDDDDDDDDDDDD